Protein 7FCH (pdb70)

Nearest PDB structures (foldseek):
  7fch-assembly2_D  TM=1.004E+00  e=5.216E-29  Homo sapiens
  1o77-assembly1_D  TM=7.171E-01  e=1.899E-07  Homo sapiens
  2j67-assembly1_A  TM=7.005E-01  e=1.206E-07  Homo sapiens
  2j67-assembly1_B  TM=6.263E-01  e=2.461E-07  Homo sapiens
  7jlx-assembly1_D  TM=7.574E-01  e=4.394E-05  Nicotiana benthamiana

InterPro domains:
  IPR000157 Toll/interleukin-1 receptor homology (TIR) domain [PF01582] (417-569)
  IPR000157 Toll/interleukin-1 receptor homology (TIR) domain [PS50104] (406-559)
  IPR000157 Toll/interleukin-1 receptor homology (TIR) domain [SM00255] (407-562)
  IPR003599 Immunoglobulin domain subtype [SM00409] (160-241)
  IPR003599 Immunoglobulin domain subtype [SM00409] (258-355)
  IPR007110 Immunoglobulin-like domain [PS50835] (149-235)
  IPR007110 Immunoglobulin-like domain [PS50835] (251-353)
  IPR013783 Immunoglobulin-like fold [G3DSA:2.60.40.10] (29-147)
  IPR013783 Immunoglobulin-like fold [G3DSA:2.60.40.10] (155-245)
  IPR013783 Immunoglobulin-like fold [G3DSA:2.60.40.10] (246-356)
  IPR015621 Interleukin-1 receptor family [PTHR11890] (1-564)
  IPR035897 Toll/interleukin-1 receptor homology (TIR) domain superfamily [G3DSA:3.40.50.10140] (406-561)
  IPR035897 Toll/interleukin-1 receptor homology (TIR) domain superfamily [SSF52200] (399-563)
  IPR036179 Immunoglobulin-like domain superfamily [SSF48726] (163-240)
  IPR036179 Immunoglobulin-like domain superfamily [SSF48726] (254-352)
  IPR041416 IL-1Ra-like, immunoglobulin domain [PF18452] (37-165)

Secondary structure (DSSP, 8-state):
--EEEEEE----HHHIIIIIHIIIIIIIT---EE-HHHHS-SSS-HHHHHHHHHHTEEEEEEEE-HHHHTSTTHHHHHHHHHHHTT-SS-EEEEEE-S-----S---HHHHHHHHHS-EEE--TTTT-STTSHHHHHHHHH--/--EEEEEE----HHHIIIIIHIIIIITTT---EE-HHHHSPSSS-HHHHHHHHHHTEEEEEEEE-HHHHTSTTHHHHHHHHHHHHH-TT-EEEEEE-S-----TTS-HHHHHHHHHS-EEE--GGGGSSTTSHHHHHHHHH--/--EEEEEE----HHIIIIIIHIIIIIIIT---EE-HHHHS-SSS-HHHHHHHHHHTEEEEEEEE-HHHHHSTTHHHHHHHHHHHHH-TT-EEEEEE-S-----TT--HHHHHHHHHS-EEE--GGGT-STTSHHHHHHHHH--/--EEEEEE----HHHIIIIIHIIIIITTT---EE-HHHHSPSSS-HHHHHHHHHHTEEEEEEEE-HHHHHSTTHHHHHHHHHHHTT-TT-EEEEEE-S-----SS--HHHHHHHHHS-EEE--GGGG-STTSHHHHHHHHH--

Foldseek 3Di:
DAFQEEEAELVDRCCCRPPQCCVQVPVPVNGGYDYLVPPDDPDDDVLVSLLVVLVNYQEYEYEDDQSCQPHPSVSNVVSNLVVCVVPVSYAYEYEAADDHDHDDPDDDSSVVCVVDHHYQYRDPPQQRPSPHPRVVVVVVPTD/DAFQEEEFELVDRCCCRPPQCCVQCPVPVNGGYDDCVPPDDPDDDPVVSLLVVLVVYQEYEYEDDQSCQVDDSLVSVVSNQVVCVVPVSYAYEYEDADDHDNDPPDDVVSVVCVPDHHYAYDDPPQNRDNVHPRNVVVVVPTD/DPFQEEAAELVDPCCVRPPQCCVAVCPVVPGGYDYPVPPDDPDDDPVVVLLVVLVVYQEYEYEDDQSCQVDPSLVSVVSNLVVCVVPVSYAYAYEDADDDDRDPDDPPSSVVCVVDHHYAYDDPPQQRDNPHPRNVVVVVPTD/DAFQEEEAELVDRCCVRVPQCCVACPPPVNGGYDDCVPPPDPDDDPVVRLLVVLVVYQEYEYEDDQSCQVDPSVVSVVSNLVVCVVPVSYAYEYEDADDDDHDPPDDPSSVVCVVDHHYHYHDPPQQRPCPHPRVVVVVVPGD

Radius of gyration: 30.21 Å; Cα contacts (8 Å, |Δi|>4): 980; chains: 4; bounding box: 54×86×70 Å

Solvent-accessible surface area: 27571 Å² total; per-residue (Å²): 121,84,19,27,0,3,2,1,27,39,154,54,30,87,62,1,0,71,40,20,0,15,60,4,0,42,117,123,90,65,50,45,2,0,6,32,131,126,53,36,78,130,68,65,95,105,45,118,34,0,53,51,4,4,118,94,0,91,37,2,0,0,0,2,0,52,110,0,4,107,22,126,19,31,92,7,0,63,13,1,9,84,33,10,118,137,54,119,71,11,75,8,2,4,0,82,32,55,163,35,137,59,36,185,107,29,53,118,69,1,88,102,10,30,78,17,9,18,60,2,29,13,133,24,150,167,6,50,55,48,110,8,102,4,0,11,26,0,78,74,27,13,55,102,33,15,20,0,2,3,1,33,42,167,47,30,83,66,1,0,62,41,20,0,16,81,5,0,3,63,90,54,14,42,14,1,0,4,30,133,93,46,36,81,130,59,60,7,48,1,83,30,0,8,47,4,4,119,92,0,80,38,2,0,0,0,4,0,54,107,0,2,73,5,54,16,2,14,5,0,13,0,1,17,31,24,14,112,132,52,117,71,9,115,11,2,2,0,78,30,54,160,22,138,71,26,184,88,20,47,118,54,0,77,114,8,18,188,116,39,59,70,2,20,19,130,30,149,160,3,47,66,39,133,13,129,3,0,50,68,0,78,172,49,11,75,113,70,22,22,0,2,2,1,24,55,164,54,29,92,67,2,0,71,43,21,0,15,58,5,0,36,103,73,79,64,47,49,2,0,4,25,118,119,55,36,83,135,61,70,96,121,54,113,32,9,47,53,4,3,119,96,1,106,41,3,0,0,0,3,0,56,99,0,3,106,21,110,15,10,115,3,0,56,16,1,14,55,44,22,109,128,46,129,72,9,91,9,3,2,0,85,30,60,168,19,129,80,15,167,107,27,43,136,32,0,76,86,6,24,93,18,8,18,65,4,33,20,112,27,99,96,6,33,3,15,39,4,120,4,0,14,33,0,88,66,24,10,58,125,75,23,33,0,2,1,1,24,44,151,59,33,97,62,1,0,73,36,19,0,18,59,3,0,36,123,120,78,66,47,47,3,0,8,33,124,129,53,26,77,128,52,32,9,47,0,87,30,0,14,48,6,4,103,95,0,73,32,2,0,0,0,4,0,53,106,0,4,90,10,37,17,6,2,6,0,34,2,1,13,23,7,19,122,109,43,130,75,10,102,9,4,2,0,83,32,54,173,27,136,81,27,175,105,20,52,124,69,1,82,102,6,24,216,103,37,61,64,3,30,18,129,25,136,148,3,46,52,45,130,10,135,2,0,45,81,2,84,174,48,13,70

Organism: Homo sapiens (NCBI:txid9606)

GO terms:
  GO:0015026 coreceptor activity (F, IDA)
  GO:0005886 plasma membrane (C, IC)
  GO:0035655 interleukin-18-mediated signaling pathway (P, IDA)
  GO:0042008 interleukin-18 receptor activity (F, IDA)
  GO:0045092 interleukin-18 receptor complex (C, IDA)
  GO:0005886 plasma membrane (C, EXP)
  GO:0006954 inflammatory response (P, TAS)
  GO:0006955 immune response (P, TAS)
  GO:0005886 plasma membrane (C, TAS)
  GO:0005515 protein binding (F, IPI)

Structure (mmCIF, N/CA/C/O backbone):
data_7FCH
#
_entry.id   7FCH
#
_cell.length_a   39.760
_cell.length_b   161.074
_cell.length_c   52.164
_cell.angle_alpha   90.000
_cell.angle_beta   112.440
_cell.angle_gamma   90.000
#
_symmetry.space_group_name_H-M   'P 1 21 1'
#
loop_
_entity.id
_entity.type
_entity.pdbx_description
1 polymer 'Interleukin-18 receptor accessory protein'
2 water water
#
loop_
_atom_site.group_PDB
_atom_site.id
_atom_site.type_symbol
_atom_site.label_atom_id
_atom_site.label_alt_id
_atom_site.label_comp_id
_atom_site.label_asym_id
_atom_site.label_entity_id
_atom_site.label_seq_id
_atom_site.pdbx_PDB_ins_code
_atom_site.Cartn_x
_atom_site.Cartn_y
_atom_site.Cartn_z
_atom_site.occupancy
_atom_site.B_iso_or_equiv
_atom_site.auth_seq_id
_atom_site.auth_comp_id
_atom_site.auth_asym_id
_atom_site.auth_atom_id
_atom_site.pdbx_PDB_model_num
ATOM 1 N N . LYS A 1 2 ? 12.341 -26.725 -12.894 1.00 43.64 406 LYS A N 1
ATOM 2 C CA . LYS A 1 2 ? 11.115 -26.199 -12.309 1.00 35.78 406 LYS A CA 1
ATOM 3 C C . LYS A 1 2 ? 11.162 -24.704 -12.207 1.00 30.71 406 LYS A C 1
ATOM 4 O O . LYS A 1 2 ? 12.156 -24.123 -11.806 1.00 43.14 406 LYS A O 1
ATOM 10 N N . ASP A 1 3 ? 10.050 -24.080 -12.534 1.00 31.66 407 ASP A N 1
ATOM 11 C CA . ASP A 1 3 ? 10.010 -22.649 -12.696 1.00 33.02 407 ASP A CA 1
ATOM 12 C C . ASP A 1 3 ? 8.960 -21.952 -11.823 1.00 37.30 407 ASP A C 1
ATOM 13 O O . ASP A 1 3 ? 9.039 -20.726 -11.663 1.00 36.90 407 ASP A O 1
ATOM 18 N N . PHE A 1 4 ? 8.019 -22.697 -11.214 1.00 38.80 408 PHE A N 1
ATOM 19 C CA . PHE A 1 4 ? 6.942 -22.157 -10.386 1.00 33.11 408 PHE A CA 1
ATOM 20 C C . PHE A 1 4 ? 6.918 -22.839 -9.026 1.00 30.39 408 PHE A C 1
ATOM 21 O O . PHE A 1 4 ? 7.085 -24.061 -8.934 1.00 25.59 408 PHE A O 1
ATOM 29 N N . ASP A 1 5 ? 6.657 -22.052 -7.978 1.00 27.69 409 ASP A N 1
ATOM 30 C CA . ASP A 1 5 ? 6.491 -22.623 -6.641 1.00 30.37 409 ASP A CA 1
ATOM 31 C C . ASP A 1 5 ? 5.247 -23.481 -6.569 1.00 29.85 409 ASP A C 1
ATOM 32 O O . ASP A 1 5 ? 5.264 -24.590 -6.022 1.00 30.41 409 ASP A O 1
ATOM 37 N N . ALA A 1 6 ? 4.149 -22.965 -7.094 1.00 28.18 410 ALA A N 1
ATOM 38 C CA . ALA A 1 6 ? 2.890 -23.658 -6.993 1.00 26.65 410 ALA A CA 1
ATOM 39 C C . ALA A 1 6 ? 2.064 -23.267 -8.191 1.00 30.74 410 ALA A C 1
ATOM 40 O O . ALA A 1 6 ? 2.114 -22.122 -8.651 1.00 31.31 410 ALA A O 1
ATOM 42 N N . PHE A 1 7 ? 1.336 -24.248 -8.697 1.00 31.93 411 PHE A N 1
ATOM 43 C CA . PHE A 1 7 ? 0.301 -24.061 -9.694 1.00 27.78 411 PHE A CA 1
ATOM 44 C C . PHE A 1 7 ? -1.050 -24.028 -8.989 1.00 26.99 411 PHE A C 1
ATOM 45 O O . PHE A 1 7 ? -1.297 -24.799 -8.057 1.00 26.96 411 PHE A O 1
ATOM 53 N N . VAL A 1 8 ? -1.917 -23.124 -9.419 1.00 30.45 412 VAL A N 1
ATOM 54 C CA . VAL A 1 8 ? -3.180 -22.859 -8.733 1.00 31.14 412 VAL A CA 1
ATOM 55 C C . VAL A 1 8 ? -4.329 -23.213 -9.669 1.00 30.45 412 VAL A C 1
ATOM 56 O O . VAL A 1 8 ? -4.567 -22.509 -10.660 1.00 33.25 412 VAL A O 1
ATOM 60 N N . SER A 1 9 ? -5.047 -24.291 -9.346 1.00 28.24 413 SER A N 1
ATOM 61 C CA . SER A 1 9 ? -6.173 -24.789 -10.127 1.00 29.10 413 SER A CA 1
ATOM 62 C C . SER A 1 9 ? -7.483 -24.529 -9.390 1.00 30.16 413 SER A C 1
ATOM 63 O O . SER A 1 9 ? -7.571 -24.720 -8.172 1.00 25.53 413 SER A O 1
ATOM 66 N N . TYR A 1 10 ? -8.499 -24.097 -10.136 1.00 30.08 414 TYR A N 1
ATOM 67 C CA . TYR A 1 10 ? -9.798 -23.749 -9.577 1.00 29.41 414 TYR A CA 1
ATOM 68 C C . TYR A 1 10 ? -10.855 -23.937 -10.665 1.00 33.14 414 TYR A C 1
ATOM 69 O O . TYR A 1 10 ? -10.531 -24.075 -11.852 1.00 28.93 414 TYR A O 1
ATOM 78 N N . ALA A 1 11 ? -12.126 -23.910 -10.249 1.00 26.69 415 ALA A N 1
ATOM 79 C CA . ALA A 1 11 ? -13.262 -24.273 -11.118 1.00 31.69 415 ALA A CA 1
ATOM 80 C C . ALA A 1 11 ? -13.354 -23.459 -12.409 1.00 28.32 415 ALA A C 1
ATOM 81 O O . ALA A 1 11 ? -13.463 -22.232 -12.393 1.00 31.38 415 ALA A O 1
ATOM 83 N N . LEU A 1 24 ? -14.940 -14.497 -0.377 1.00 44.99 428 LEU A N 1
ATOM 84 C CA . LEU A 1 24 ? -15.732 -14.273 -1.581 1.00 38.50 428 LEU A CA 1
ATOM 85 C C . LEU A 1 24 ? -15.748 -15.526 -2.440 1.00 40.55 428 LEU A C 1
ATOM 86 O O . LEU A 1 24 ? -15.932 -16.627 -1.924 1.00 41.58 428 LEU A O 1
ATOM 91 N N . SER A 1 25 ? -15.540 -15.375 -3.744 1.00 38.00 429 SER A N 1
ATOM 92 C CA . SER A 1 25 ? -15.739 -16.515 -4.621 1.00 34.91 429 SER A CA 1
ATOM 93 C C . SER A 1 25 ? -14.507 -17.402 -4.656 1.00 35.24 429 SER A C 1
ATOM 94 O O . SER A 1 25 ? -13.438 -17.051 -4.153 1.00 36.64 429 SER A O 1
ATOM 97 N N . GLU A 1 26 ? -14.679 -18.584 -5.251 1.00 34.63 430 GLU A N 1
ATOM 98 C CA . GLU A 1 26 ? -13.524 -19.384 -5.635 1.00 35.23 430 GLU A CA 1
ATOM 99 C C . GLU A 1 26 ? -12.611 -18.555 -6.511 1.00 37.71 430 GLU A C 1
ATOM 100 O O . GLU A 1 26 ? -11.429 -18.360 -6.208 1.00 32.06 430 GLU A O 1
ATOM 106 N N . GLU A 1 27 ? -13.177 -18.028 -7.596 1.00 39.13 431 GLU A N 1
ATOM 107 C CA . GLU A 1 27 ? -12.397 -17.277 -8.565 1.00 36.62 431 GLU A CA 1
ATOM 108 C C . GLU A 1 27 ? -11.682 -16.115 -7.906 1.00 34.36 431 GLU A C 1
ATOM 109 O O . GLU A 1 27 ? -10.531 -15.821 -8.237 1.00 36.28 431 GLU A O 1
ATOM 115 N N . HIS A 1 28 ? -12.334 -15.456 -6.953 1.00 32.29 432 HIS A N 1
ATOM 116 C CA . HIS A 1 28 ? -11.668 -14.366 -6.259 1.00 30.64 432 HIS A CA 1
ATOM 117 C C . HIS A 1 28 ? -10.505 -14.882 -5.415 1.00 29.74 432 HIS A C 1
ATOM 118 O O . HIS A 1 28 ? -9.456 -14.234 -5.329 1.00 30.25 432 HIS A O 1
ATOM 125 N N . LEU A 1 29 ? -10.669 -16.053 -4.797 1.00 31.10 433 LEU A N 1
ATOM 126 C CA . LEU A 1 29 ? -9.605 -16.616 -3.968 1.00 32.04 433 LEU A CA 1
ATOM 127 C C . LEU A 1 29 ? -8.418 -17.050 -4.821 1.00 30.66 433 LEU A C 1
ATOM 128 O O . LEU A 1 29 ? -7.259 -16.798 -4.471 1.00 34.46 433 LEU A O 1
ATOM 133 N N . ALA A 1 30 ? -8.692 -17.723 -5.936 1.00 30.72 434 ALA A N 1
ATOM 134 C CA . ALA A 1 30 ? -7.630 -18.147 -6.842 1.00 30.92 434 ALA A CA 1
ATOM 135 C C . ALA A 1 30 ? -6.906 -16.948 -7.453 1.00 32.54 434 ALA A C 1
ATOM 136 O O . ALA A 1 30 ? -5.680 -16.825 -7.343 1.00 32.98 434 ALA A O 1
ATOM 138 N N . LEU A 1 31 ? -7.658 -16.039 -8.092 1.00 30.58 435 LEU A N 1
ATOM 139 C CA . LEU A 1 31 ? -7.077 -15.051 -8.999 1.00 27.42 435 LEU A CA 1
ATOM 140 C C . LEU A 1 31 ? -6.685 -13.748 -8.328 1.00 31.18 435 LEU A C 1
ATOM 141 O O . LEU A 1 31 ? -5.796 -13.044 -8.824 1.00 31.98 435 LEU A O 1
ATOM 146 N N . SER A 1 32 ? -7.338 -13.371 -7.244 1.00 33.47 436 SER A N 1
ATOM 147 C CA . SER A 1 32 ? -6.937 -12.149 -6.582 1.00 32.67 436 SER A CA 1
ATOM 148 C C . SER A 1 32 ? -6.231 -12.419 -5.271 1.00 35.03 436 SER A C 1
ATOM 149 O O . SER A 1 32 ? -5.192 -11.811 -4.995 1.00 33.88 436 SER A O 1
ATOM 152 N N . LEU A 1 33 ? -6.767 -13.337 -4.471 1.00 32.79 437 LEU A N 1
ATOM 153 C CA . LEU A 1 33 ? -6.261 -13.506 -3.122 1.00 32.93 437 LEU A CA 1
ATOM 154 C C . LEU A 1 33 ? -4.952 -14.270 -3.111 1.00 33.45 437 LEU A C 1
ATOM 155 O O . LEU A 1 33 ? -3.996 -13.869 -2.438 1.00 40.39 437 LEU A O 1
ATOM 160 N N . PHE A 1 34 ? -4.880 -15.370 -3.837 1.00 32.33 438 PHE A N 1
ATOM 161 C CA . PHE A 1 34 ? -3.615 -16.098 -3.858 1.00 34.89 438 PHE A CA 1
ATOM 162 C C . PHE A 1 34 ? -2.443 -15.230 -4.315 1.00 37.61 438 PHE A C 1
ATOM 163 O O . PHE A 1 34 ? -1.476 -15.100 -3.550 1.00 38.55 438 PHE A O 1
ATOM 171 N N . PRO A 1 35 ? -2.470 -14.565 -5.476 1.00 39.85 439 PRO A N 1
ATOM 172 C CA . PRO A 1 35 ? -1.305 -13.743 -5.836 1.00 35.79 439 PRO A CA 1
ATOM 173 C C . PRO A 1 35 ? -1.101 -12.562 -4.912 1.00 39.11 439 PRO A C 1
ATOM 174 O O . PRO A 1 35 ? 0.047 -12.185 -4.672 1.00 42.96 439 PRO A O 1
ATOM 178 N N . ASP A 1 36 ? -2.165 -11.956 -4.391 1.00 39.71 440 ASP A N 1
ATOM 179 C CA . ASP A 1 36 ? -1.976 -10.872 -3.437 1.00 39.35 440 ASP A CA 1
ATOM 180 C C . ASP A 1 36 ? -1.110 -11.328 -2.280 1.00 39.84 440 ASP A C 1
ATOM 181 O O . ASP A 1 36 ? -0.072 -10.723 -1.993 1.00 42.81 440 ASP A O 1
ATOM 186 N N . VAL A 1 37 ? -1.501 -12.421 -1.626 1.00 39.73 441 VAL A N 1
ATOM 187 C CA . VAL A 1 37 ? -0.794 -12.861 -0.426 1.00 39.49 441 VAL A CA 1
ATOM 188 C C . VAL A 1 37 ? 0.495 -13.590 -0.795 1.00 41.76 441 VAL A C 1
ATOM 189 O O . VAL A 1 37 ? 1.593 -13.136 -0.460 1.00 43.47 441 VAL A O 1
ATOM 193 N N . LEU A 1 38 ? 0.389 -14.711 -1.519 1.00 42.75 442 LEU A N 1
ATOM 194 C CA . LEU A 1 38 ? 1.559 -15.565 -1.724 1.00 34.90 442 LEU A CA 1
ATO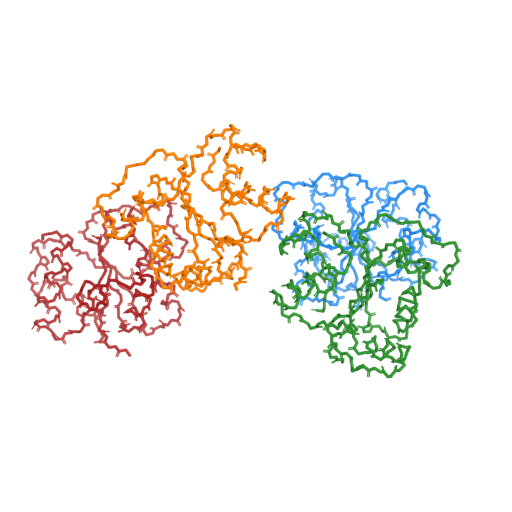M 195 C C . LEU A 1 38 ? 2.604 -14.917 -2.626 1.00 34.92 442 LEU A C 1
ATOM 196 O O . LEU A 1 38 ? 3.798 -15.169 -2.459 1.00 33.62 442 LEU A O 1
ATOM 201 N N . GLU A 1 39 ? 2.196 -14.088 -3.580 1.00 37.75 443 GLU A N 1
ATOM 202 C CA . GLU A 1 39 ? 3.149 -13.492 -4.510 1.00 37.49 443 GLU A CA 1
ATOM 203 C C . GLU A 1 39 ? 3.537 -12.080 -4.100 1.00 37.42 443 GLU A C 1
ATOM 204 O O . GLU A 1 39 ? 4.723 -11.779 -3.963 1.00 42.80 443 GLU A O 1
ATOM 210 N N . ASN A 1 40 ? 2.548 -11.205 -3.926 1.00 38.48 444 ASN A N 1
ATOM 211 C CA . ASN A 1 40 ? 2.803 -9.792 -3.697 1.00 39.09 444 ASN A CA 1
ATOM 212 C C . ASN A 1 40 ? 3.237 -9.499 -2.273 1.00 41.10 444 ASN A C 1
ATOM 213 O O . ASN A 1 40 ? 3.840 -8.447 -2.028 1.00 39.62 444 ASN A O 1
ATOM 218 N N . LYS A 1 41 ? 2.948 -10.396 -1.335 1.00 39.63 445 LYS A N 1
ATOM 219 C CA . LYS A 1 41 ? 3.355 -10.201 0.049 1.00 41.89 445 LYS A CA 1
ATOM 220 C C . LYS A 1 41 ? 4.410 -11.190 0.534 1.00 40.10 445 LYS A C 1
ATOM 221 O O . LYS A 1 41 ? 5.269 -10.805 1.326 1.00 42.03 445 LYS A O 1
ATOM 227 N N . TYR A 1 42 ? 4.397 -12.441 0.073 1.00 38.69 446 TYR A N 1
ATOM 228 C CA . TYR A 1 42 ? 5.345 -13.437 0.563 1.00 39.24 446 TYR A CA 1
ATOM 229 C C . TYR A 1 42 ? 6.271 -13.955 -0.521 1.00 40.20 446 TYR A C 1
ATOM 230 O O . TYR A 1 42 ? 7.041 -14.889 -0.265 1.00 35.66 446 TYR A O 1
ATOM 239 N N . GLY A 1 43 ? 6.200 -13.391 -1.726 1.00 40.74 447 GLY A N 1
ATOM 240 C CA . GLY A 1 43 ? 7.256 -13.552 -2.708 1.00 43.12 447 GLY A CA 1
ATOM 241 C C . GLY A 1 43 ? 7.383 -14.900 -3.385 1.00 43.15 447 GLY A C 1
ATOM 242 O O . GLY A 1 43 ? 8.402 -15.156 -4.033 1.00 44.57 447 GLY A O 1
ATOM 243 N N . TYR A 1 44 ? 6.388 -15.774 -3.270 1.00 40.61 448 TYR A N 1
ATOM 244 C CA . TYR A 1 44 ? 6.448 -17.031 -4.003 1.00 39.29 448 TYR A CA 1
ATOM 245 C C . TYR A 1 44 ? 6.185 -16.771 -5.487 1.00 35.15 448 TYR A C 1
ATOM 246 O O . TYR A 1 44 ? 5.905 -15.647 -5.914 1.00 38.43 448 TYR A O 1
ATOM 255 N N . SER A 1 45 ? 6.309 -17.818 -6.294 1.00 34.97 449 SER A N 1
ATOM 256 C CA . SER A 1 45 ? 6.107 -17.709 -7.736 1.00 33.35 449 SER A CA 1
ATOM 257 C C . SER A 1 45 ? 5.014 -18.680 -8.155 1.00 32.71 449 SER A C 1
ATOM 258 O O . SER A 1 45 ? 5.265 -19.881 -8.284 1.00 32.05 449 SER A O 1
ATOM 261 N N . LEU A 1 46 ? 3.821 -18.141 -8.407 1.00 39.51 450 LEU A N 1
ATOM 262 C CA . LEU A 1 46 ? 2.611 -18.895 -8.718 1.00 38.62 450 LEU A CA 1
ATOM 263 C C . LEU A 1 46 ? 2.413 -19.041 -10.226 1.00 36.95 450 LEU A C 1
ATOM 264 O O . LEU A 1 46 ? 2.908 -18.241 -11.026 1.00 37.10 450 LEU A O 1
ATOM 269 N N . CYS A 1 47 ? 1.651 -20.068 -10.603 1.00 36.89 451 CYS A N 1
ATOM 270 C CA . CYS A 1 47 ? 1.219 -20.246 -11.983 1.00 37.19 451 CYS A CA 1
ATOM 271 C C . CYS A 1 47 ? -0.302 -20.291 -12.022 1.00 36.82 451 CYS A C 1
ATOM 272 O O . CYS A 1 47 ? -0.919 -21.126 -11.350 1.00 34.81 451 CYS A O 1
ATOM 275 N N . LEU A 1 48 ? -0.894 -19.382 -12.797 1.00 38.23 452 LEU A N 1
ATOM 276 C CA . LEU A 1 48 ? -2.317 -19.382 -13.126 1.00 40.10 452 LEU A CA 1
ATOM 277 C C . LEU A 1 48 ? -2.476 -19.572 -14.631 1.00 39.21 452 LEU A C 1
ATOM 278 O O . LEU A 1 48 ? -1.844 -18.860 -15.418 1.00 38.78 452 LEU A O 1
ATOM 283 N N . LEU A 1 49 ? -3.313 -20.536 -15.019 1.00 36.08 453 LEU A N 1
ATOM 284 C CA . LEU A 1 49 ? -3.602 -20.781 -16.424 1.00 36.55 453 LEU A CA 1
ATOM 285 C C . LEU A 1 49 ? -3.777 -19.487 -17.202 1.00 39.96 453 LEU A C 1
ATOM 286 O O . LEU A 1 49 ? -3.133 -19.267 -18.230 1.00 43.02 453 LEU A O 1
ATOM 291 N N . GLU A 1 50 ? -4.647 -18.605 -16.715 1.00 40.61 454 GLU A N 1
ATOM 292 C CA . GLU A 1 50 ? -5.052 -17.474 -17.533 1.00 42.26 454 GLU A CA 1
ATOM 293 C C . GLU A 1 50 ? -3.964 -16.425 -17.671 1.00 45.65 454 GLU A C 1
ATOM 294 O O . GLU A 1 50 ? -4.015 -15.623 -18.611 1.00 49.32 454 GLU A O 1
ATOM 300 N N . ARG A 1 51 ? -2.985 -16.407 -16.769 1.00 42.48 455 ARG A N 1
ATOM 301 C CA . ARG A 1 51 ? -1.954 -15.381 -16.801 1.00 39.84 455 ARG A CA 1
ATOM 302 C C . ARG A 1 51 ? -0.695 -15.838 -17.518 1.00 40.38 455 ARG A C 1
ATOM 303 O O . ARG A 1 51 ? -0.166 -15.108 -18.359 1.00 39.42 455 ARG A O 1
ATOM 311 N N . ASP A 1 52 ? -0.224 -17.046 -17.213 1.00 40.46 456 ASP A N 1
ATOM 312 C CA . ASP A 1 52 ? 1.124 -17.484 -17.546 1.00 45.50 456 ASP A CA 1
ATOM 313 C C . ASP A 1 52 ? 1.190 -18.371 -18.791 1.00 46.15 456 ASP A C 1
ATOM 314 O O . ASP A 1 52 ? 2.294 -18.731 -19.215 1.00 45.97 456 ASP A O 1
ATOM 319 N N . VAL A 1 53 ? 0.055 -18.726 -19.397 1.00 46.64 457 VAL A N 1
ATOM 320 C CA . VAL A 1 53 ? 0.075 -19.546 -20.605 1.00 49.29 457 VAL A CA 1
ATOM 321 C C . VAL A 1 53 ? -0.439 -18.734 -21.791 1.00 48.16 457 VAL A C 1
ATOM 322 O O . VAL A 1 53 ? -1.247 -17.806 -21.646 1.00 44.68 457 VAL A O 1
ATOM 326 N N . ALA A 1 54 ? 0.053 -19.105 -22.988 1.00 50.20 458 ALA A N 1
ATOM 327 C CA . ALA A 1 54 ? -0.235 -18.406 -24.241 1.00 50.67 458 ALA A CA 1
ATOM 328 C C . ALA A 1 54 ? -1.602 -18.819 -24.776 1.00 48.38 458 ALA A C 1
ATOM 329 O O . ALA A 1 54 ? -1.877 -20.020 -24.882 1.00 48.28 458 ALA A O 1
ATOM 331 N N . PRO A 1 55 ? -2.465 -17.866 -25.140 1.00 48.09 459 PRO A N 1
ATOM 332 C CA . PRO A 1 55 ? -3.831 -18.216 -25.547 1.00 44.63 459 PRO A CA 1
ATOM 333 C C . PRO A 1 55 ? -3.839 -18.995 -26.850 1.00 44.65 459 PRO A C 1
ATOM 334 O O . PRO A 1 55 ? -2.827 -19.146 -27.539 1.00 47.69 459 PRO A O 1
ATOM 338 N N . GLY A 1 56 ? -5.025 -19.487 -27.190 1.00 48.01 460 GLY A N 1
ATOM 339 C CA . GLY A 1 56 ? -5.054 -20.542 -28.168 1.00 43.49 460 GLY A CA 1
ATOM 340 C C . GLY A 1 56 ? -4.432 -21.761 -27.525 1.00 43.17 460 GLY A C 1
ATOM 341 O O . GLY A 1 56 ? -4.535 -21.975 -26.314 1.00 50.99 460 GLY A O 1
ATOM 342 N N . GLY A 1 57 ? -3.754 -22.556 -28.335 1.00 42.26 461 GLY A N 1
ATOM 343 C CA . GLY A 1 57 ? -3.003 -23.679 -27.824 1.00 38.96 461 GLY A CA 1
ATOM 344 C C . GLY A 1 57 ? -3.894 -24.820 -27.380 1.00 39.05 461 GLY A C 1
ATOM 345 O O . GLY A 1 57 ? -5.122 -24.731 -27.342 1.00 38.86 461 GLY A O 1
ATOM 346 N N . VAL A 1 58 ? -3.244 -25.920 -27.037 1.00 34.12 462 VAL A N 1
ATOM 347 C CA . VAL A 1 58 ? -3.922 -27.147 -26.660 1.00 32.67 462 VAL A CA 1
ATOM 348 C C . VAL A 1 58 ? -3.909 -27.245 -25.138 1.00 37.86 462 VAL A C 1
ATOM 349 O O . VAL A 1 58 ? -2.857 -27.414 -24.510 1.00 32.23 462 VAL A O 1
ATOM 353 N N . TYR A 1 59 ? -5.101 -27.144 -24.553 1.00 34.49 463 TYR A N 1
ATOM 354 C CA . TYR A 1 59 ? -5.239 -27.008 -23.114 1.00 33.14 463 TYR A CA 1
ATOM 355 C C . TYR A 1 59 ? -4.672 -28.206 -22.377 1.00 30.17 463 TYR A C 1
ATOM 356 O O . TYR A 1 59 ? -4.155 -28.055 -21.269 1.00 32.11 463 TYR A O 1
ATOM 365 N N . ALA A 1 60 ? -4.757 -29.397 -22.972 1.00 29.39 464 ALA A N 1
ATOM 366 C CA . ALA A 1 60 ? -4.242 -30.591 -22.311 1.00 33.90 464 ALA A CA 1
ATOM 367 C C . ALA A 1 60 ? -2.736 -30.506 -22.127 1.00 33.50 464 ALA A C 1
ATOM 368 O O . ALA A 1 60 ? -2.195 -30.961 -21.116 1.00 32.55 464 ALA A O 1
ATOM 370 N N . GLU A 1 61 ? -2.041 -29.941 -23.103 1.00 31.99 465 GLU A N 1
ATOM 371 C CA . GLU A 1 61 ? -0.603 -29.832 -22.969 1.00 32.51 465 GLU A CA 1
ATOM 372 C C . GLU A 1 61 ? -0.237 -28.647 -22.107 1.00 26.64 465 GLU A C 1
ATOM 373 O O . GLU A 1 61 ? 0.700 -28.730 -21.313 1.00 30.78 465 GLU A O 1
ATOM 379 N N . ASP A 1 62 ? -0.970 -27.546 -22.253 1.00 27.63 466 ASP A N 1
ATOM 380 C CA . ASP A 1 62 ? -0.702 -26.372 -21.437 1.00 28.59 466 ASP A CA 1
ATOM 381 C C . ASP A 1 62 ? -0.661 -26.744 -19.964 1.00 29.70 466 ASP A C 1
ATOM 382 O O . ASP A 1 62 ? 0.207 -26.284 -19.221 1.00 29.93 466 ASP A O 1
ATOM 387 N N . ILE A 1 63 ? -1.553 -27.620 -19.529 1.00 27.82 467 ILE A N 1
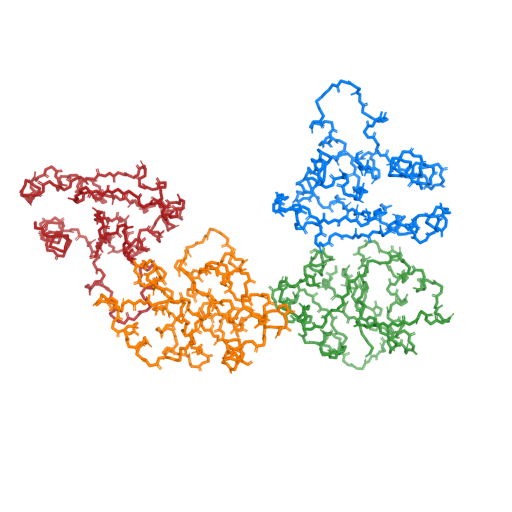ATOM 388 C CA . ILE A 1 63 ? -1.565 -27.911 -18.112 1.00 28.88 467 ILE A CA 1
ATOM 389 C C . ILE A 1 63 ? -0.476 -28.909 -17.761 1.00 30.25 467 ILE A C 1
ATOM 390 O O . ILE A 1 63 ? 0.235 -28.730 -16.768 1.00 29.60 467 ILE A O 1
ATOM 395 N N . VAL A 1 64 ? -0.298 -29.955 -18.570 1.00 28.55 468 VAL A N 1
ATOM 396 C CA . VAL A 1 64 ? 0.785 -30.895 -18.299 1.00 27.33 468 VAL A CA 1
ATOM 397 C C . VAL A 1 64 ? 2.129 -30.180 -18.328 1.00 29.90 468 VAL A C 1
ATOM 398 O O . VAL A 1 64 ? 3.064 -30.573 -17.619 1.00 33.15 468 VAL A O 1
ATOM 402 N N . SER A 1 65 ? 2.228 -29.084 -19.081 1.00 25.71 469 SER A N 1
ATOM 403 C CA . SER A 1 65 ? 3.476 -28.336 -19.127 1.00 29.51 469 SER A CA 1
ATOM 404 C C . SER A 1 65 ? 3.705 -27.553 -17.841 1.00 32.59 469 SER A C 1
ATOM 405 O O . SER A 1 65 ? 4.790 -27.618 -17.250 1.00 33.02 469 SER A O 1
ATOM 408 N N . ILE A 1 66 ? 2.705 -26.776 -17.410 1.00 33.08 470 ILE A N 1
ATOM 409 C CA . ILE A 1 66 ? 2.876 -25.941 -16.224 1.00 30.46 470 ILE A CA 1
ATOM 410 C C . ILE A 1 66 ? 2.943 -26.796 -14.981 1.00 30.19 470 ILE A C 1
ATOM 411 O O . ILE A 1 66 ? 3.567 -26.406 -13.989 1.00 32.60 470 ILE A O 1
ATOM 416 N N . ILE A 1 67 ? 2.291 -27.956 -14.991 1.00 29.27 471 ILE A N 1
ATOM 417 C CA . ILE A 1 67 ? 2.483 -28.887 -13.892 1.00 30.42 471 ILE A CA 1
ATOM 418 C C . ILE A 1 67 ? 3.942 -29.326 -13.842 1.00 31.85 471 ILE A C 1
ATOM 419 O O . ILE A 1 67 ? 4.561 -29.356 -12.774 1.00 29.55 471 ILE A O 1
ATOM 424 N N . LYS A 1 68 ? 4.529 -29.620 -15.001 1.00 29.96 472 LYS A N 1
ATOM 425 C CA . LYS A 1 68 ? 5.908 -30.082 -15.034 1.00 30.70 472 LYS A CA 1
ATOM 426 C C . LYS A 1 68 ? 6.905 -29.009 -14.629 1.00 30.69 472 LYS A C 1
ATOM 427 O O . LYS A 1 68 ? 8.061 -29.335 -14.360 1.00 33.22 472 LYS A O 1
ATOM 433 N N . ARG A 1 69 ? 6.495 -27.751 -14.582 1.00 25.61 473 ARG A N 1
ATOM 434 C CA . ARG A 1 69 ? 7.371 -26.657 -14.203 1.00 28.93 473 ARG A CA 1
ATOM 435 C C . ARG A 1 69 ? 7.011 -26.073 -12.847 1.00 29.59 473 ARG A C 1
ATOM 436 O O . ARG A 1 69 ? 7.418 -24.948 -12.543 1.00 31.67 473 ARG A O 1
ATOM 444 N N . SER A 1 70 ? 6.247 -26.810 -12.034 1.00 32.67 474 SER A N 1
ATOM 445 C CA . SER A 1 70 ? 5.672 -26.308 -10.789 1.00 29.84 474 SER A CA 1
ATOM 446 C C . SER A 1 70 ? 6.081 -27.209 -9.635 1.00 26.55 474 SER A C 1
ATOM 447 O O . SER A 1 70 ? 6.095 -28.433 -9.776 1.00 26.31 474 SER A O 1
ATOM 450 N N . ARG A 1 71 ? 6.387 -26.601 -8.485 1.00 28.21 475 ARG A N 1
ATOM 451 C CA . ARG A 1 71 ? 6.814 -27.360 -7.306 1.00 33.68 475 ARG A CA 1
ATOM 452 C C . ARG A 1 71 ? 5.656 -27.913 -6.465 1.00 32.47 475 ARG A C 1
ATOM 453 O O . ARG A 1 71 ? 5.754 -29.028 -5.926 1.00 29.36 475 ARG A O 1
ATOM 461 N N . ARG A 1 72 ? 4.566 -27.165 -6.333 1.00 35.49 476 ARG A N 1
ATOM 462 C CA . ARG A 1 72 ? 3.373 -27.647 -5.659 1.00 33.15 476 ARG A CA 1
ATOM 463 C C . ARG A 1 72 ? 2.185 -27.540 -6.601 1.00 32.36 476 ARG A C 1
ATOM 464 O O . ARG A 1 72 ? 2.215 -26.812 -7.598 1.00 27.66 476 ARG A O 1
ATOM 472 N N . GLY A 1 73 ? 1.140 -28.279 -6.262 1.00 32.92 477 GLY A N 1
ATOM 473 C CA . GLY A 1 73 ? -0.179 -28.075 -6.839 1.00 27.18 477 GLY A CA 1
ATOM 474 C C . GLY A 1 73 ? -1.161 -27.724 -5.741 1.00 24.90 477 GLY A C 1
ATOM 475 O O . GLY A 1 73 ? -1.143 -28.329 -4.670 1.00 25.57 477 GLY A O 1
ATOM 476 N N . ILE A 1 74 ? -2.015 -26.745 -6.020 1.00 30.35 478 ILE A N 1
ATOM 477 C CA . ILE A 1 74 ? -2.957 -26.182 -5.055 1.00 26.36 478 ILE A CA 1
ATOM 478 C C . ILE A 1 74 ? -4.340 -26.198 -5.703 1.00 28.98 478 ILE A C 1
ATOM 479 O O . ILE A 1 74 ? -4.592 -25.434 -6.640 1.00 32.02 478 ILE A O 1
ATOM 484 N N . PHE A 1 75 ? -5.243 -27.047 -5.200 1.00 31.73 479 PHE A N 1
ATOM 485 C CA . PHE A 1 75 ? -6.536 -27.308 -5.837 1.00 24.91 479 PHE A CA 1
ATOM 486 C C . PHE A 1 75 ? -7.682 -26.844 -4.950 1.00 23.22 479 PHE A C 1
ATOM 487 O O . PHE A 1 75 ? -7.900 -27.408 -3.874 1.00 25.74 479 PHE A O 1
ATOM 495 N N . ILE A 1 76 ? -8.432 -25.846 -5.419 1.00 25.79 480 ILE A N 1
ATOM 496 C CA . ILE A 1 76 ? -9.519 -25.244 -4.645 1.00 27.08 480 ILE A CA 1
ATOM 497 C C . ILE A 1 76 ? -10.797 -26.032 -4.924 1.00 29.63 480 ILE A C 1
ATOM 498 O O . ILE A 1 76 ? -11.499 -25.800 -5.916 1.00 27.98 480 ILE A O 1
ATOM 503 N N . LEU A 1 77 ? -11.109 -26.963 -4.038 1.00 26.34 481 LEU A N 1
ATOM 504 C CA . LEU A 1 77 ? -12.175 -27.899 -4.303 1.00 23.50 481 LEU A CA 1
ATOM 505 C C . LEU A 1 77 ? -13.511 -27.288 -3.930 1.00 33.65 481 LEU A C 1
ATOM 506 O O . LEU A 1 77 ? -13.634 -26.557 -2.940 1.00 35.48 481 LEU A O 1
ATOM 511 N N . SER A 1 78 ? -14.502 -27.574 -4.759 1.00 36.64 482 SER A N 1
ATOM 512 C CA . SER A 1 78 ? -15.874 -27.147 -4.545 1.00 33.25 482 SER A CA 1
ATOM 513 C C . SER A 1 78 ? -16.764 -28.061 -5.373 1.00 39.94 482 SER A C 1
ATOM 514 O O . SER A 1 78 ? -16.260 -28.878 -6.164 1.00 33.02 482 SER A O 1
ATOM 517 N N . PRO A 1 79 ? -18.088 -28.002 -5.175 1.00 44.48 483 PRO A N 1
ATOM 518 C CA . PRO A 1 79 ? -18.976 -28.784 -6.052 1.00 41.63 483 PRO A CA 1
ATOM 519 C C . PRO A 1 79 ? -18.767 -28.477 -7.526 1.00 35.47 483 PRO A C 1
ATOM 520 O O . PRO 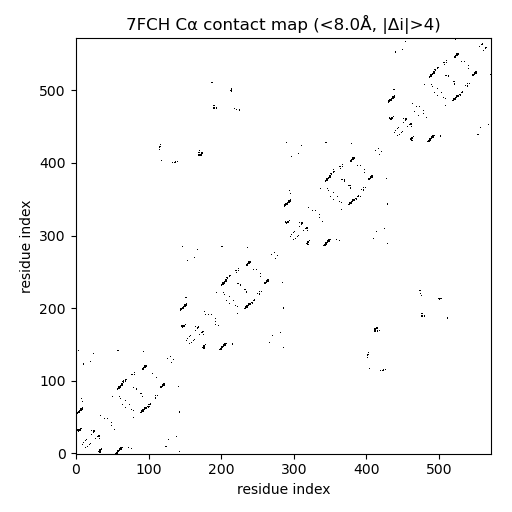A 1 79 ? -18.666 -29.409 -8.330 1.00 34.19 483 PRO A O 1
ATOM 524 N N . ASN A 1 80 ? -18.672 -27.192 -7.896 1.00 32.37 484 ASN A N 1
ATOM 525 C CA . ASN A 1 80 ? -18.451 -26.825 -9.295 1.00 34.72 484 ASN A CA 1
ATOM 526 C C . ASN A 1 80 ? -17.160 -27.439 -9.841 1.00 39.48 484 ASN A C 1
ATOM 527 O O . ASN A 1 80 ? -17.078 -27.769 -11.031 1.00 37.34 484 ASN A O 1
ATOM 532 N N . TYR A 1 81 ? -16.153 -27.626 -8.983 1.00 39.85 485 TYR A N 1
ATOM 533 C CA . TYR A 1 81 ? -14.898 -28.229 -9.416 1.00 29.46 485 TYR A CA 1
ATOM 534 C C . TYR A 1 81 ? -15.066 -29.712 -9.738 1.00 29.76 485 TYR A C 1
ATOM 535 O O . TYR A 1 81 ? -14.728 -30.154 -10.843 1.00 28.76 485 TYR A O 1
ATOM 544 N N . VAL A 1 82 ? -15.574 -30.502 -8.783 1.00 29.29 486 VAL A N 1
ATOM 545 C CA . VAL A 1 82 ? -15.533 -31.961 -8.906 1.00 31.08 486 VAL A CA 1
ATOM 546 C C . VAL A 1 82 ? -16.604 -32.522 -9.833 1.00 31.34 486 VAL A C 1
ATOM 547 O O . VAL A 1 82 ? -16.529 -33.696 -10.209 1.00 31.94 486 VAL A O 1
ATOM 551 N N . ASN A 1 83 ? -17.592 -31.726 -10.224 1.00 35.62 487 ASN A N 1
ATOM 552 C CA . ASN A 1 83 ? -18.615 -32.165 -11.168 1.00 40.73 487 ASN A CA 1
ATOM 553 C C . ASN A 1 83 ? -18.470 -31.504 -12.529 1.00 42.30 487 ASN A C 1
ATOM 554 O O . ASN A 1 83 ? -19.321 -31.720 -13.405 1.00 44.19 487 ASN A O 1
ATOM 559 N N . GLY A 1 84 ? -17.428 -30.697 -12.722 1.00 37.97 488 GLY A N 1
ATOM 560 C CA . GLY A 1 84 ? -17.214 -30.000 -13.965 1.00 41.43 488 GLY A CA 1
ATOM 561 C C . GLY A 1 84 ? -16.017 -30.524 -14.732 1.00 31.59 488 GLY A C 1
ATOM 562 O O . GLY A 1 84 ? -15.393 -31.531 -14.372 1.00 27.14 488 GLY A O 1
ATOM 563 N N . PRO A 1 85 ? -15.693 -29.848 -15.833 1.00 29.12 489 PRO A N 1
ATOM 564 C CA . PRO A 1 85 ? -14.496 -30.226 -16.591 1.00 29.21 489 PRO A CA 1
ATOM 565 C C . PRO A 1 85 ? -13.219 -29.923 -15.841 1.00 33.67 489 PRO A C 1
ATOM 566 O O . PRO A 1 85 ? -12.169 -30.481 -16.185 1.00 34.77 489 PRO A O 1
ATOM 570 N N . SER A 1 86 ? -13.292 -29.079 -14.806 1.00 35.55 490 SER A N 1
ATOM 571 C CA . SER A 1 86 ? -12.105 -28.672 -14.063 1.00 30.21 490 SER A CA 1
ATOM 572 C C . SER A 1 86 ? -11.339 -29.860 -13.497 1.00 30.46 490 SER A C 1
ATOM 573 O O . SER A 1 86 ? -10.112 -29.799 -13.388 1.00 33.85 490 SER A O 1
ATOM 576 N N . ILE A 1 87 ? -12.034 -30.946 -13.143 1.00 32.33 491 ILE A N 1
ATOM 577 C CA . ILE A 1 87 ? -11.394 -32.118 -12.554 1.00 26.90 491 ILE A CA 1
ATOM 578 C C . ILE A 1 87 ? -10.342 -32.743 -13.475 1.00 33.99 491 ILE A C 1
ATOM 579 O O . ILE A 1 87 ? -9.541 -33.575 -13.030 1.00 32.23 491 ILE A O 1
ATOM 584 N N . PHE A 1 88 ? -10.341 -32.378 -14.759 1.00 30.90 492 PHE A N 1
ATOM 585 C CA . PHE A 1 88 ? -9.265 -32.761 -15.664 1.00 29.36 492 PHE A CA 1
ATOM 586 C C . PHE A 1 88 ? -7.891 -32.366 -15.117 1.00 29.59 492 PHE A C 1
ATOM 587 O O . PHE A 1 88 ? -6.917 -33.118 -15.244 1.00 26.48 492 PHE A O 1
ATOM 595 N N . GLU A 1 89 ? -7.803 -31.180 -14.508 1.00 26.57 493 GLU A N 1
ATOM 596 C CA . GLU A 1 89 ? -6.532 -30.647 -14.029 1.00 28.41 493 GLU A CA 1
ATOM 597 C C . GLU A 1 89 ? -5.971 -31.470 -12.865 1.00 32.19 493 GLU A C 1
ATOM 598 O O . GLU A 1 89 ? -4.767 -31.767 -12.821 1.00 27.11 493 GLU A O 1
ATOM 604 N N . LEU A 1 90 ? -6.823 -31.864 -11.917 1.00 32.61 494 LEU A N 1
ATOM 605 C CA . LEU A 1 90 ? -6.326 -32.635 -10.784 1.00 24.52 494 LEU A CA 1
ATOM 606 C C . LEU A 1 90 ? -5.919 -34.039 -11.197 1.00 27.70 494 LEU A C 1
ATOM 607 O O . LEU A 1 90 ? -4.992 -34.606 -10.613 1.00 29.29 494 LEU A O 1
ATOM 612 N N . GLN A 1 91 ? -6.589 -34.619 -12.192 1.00 26.69 495 GLN A N 1
ATOM 613 C CA . GLN A 1 91 ? -6.194 -35.941 -12.656 1.00 28.54 495 GLN A CA 1
ATOM 614 C C . GLN A 1 91 ? -4.785 -35.903 -13.225 1.00 26.44 495 GLN A C 1
ATOM 615 O O . GLN A 1 91 ? -3.952 -36.752 -12.901 1.00 27.63 495 GLN A O 1
ATOM 621 N N . ALA A 1 92 ? -4.494 -34.905 -14.058 1.00 28.17 496 ALA A N 1
ATOM 622 C CA . ALA A 1 92 ? -3.161 -34.793 -14.636 1.00 29.85 496 ALA A CA 1
ATOM 623 C C . ALA A 1 92 ? -2.110 -34.647 -13.547 1.00 25.42 496 ALA A C 1
ATOM 624 O O . ALA A 1 92 ? -1.104 -35.362 -13.546 1.00 29.93 496 ALA A O 1
ATOM 626 N N . ALA A 1 93 ? -2.346 -33.737 -12.600 1.00 24.55 497 ALA A N 1
ATOM 627 C CA . ALA A 1 93 ? -1.444 -33.541 -11.467 1.00 25.34 497 ALA A CA 1
ATOM 628 C C . ALA A 1 93 ? -1.167 -34.843 -10.745 1.00 26.53 497 ALA A C 1
ATOM 629 O O . ALA A 1 93 ? -0.015 -35.179 -10.467 1.00 28.29 497 ALA A O 1
ATOM 631 N N . VAL A 1 94 ? -2.227 -35.592 -10.439 1.00 24.04 498 VAL A N 1
ATOM 632 C CA . VAL A 1 94 ? -2.099 -36.886 -9.779 1.00 24.41 498 VAL A CA 1
ATOM 633 C C . VAL A 1 94 ? -1.324 -37.863 -10.647 1.00 28.92 498 VAL A C 1
ATOM 634 O O . VAL A 1 94 ? -0.545 -38.677 -10.143 1.00 37.17 498 VAL A O 1
ATOM 638 N N . ASN A 1 95 ? -1.553 -37.830 -11.961 1.00 30.35 499 ASN A N 1
ATOM 639 C CA . ASN A 1 95 ? -0.798 -38.680 -12.875 1.00 29.36 499 ASN A CA 1
ATOM 640 C C . ASN A 1 95 ? 0.675 -38.339 -12.841 1.00 26.27 499 ASN A C 1
ATOM 641 O O . ASN A 1 95 ? 1.532 -39.218 -12.709 1.00 29.17 499 ASN A O 1
ATOM 646 N N . LEU A 1 96 ? 0.979 -37.060 -13.010 1.00 25.47 500 LEU A N 1
ATOM 647 C CA . LEU A 1 96 ? 2.360 -36.623 -13.054 1.00 28.27 500 LEU A CA 1
ATOM 648 C C . LEU A 1 96 ? 3.025 -36.762 -11.693 1.00 33.00 500 LEU A C 1
ATOM 649 O O . LEU A 1 96 ? 4.244 -36.931 -11.623 1.00 38.82 500 LEU A O 1
ATOM 654 N N . ALA A 1 97 ? 2.243 -36.703 -10.605 1.00 33.57 501 ALA A N 1
ATOM 655 C CA . ALA A 1 97 ? 2.804 -36.799 -9.259 1.00 31.56 501 ALA A CA 1
ATOM 656 C C . ALA A 1 97 ? 3.287 -38.204 -8.939 1.00 38.63 501 ALA A C 1
ATOM 657 O O . ALA A 1 97 ? 4.260 -38.361 -8.201 1.00 41.97 501 ALA A O 1
ATOM 659 N N . LEU A 1 98 ? 2.629 -39.235 -9.466 1.00 34.21 502 LEU A N 1
ATOM 660 C CA . LEU A 1 98 ? 3.083 -40.596 -9.221 1.00 35.03 502 LEU A CA 1
ATOM 661 C C . LEU A 1 98 ? 4.366 -40.925 -9.957 1.00 40.57 502 LEU A C 1
ATOM 662 O O . LEU A 1 98 ? 4.957 -41.981 -9.704 1.00 39.90 502 LEU A O 1
ATOM 667 N N . ASP A 1 99 ? 4.796 -40.065 -10.872 1.00 43.85 503 ASP A N 1
ATOM 668 C CA . ASP A 1 99 ? 6.100 -40.229 -11.491 1.00 45.56 503 ASP A CA 1
ATOM 669 C C . ASP A 1 99 ? 7.159 -39.426 -10.763 1.00 47.30 503 ASP A C 1
ATOM 670 O O . ASP A 1 99 ? 8.272 -39.919 -10.554 1.00 55.21 503 ASP A O 1
ATOM 675 N N . ASP A 1 100 ? 6.825 -38.203 -10.355 1.00 43.34 504 ASP A N 1
ATOM 676 C CA . ASP A 1 100 ? 7.735 -37.347 -9.605 1.00 48.47 504 ASP A CA 1
ATOM 677 C C . ASP A 1 100 ? 7.101 -36.904 -8.292 1.00 49.95 504 ASP A C 1
ATOM 678 O O . ASP A 1 100 ? 6.004 -36.329 -8.282 1.00 43.23 504 ASP A O 1
ATOM 683 N N . GLN A 1 101 ? 7.818 -37.133 -7.188 1.00 51.87 505 GLN A N 1
ATOM 684 C CA . GLN A 1 101 ? 7.372 -36.682 -5.877 1.00 48.48 505 GLN A CA 1
ATOM 685 C C . GLN A 1 101 ? 8.201 -35.511 -5.345 1.00 47.46 505 GLN A C 1
ATOM 686 O O . GLN A 1 101 ? 8.172 -35.232 -4.140 1.00 50.35 505 GLN A O 1
ATOM 692 N N . THR A 1 102 ? 8.928 -34.807 -6.225 1.00 39.75 506 THR A N 1
ATOM 693 C CA . THR A 1 102 ? 9.169 -33.385 -6.000 1.00 41.88 506 THR A CA 1
ATOM 694 C C . THR A 1 102 ? 7.858 -32.610 -6.049 1.00 39.77 506 THR A C 1
ATOM 695 O O . THR A 1 102 ? 7.766 -31.514 -5.489 1.00 40.69 506 THR A O 1
ATOM 699 N N . LEU A 1 103 ? 6.833 -33.186 -6.677 1.00 38.65 507 LEU A N 1
ATOM 700 C CA . LEU A 1 103 ? 5.542 -32.540 -6.845 1.00 34.00 507 LEU A CA 1
ATOM 701 C C . LEU A 1 103 ? 4.635 -32.947 -5.693 1.00 28.83 507 LEU A C 1
ATOM 702 O O . LEU A 1 103 ? 4.237 -34.111 -5.587 1.00 32.79 507 LEU A O 1
ATOM 707 N N . LYS A 1 104 ? 4.308 -31.980 -4.843 1.00 32.86 508 LYS A N 1
ATOM 708 C CA . LYS A 1 104 ? 3.450 -32.172 -3.682 1.00 31.55 508 LYS A CA 1
ATOM 709 C C . LYS A 1 104 ? 2.144 -31.424 -3.903 1.00 22.83 508 LYS A C 1
ATOM 710 O O . LYS A 1 104 ? 2.149 -30.242 -4.251 1.00 22.55 508 LYS A O 1
ATOM 716 N N . LEU A 1 105 ? 1.035 -32.118 -3.703 1.00 27.67 509 LEU A N 1
ATOM 717 C CA . LEU A 1 105 ? -0.290 -31.602 -4.013 1.00 25.31 509 LEU A CA 1
ATOM 718 C C . LEU A 1 105 ? -1.025 -31.244 -2.726 1.00 24.54 509 LEU A C 1
ATOM 719 O O . LEU A 1 105 ? -0.989 -31.999 -1.749 1.00 27.23 509 LEU A O 1
ATOM 724 N N . ILE A 1 106 ? -1.678 -30.093 -2.720 1.00 19.90 510 ILE A N 1
ATOM 725 C CA . ILE A 1 106 ? -2.486 -29.675 -1.585 1.00 26.87 510 ILE A CA 1
ATOM 726 C C . ILE A 1 106 ? -3.880 -29.335 -2.091 1.00 25.30 510 ILE A C 1
ATOM 727 O O . ILE A 1 106 ? -4.030 -28.554 -3.039 1.00 24.52 510 ILE A O 1
ATOM 732 N N . LEU A 1 107 ? -4.893 -29.926 -1.457 1.00 26.36 511 LEU A N 1
ATOM 733 C CA . LEU A 1 107 ? -6.280 -29.557 -1.689 1.00 26.49 511 LEU A CA 1
ATOM 734 C C . LEU A 1 107 ? -6.653 -28.350 -0.850 1.00 29.30 511 LEU A C 1
ATOM 735 O O . LEU A 1 107 ? -5.941 -27.947 0.072 1.00 35.86 511 LEU A O 1
ATOM 740 N N . ILE A 1 108 ? -7.777 -27.747 -1.199 1.00 25.87 512 ILE A N 1
ATOM 741 C CA . ILE A 1 108 ? -8.326 -26.678 -0.390 1.00 25.46 512 ILE A CA 1
ATOM 742 C C . ILE A 1 108 ? -9.822 -26.871 -0.375 1.00 31.03 512 ILE A C 1
ATOM 743 O O . ILE A 1 108 ? -10.463 -26.860 -1.433 1.00 27.40 512 ILE A O 1
ATOM 748 N N . LYS A 1 109 ? -10.365 -27.091 0.813 1.00 32.00 513 LYS A N 1
ATOM 749 C CA . LYS A 1 109 ? -11.804 -27.171 0.998 1.00 32.90 513 LYS A CA 1
ATOM 750 C C . LYS A 1 109 ? -12.372 -25.761 1.019 1.00 32.43 513 LYS A C 1
ATOM 751 O O . LYS A 1 109 ? -12.307 -25.053 2.031 1.00 31.36 513 LYS A O 1
ATOM 757 N N . PHE A 1 110 ? -12.935 -25.343 -0.109 1.00 29.86 514 PHE A N 1
ATOM 758 C CA . PHE A 1 110 ? -13.533 -24.022 -0.153 1.00 29.14 514 PHE A CA 1
ATOM 759 C C . PHE A 1 110 ? -14.919 -23.999 0.483 1.00 30.64 514 PHE A C 1
ATOM 760 O O . PHE A 1 110 ? -15.309 -22.994 1.093 1.00 33.49 514 PHE A O 1
ATOM 768 N N . CYS A 1 111 ? -15.668 -25.078 0.342 1.00 29.90 515 CYS A N 1
ATOM 769 C CA . CYS A 1 111 ? -17.013 -25.203 0.888 1.00 34.40 515 CYS A CA 1
ATOM 770 C C . CYS A 1 111 ? -17.336 -26.686 0.829 1.00 37.36 515 CYS A C 1
ATOM 771 O O . CYS A 1 111 ? -16.541 -27.477 0.310 1.00 41.61 515 CYS A O 1
ATOM 774 N N . TYR A 1 112 ? -18.487 -27.077 1.381 1.00 38.85 516 TYR A N 1
ATOM 775 C CA . TYR A 1 112 ? -18.847 -28.483 1.265 1.00 40.33 516 TYR A CA 1
ATOM 776 C C . TYR A 1 112 ? -18.892 -28.866 -0.201 1.00 38.11 516 TYR A C 1
ATOM 777 O O . TYR A 1 112 ? -19.344 -28.097 -1.055 1.00 38.15 516 TYR A O 1
ATOM 786 N N . PHE A 1 113 ? -18.394 -30.049 -0.489 1.00 35.62 517 PHE A N 1
ATOM 787 C CA . PHE A 1 113 ? -18.676 -30.673 -1.760 1.00 38.68 517 PHE A CA 1
ATOM 788 C C . PHE A 1 113 ? -18.866 -32.153 -1.472 1.00 41.86 517 PHE A C 1
ATOM 789 O O . PHE A 1 113 ? -18.158 -32.733 -0.642 1.00 40.65 517 PHE A O 1
ATOM 797 N N . GLN A 1 114 ? -19.878 -32.739 -2.090 1.00 42.19 518 GLN A N 1
ATOM 798 C CA . GLN A 1 114 ? -20.030 -34.177 -2.048 1.00 42.57 518 GLN A CA 1
ATOM 799 C C . GLN A 1 114 ? -19.173 -34.768 -3.152 1.00 49.53 518 GLN A C 1
ATOM 800 O O . GLN A 1 114 ? -19.089 -34.215 -4.254 1.00 48.15 518 GLN A O 1
ATOM 806 N N . GLU A 1 115 ? -18.513 -35.877 -2.845 1.00 49.37 519 GLU A N 1
ATOM 807 C CA . GLU A 1 115 ? -17.629 -36.158 -3.967 1.00 50.41 519 GLU A CA 1
ATOM 808 C C . GLU A 1 115 ? -18.318 -37.080 -4.974 1.00 55.51 519 GLU A C 1
ATOM 809 O O . GLU A 1 115 ? -19.008 -38.025 -4.578 1.00 57.30 519 GLU A O 1
ATOM 815 N N . PRO A 1 116 ? -18.131 -36.825 -6.271 1.00 56.14 520 PRO A N 1
ATOM 816 C CA . PRO A 1 116 ? -18.882 -37.556 -7.304 1.00 52.04 520 PRO A CA 1
ATOM 817 C C . PRO A 1 116 ? -18.605 -39.049 -7.271 1.00 51.85 520 PRO A C 1
ATOM 818 O O . PRO A 1 116 ? -17.766 -39.551 -6.519 1.00 52.02 520 PRO A O 1
ATOM 822 N N . GLU A 1 117 ? -19.321 -39.766 -8.135 1.00 55.92 521 GLU A N 1
ATOM 823 C CA . GLU A 1 117 ? -19.515 -41.197 -7.939 1.00 63.76 521 GLU A CA 1
ATOM 824 C C . GLU A 1 117 ? -18.719 -42.087 -8.890 1.00 63.18 521 GLU A C 1
ATOM 825 O O . GLU A 1 117 ? -18.581 -43.283 -8.603 1.00 59.33 521 GLU A O 1
ATOM 831 N N . SER A 1 118 ? -18.197 -41.556 -10.011 1.00 66.00 522 SER A N 1
ATOM 832 C CA . SER A 1 118 ? -17.273 -42.327 -10.849 1.00 60.02 522 SER A CA 1
ATOM 833 C C . SER A 1 118 ? -16.059 -41.514 -11.257 1.00 52.15 522 SER A C 1
ATOM 834 O O . SER A 1 118 ? -15.566 -41.664 -12.380 1.00 50.86 522 SER A O 1
ATOM 837 N N . LEU A 1 119 ? -15.546 -40.683 -10.349 1.00 47.37 523 LEU A N 1
ATOM 838 C CA . LEU A 1 119 ? -14.206 -40.160 -10.525 1.00 45.56 523 LEU A CA 1
ATOM 839 C C . LEU A 1 119 ? -13.251 -41.330 -10.752 1.00 41.96 523 LEU A C 1
ATOM 840 O O . LEU A 1 119 ? -13.475 -42.428 -10.231 1.00 41.49 523 LEU A O 1
ATOM 845 N N . PRO A 1 120 ? -12.193 -41.136 -11.534 1.00 38.44 524 PRO A N 1
ATOM 846 C CA . PRO A 1 120 ? -11.306 -42.257 -11.840 1.00 37.09 524 PRO A CA 1
ATOM 847 C C . PRO A 1 120 ? -10.585 -42.708 -10.580 1.00 44.99 524 PRO A C 1
ATOM 848 O O . PRO A 1 120 ? -10.419 -41.942 -9.624 1.00 43.96 524 PRO A O 1
ATOM 852 N N . HIS A 1 121 ? -10.147 -43.972 -10.598 1.00 45.29 525 HIS A N 1
ATOM 853 C CA . HIS A 1 121 ? -9.582 -44.620 -9.415 1.00 45.52 525 HIS A CA 1
ATOM 854 C C . HIS A 1 121 ? -8.644 -43.702 -8.630 1.00 44.41 525 HIS A C 1
ATOM 855 O O . HIS A 1 121 ? -8.914 -43.334 -7.478 1.00 43.33 525 HIS A O 1
ATOM 862 N N . LEU A 1 122 ? -7.561 -43.277 -9.273 1.00 43.74 526 LEU A N 1
ATOM 863 C CA . LEU A 1 122 ? -6.500 -42.587 -8.560 1.00 36.28 526 LEU A CA 1
ATOM 864 C C . LEU A 1 122 ? -6.918 -41.197 -8.093 1.00 35.53 526 LEU A C 1
ATOM 865 O O . LEU A 1 122 ? -6.326 -40.678 -7.145 1.00 32.59 526 LEU A O 1
ATOM 870 N N . VAL A 1 123 ? -7.935 -40.584 -8.703 1.00 37.34 527 VAL A N 1
ATOM 871 C CA . VAL A 1 123 ? -8.372 -39.275 -8.222 1.00 31.13 527 VAL A CA 1
ATOM 872 C C . VAL A 1 123 ? -9.164 -39.424 -6.927 1.00 34.89 527 VAL A C 1
ATOM 873 O O . VAL A 1 123 ? -8.972 -38.666 -5.967 1.00 34.13 527 VAL A O 1
ATOM 877 N N . LYS A 1 124 ? -10.046 -40.418 -6.867 1.00 37.19 528 LYS A N 1
ATOM 878 C CA . LYS A 1 124 ? -10.644 -40.780 -5.592 1.00 36.14 528 LYS A CA 1
ATOM 879 C C . LYS A 1 124 ? -9.572 -41.031 -4.531 1.00 37.82 528 LYS A C 1
ATOM 880 O O . LYS A 1 124 ? -9.675 -40.547 -3.398 1.00 39.31 528 LYS A O 1
ATOM 886 N N . LYS A 1 125 ? -8.524 -41.778 -4.899 1.00 38.27 529 LYS A N 1
ATOM 887 C CA . LYS A 1 125 ? -7.450 -42.111 -3.961 1.00 35.59 529 LYS A CA 1
ATOM 888 C C . LYS A 1 125 ? -6.790 -40.861 -3.382 1.00 32.54 529 LYS A C 1
ATOM 889 O O . LYS A 1 125 ? -6.574 -40.763 -2.169 1.00 31.43 529 LYS A O 1
ATOM 895 N N . ALA A 1 126 ? -6.478 -39.883 -4.225 1.00 34.14 530 ALA A N 1
ATOM 896 C CA . ALA A 1 126 ? -5.777 -38.709 -3.727 1.00 31.55 530 ALA A CA 1
ATOM 897 C C . ALA A 1 126 ? -6.672 -37.859 -2.849 1.00 33.04 530 ALA A C 1
ATOM 898 O O . ALA A 1 126 ? -6.193 -37.231 -1.902 1.00 31.36 530 ALA A O 1
ATOM 900 N N . LEU A 1 127 ? -7.965 -37.812 -3.154 1.00 35.57 531 LEU A N 1
ATOM 901 C CA . LEU A 1 127 ? -8.886 -37.085 -2.294 1.00 31.67 531 LEU A CA 1
ATOM 902 C C . LEU A 1 127 ? -8.873 -37.649 -0.885 1.00 29.23 531 LEU A C 1
ATOM 903 O O . LEU A 1 127 ? -9.141 -36.926 0.080 1.00 30.70 531 LEU A O 1
ATOM 908 N N . ARG A 1 128 ? -8.526 -38.925 -0.749 1.00 27.70 532 ARG A N 1
ATOM 909 C CA . ARG A 1 128 ? -8.617 -39.603 0.533 1.00 33.75 532 ARG A CA 1
ATOM 910 C C . ARG A 1 128 ? -7.407 -39.347 1.440 1.00 36.11 532 ARG A C 1
ATOM 911 O O . ARG A 1 128 ? -7.527 -39.463 2.669 1.00 29.38 532 ARG A O 1
ATOM 919 N N . VAL A 1 129 ? -6.247 -39.000 0.881 1.00 31.71 533 VAL A N 1
ATOM 920 C CA . VAL A 1 129 ? -5.042 -38.886 1.693 1.00 30.16 533 VAL A CA 1
ATOM 921 C C . VAL A 1 129 ? -4.363 -37.516 1.617 1.00 32.43 533 VAL A C 1
ATOM 922 O O . VAL A 1 129 ? -3.635 -37.155 2.561 1.00 32.34 533 VAL A O 1
ATOM 926 N N . LEU A 1 130 ? -4.586 -36.712 0.580 1.00 28.25 534 LEU A N 1
ATOM 927 C CA . LEU A 1 130 ? -3.823 -35.482 0.443 1.00 27.38 534 LEU A CA 1
ATOM 928 C C . LEU A 1 130 ? -4.167 -34.495 1.561 1.00 29.31 534 LEU A C 1
ATOM 929 O O . LEU A 1 130 ? -5.235 -34.574 2.166 1.00 30.03 534 LEU A O 1
ATOM 934 N N . PRO A 1 131 ? -3.257 -33.574 1.875 1.00 33.39 535 PRO A N 1
ATOM 935 C CA . PRO A 1 131 ? -3.544 -32.575 2.916 1.00 30.94 535 PRO A CA 1
ATOM 936 C C . PRO A 1 131 ? -4.567 -31.552 2.438 1.00 29.42 535 PRO A C 1
ATOM 937 O O . PRO A 1 131 ? -4.455 -31.017 1.336 1.00 30.77 535 PRO A O 1
ATOM 941 N N . THR A 1 132 ? -5.557 -31.265 3.282 1.00 30.53 536 THR A N 1
ATOM 942 C CA . THR A 1 132 ? -6.582 -30.265 2.989 1.00 28.25 536 THR A CA 1
ATOM 943 C C . THR A 1 132 ? -6.467 -29.106 3.965 1.00 30.46 536 THR A C 1
ATOM 944 O O . THR A 1 132 ? -6.323 -29.313 5.173 1.00 35.53 536 THR A O 1
ATOM 948 N N . VAL A 1 133 ? -6.543 -27.893 3.438 1.00 27.15 537 VAL A N 1
ATOM 949 C CA . VAL A 1 133 ? -6.688 -26.681 4.233 1.00 32.23 537 VAL A CA 1
ATOM 950 C C . VAL A 1 133 ? -8.098 -26.156 4.003 1.00 32.01 537 VAL A C 1
ATOM 951 O O . VAL A 1 133 ? -8.446 -25.769 2.881 1.00 33.93 537 VAL A O 1
ATOM 955 N N . THR A 1 134 ? -8.911 -26.142 5.056 1.00 33.22 538 THR A N 1
ATOM 956 C CA . THR A 1 134 ? -10.301 -25.716 4.931 1.00 34.28 538 THR A CA 1
ATOM 957 C C . THR A 1 134 ? -10.355 -24.209 4.741 1.00 31.07 538 THR A C 1
ATOM 958 O O . THR A 1 134 ? -9.855 -23.459 5.586 1.00 30.72 538 THR A O 1
ATOM 962 N N . TRP A 1 135 ? -10.965 -23.757 3.649 1.00 26.64 539 TRP A N 1
ATOM 963 C CA . TRP A 1 135 ? -11.145 -22.327 3.460 1.00 27.50 539 TRP A CA 1
ATOM 964 C C . TRP A 1 135 ? -12.383 -21.877 4.223 1.00 29.30 539 TRP A C 1
ATOM 965 O O . TRP A 1 135 ? -13.482 -22.395 3.998 1.00 31.09 539 TRP A O 1
ATOM 976 N N . ARG A 1 136 ? -12.210 -20.896 5.106 1.00 25.55 540 ARG A N 1
ATOM 977 C CA . ARG A 1 136 ? -13.229 -20.522 6.079 1.00 29.53 540 ARG A CA 1
ATOM 978 C C . ARG A 1 136 ? -13.716 -19.085 5.882 1.00 26.65 540 ARG A C 1
ATOM 979 O O . ARG A 1 136 ? -14.103 -18.411 6.834 1.00 28.57 540 ARG A O 1
ATOM 987 N N . GLY A 1 137 ? -13.687 -18.593 4.654 1.00 31.51 541 GLY A N 1
ATOM 988 C CA . GLY A 1 137 ? -14.355 -17.337 4.354 1.00 28.22 541 GLY A CA 1
ATOM 989 C C . GLY A 1 137 ? -13.626 -16.107 4.858 1.00 34.22 541 GLY A C 1
ATOM 990 O O . GLY A 1 137 ? -12.440 -15.888 4.580 1.00 35.65 541 GLY A O 1
ATOM 991 N N . LEU A 1 138 ? -14.374 -15.267 5.578 1.00 34.22 542 LEU A N 1
ATOM 992 C CA . LEU A 1 138 ? -13.855 -13.992 6.057 1.00 31.63 542 LEU A CA 1
ATOM 993 C C . LEU A 1 138 ? -12.684 -14.180 7.012 1.00 34.33 542 LEU A C 1
ATOM 994 O O . LEU A 1 138 ? -11.711 -13.416 6.971 1.00 39.14 542 LEU A O 1
ATOM 999 N N . LYS A 1 139 ? -12.781 -15.159 7.911 1.00 33.39 543 LYS A N 1
ATOM 1000 C CA . LYS A 1 139 ? -11.722 -15.379 8.893 1.00 33.39 543 LYS A CA 1
ATOM 1001 C C . LYS A 1 139 ? -10.387 -15.663 8.216 1.00 34.48 543 LYS A C 1
ATOM 1002 O O . LYS A 1 139 ? -9.331 -15.278 8.735 1.00 35.40 543 LYS A O 1
ATOM 1008 N N . SER A 1 140 ? -10.423 -16.325 7.053 1.00 32.36 544 SER A N 1
ATOM 1009 C CA . SER A 1 140 ? -9.230 -16.812 6.378 1.00 28.40 544 SER A CA 1
ATOM 1010 C C . SER A 1 140 ? -8.512 -15.729 5.584 1.00 29.28 544 SER A C 1
ATOM 1011 O O . SER A 1 140 ? -7.336 -15.905 5.245 1.00 27.77 544 SER A O 1
ATOM 1014 N N . VAL A 1 141 ? -9.186 -14.614 5.319 1.00 32.07 545 VAL A N 1
ATOM 1015 C CA . VAL A 1 141 ? -8.737 -13.567 4.401 1.00 33.17 545 VAL A CA 1
ATOM 1016 C C . VAL A 1 141 ? -7.506 -12.817 4.905 1.00 37.97 545 VAL A C 1
ATOM 1017 O O . VAL A 1 141 ? -6.617 -12.537 4.089 1.00 40.23 545 VAL A O 1
ATOM 1021 N N . PRO A 1 142 ? -7.400 -12.435 6.184 1.00 37.03 546 PRO A N 1
ATOM 1022 C CA . PRO A 1 142 ? -6.193 -11.712 6.640 1.00 38.10 546 PRO A CA 1
ATOM 1023 C C . PRO A 1 142 ? -4.932 -12.493 6.317 1.00 39.01 546 PRO A C 1
ATOM 1024 O O . PRO A 1 142 ? -4.904 -13.724 6.465 1.00 37.58 546 PRO A O 1
ATOM 1028 N N . PRO A 1 143 ? -3.874 -11.816 5.855 1.00 43.22 547 PRO A N 1
ATOM 1029 C CA . PRO A 1 143 ? -2.641 -12.538 5.481 1.00 40.05 547 PRO A CA 1
ATOM 1030 C C . PRO A 1 143 ? -2.041 -13.390 6.605 1.00 42.68 547 PRO A C 1
ATOM 1031 O O . PRO A 1 143 ? -1.277 -14.325 6.312 1.00 38.81 547 PRO A O 1
ATOM 1035 N N . ASN A 1 144 ? -2.371 -13.106 7.870 1.00 41.63 548 ASN A N 1
ATOM 1036 C CA . ASN A 1 144 ? -1.848 -13.829 9.024 1.00 41.91 548 ASN A CA 1
ATOM 1037 C C . ASN A 1 144 ? -2.779 -14.939 9.489 1.00 36.15 548 ASN A C 1
ATOM 1038 O O . ASN A 1 144 ? -2.631 -15.426 10.617 1.00 44.34 548 ASN A O 1
ATOM 1043 N N . SER A 1 145 ? -3.717 -15.355 8.641 1.00 36.24 549 SER A N 1
ATOM 1044 C CA . SER A 1 145 ? -4.749 -16.305 9.027 1.00 32.46 549 SER A CA 1
ATOM 1045 C C . SER A 1 145 ? -4.194 -17.716 9.095 1.00 28.26 549 SER A C 1
ATOM 1046 O O . SER A 1 145 ? -3.124 -18.026 8.568 1.00 32.00 549 SER A O 1
ATOM 1049 N N . ARG A 1 146 ? -4.947 -18.575 9.774 1.00 23.68 550 ARG A N 1
ATOM 1050 C CA . ARG A 1 146 ? -4.615 -19.990 9.814 1.00 25.42 550 ARG A CA 1
ATOM 1051 C C . ARG A 1 146 ? -4.465 -20.541 8.402 1.00 29.52 550 ARG A C 1
ATOM 1052 O O . ARG A 1 146 ? -3.509 -21.263 8.102 1.00 30.38 550 ARG A O 1
ATOM 1060 N N . PHE A 1 147 ? -5.384 -20.162 7.510 1.00 28.72 551 PHE A N 1
ATOM 1061 C CA . PHE A 1 147 ? -5.386 -20.627 6.130 1.00 24.24 551 PHE A CA 1
ATOM 1062 C C . PHE A 1 147 ? -4.046 -20.386 5.455 1.00 22.57 551 PHE A C 1
ATOM 1063 O O . PHE A 1 147 ? -3.402 -21.314 4.963 1.00 21.52 551 PHE A O 1
ATOM 1071 N N . TRP A 1 148 ? -3.630 -19.124 5.405 1.00 22.59 552 TRP A N 1
ATOM 1072 C CA . TRP A 1 148 ? -2.390 -18.770 4.728 1.00 24.70 552 TRP A CA 1
ATOM 1073 C C . TRP A 1 148 ? -1.179 -19.365 5.431 1.00 24.82 552 TRP A C 1
ATOM 1074 O O . TRP A 1 148 ? -0.233 -19.826 4.779 1.00 28.03 552 TRP A O 1
ATOM 1085 N N . ALA A 1 149 ? -1.186 -19.343 6.760 1.00 25.07 553 ALA A N 1
ATOM 1086 C CA . ALA A 1 149 ? -0.194 -20.067 7.537 1.00 24.86 553 ALA A CA 1
ATOM 1087 C C . ALA A 1 149 ? -0.016 -21.488 7.031 1.00 25.91 553 ALA A C 1
ATOM 1088 O O . ALA A 1 149 ? 1.107 -21.929 6.766 1.00 26.36 553 ALA A O 1
ATOM 1090 N N . LYS A 1 150 ? -1.119 -22.225 6.891 1.00 26.24 554 LYS A N 1
ATOM 1091 C CA . LYS A 1 150 ? -1.030 -23.579 6.358 1.00 25.30 554 LYS A CA 1
ATOM 1092 C C . LYS A 1 150 ? -0.586 -23.582 4.905 1.00 24.93 554 LYS A C 1
ATOM 1093 O O . LYS A 1 150 ? 0.117 -24.503 4.475 1.00 27.26 554 LYS A O 1
ATOM 1099 N N . MET A 1 151 ? -1.006 -22.577 4.132 1.00 30.10 555 MET A N 1
ATOM 1100 C CA . MET A 1 151 ? -0.544 -22.464 2.756 1.00 27.57 555 MET A CA 1
ATOM 1101 C C . MET A 1 151 ? 0.964 -22.282 2.714 1.00 24.50 555 MET A C 1
ATOM 1102 O O . MET A 1 151 ? 1.664 -22.992 1.989 1.00 26.05 555 MET A O 1
ATOM 1107 N N . ARG A 1 152 ? 1.480 -21.344 3.500 1.00 21.94 556 ARG A N 1
ATOM 1108 C CA . ARG A 1 152 ? 2.912 -21.096 3.492 1.00 26.64 556 ARG A CA 1
ATOM 1109 C C . ARG A 1 152 ? 3.695 -22.298 3.992 1.00 29.27 556 ARG A C 1
ATOM 1110 O O . ARG A 1 152 ? 4.794 -22.575 3.495 1.00 31.60 556 ARG A O 1
ATOM 1118 N N . TYR A 1 153 ? 3.151 -23.032 4.972 1.00 23.75 557 TYR A N 1
ATOM 1119 C CA . TYR A 1 153 ? 3.858 -24.205 5.465 1.00 18.99 557 TYR A CA 1
ATOM 1120 C C . TYR A 1 153 ? 4.063 -25.227 4.363 1.00 24.44 557 TYR A C 1
ATOM 1121 O O . TYR A 1 153 ? 4.986 -26.046 4.435 1.00 23.79 557 TYR A O 1
ATOM 1130 N N . HIS A 1 154 ? 3.187 -25.237 3.367 1.00 22.78 558 HIS A N 1
ATOM 1131 C CA . HIS A 1 154 ? 3.199 -26.292 2.381 1.00 20.62 558 HIS A CA 1
ATOM 1132 C C . HIS A 1 154 ? 3.941 -25.892 1.123 1.00 22.70 558 HIS A C 1
ATOM 1133 O O . HIS A 1 154 ? 4.163 -26.738 0.258 1.00 25.09 558 HIS A O 1
ATOM 1140 N N . MET A 1 155 ? 4.311 -24.628 1.013 1.00 22.28 559 MET A N 1
ATOM 1141 C CA . MET A 1 155 ? 5.160 -24.138 -0.048 1.00 24.72 559 MET A CA 1
ATOM 1142 C C . MET A 1 155 ? 6.593 -24.637 0.134 1.00 28.90 559 MET A C 1
ATOM 1143 O O . MET A 1 155 ? 7.012 -24.960 1.248 1.00 33.91 559 MET A O 1
ATOM 1148 N N . PRO A 1 156 ? 7.379 -24.691 -0.954 1.00 33.16 560 PRO A N 1
ATOM 1149 C CA . PRO A 1 156 ? 8.799 -25.078 -0.905 1.00 35.45 560 PRO A CA 1
ATOM 1150 C C . PRO A 1 156 ? 9.669 -24.221 0.031 1.00 29.38 560 PRO A C 1
ATOM 1151 O O . PRO A 1 156 ? 9.453 -23.007 0.119 1.00 29.92 560 PRO A O 1
ATOM 1155 N N . LYS B 1 2 ? 0.075 -64.847 11.795 1.00 37.69 406 LYS B N 1
ATOM 1156 C CA . LYS B 1 2 ? -0.919 -64.616 10.740 1.00 31.53 406 LYS B CA 1
ATOM 1157 C C . LYS B 1 2 ? -1.186 -63.145 10.583 1.00 29.25 406 LYS B C 1
ATOM 1158 O O . LYS B 1 2 ? -0.969 -62.376 11.513 1.00 36.90 406 LYS B O 1
ATOM 1164 N N . ASP B 1 3 ? -1.688 -62.749 9.411 1.00 28.00 407 ASP B N 1
ATOM 1165 C CA . ASP B 1 3 ? -1.780 -61.336 9.052 1.00 32.75 407 ASP B CA 1
ATOM 1166 C C . ASP B 1 3 ? -3.206 -60.815 8.829 1.00 31.76 407 ASP B C 1
ATOM 1167 O O . ASP B 1 3 ? -3.419 -59.599 8.947 1.00 31.77 407 ASP B O 1
ATOM 1172 N N . PHE B 1 4 ? -4.184 -61.686 8.546 1.00 33.34 408 PHE B N 1
ATOM 1173 C CA . PHE B 1 4 ? -5.571 -61.285 8.337 1.00 28.24 408 PHE B CA 1
ATOM 1174 C C . PHE B 1 4 ? -6.489 -62.026 9.290 1.00 24.35 408 PHE B C 1
ATOM 1175 O O . PHE B 1 4 ? -6.271 -63.203 9.595 1.00 27.42 408 PHE B O 1
ATOM 1183 N N . ASP B 1 5 ? -7.532 -61.327 9.740 1.00 29.21 409 ASP B N 1
ATOM 1184 C CA . ASP B 1 5 ? -8.552 -61.977 10.556 1.00 27.55 409 ASP B CA 1
ATOM 1185 C C . ASP B 1 5 ? -9.369 -62.950 9.722 1.00 24.21 409 ASP B C 1
ATOM 1186 O O . ASP B 1 5 ? -9.668 -64.062 10.170 1.00 25.92 409 ASP B O 1
ATOM 1191 N N . ALA B 1 6 ? -9.729 -62.558 8.501 1.00 26.66 410 ALA B N 1
ATOM 1192 C CA . ALA B 1 6 ? -10.552 -63.413 7.660 1.00 27.01 410 ALA B CA 1
ATOM 1193 C C . ALA B 1 6 ? -10.218 -63.215 6.187 1.00 24.75 410 ALA B C 1
ATOM 1194 O O . ALA B 1 6 ? -9.934 -62.099 5.746 1.00 27.28 410 ALA B O 1
ATOM 1196 N N . PHE B 1 7 ? -10.235 -64.323 5.451 1.00 30.70 411 PHE B N 1
ATOM 1197 C CA . PHE B 1 7 ? -10.295 -64.333 3.992 1.00 34.00 411 PHE B CA 1
ATOM 1198 C C . PHE B 1 7 ? -11.763 -64.387 3.574 1.00 28.64 411 PHE B C 1
ATOM 1199 O O . PHE B 1 7 ? -12.548 -65.141 4.158 1.00 23.11 411 PHE B O 1
ATOM 1207 N N . VAL B 1 8 ? -12.134 -63.580 2.584 1.00 30.26 412 VAL B N 1
ATOM 1208 C CA . VAL B 1 8 ? -13.509 -63.518 2.095 1.00 31.01 412 VAL B CA 1
ATOM 1209 C C . VAL B 1 8 ? -13.529 -63.969 0.641 1.00 30.93 412 VAL B C 1
ATOM 1210 O O . VAL B 1 8 ? -12.876 -63.362 -0.217 1.00 30.95 412 VAL B O 1
ATOM 1214 N N . SER B 1 9 ? -14.308 -65.006 0.360 1.00 29.38 413 SER B N 1
ATOM 1215 C CA . SER B 1 9 ? -14.234 -65.711 -0.908 1.00 29.65 413 SER B CA 1
ATOM 1216 C C . SER B 1 9 ? -15.617 -65.824 -1.529 1.00 30.18 413 SER B C 1
ATOM 1217 O O . SER B 1 9 ? -16.486 -66.507 -0.983 1.00 27.30 413 SER B O 1
ATOM 1220 N N . TYR B 1 10 ? -15.802 -65.209 -2.693 1.00 30.96 414 TYR B N 1
ATOM 1221 C CA . TYR B 1 10 ? -17.074 -65.232 -3.400 1.00 28.52 414 TYR B CA 1
ATOM 1222 C C . TYR B 1 10 ? -16.858 -65.602 -4.858 1.00 32.89 414 TYR B C 1
ATOM 1223 O O . TYR B 1 10 ? -15.729 -65.660 -5.344 1.00 35.88 414 TYR B O 1
ATOM 1232 N N . ALA B 1 11 ? -17.960 -65.797 -5.575 1.00 34.31 415 ALA B N 1
ATOM 1233 C CA . ALA B 1 11 ? -17.885 -66.263 -6.963 1.00 35.68 415 ALA B CA 1
ATOM 1234 C C . ALA B 1 11 ? -17.300 -65.209 -7.912 1.00 27.41 415 ALA B C 1
ATOM 1235 O O . ALA B 1 11 ? -17.835 -64.109 -8.084 1.00 32.86 415 ALA B O 1
ATOM 1237 N N . LEU B 1 24 ? -28.882 -57.642 -2.035 1.00 42.82 428 LEU B N 1
ATOM 1238 C CA . LEU B 1 24 ? -28.285 -57.415 -3.347 1.00 38.34 428 LEU B CA 1
ATOM 1239 C C . LEU B 1 24 ? -27.488 -58.637 -3.842 1.00 39.17 428 LEU B C 1
ATOM 1240 O O . LEU B 1 24 ? -28.034 -59.730 -3.992 1.00 41.15 428 LEU B O 1
ATOM 1245 N N . SER B 1 25 ? -26.189 -58.443 -4.053 1.00 38.27 429 SER B N 1
ATOM 1246 C CA . SER B 1 25 ? -25.341 -59.290 -4.881 1.00 35.19 429 SER B CA 1
ATOM 1247 C C . SER B 1 25 ? -24.344 -60.083 -4.044 1.00 33.52 429 SER B C 1
ATOM 1248 O O . SER B 1 25 ? -23.988 -59.689 -2.934 1.00 32.92 429 SER B O 1
ATOM 1251 N N . GLU B 1 26 ? -23.868 -61.200 -4.607 1.00 33.55 430 GLU B N 1
ATOM 1252 C CA . GLU B 1 26 ? -22.737 -61.904 -3.998 1.00 32.51 430 GLU B CA 1
ATOM 1253 C C . GLU B 1 26 ? -21.489 -61.045 -3.978 1.00 33.89 430 GLU B C 1
ATOM 1254 O O . GLU B 1 26 ? -20.677 -61.164 -3.060 1.00 31.83 430 GLU B O 1
ATOM 1260 N N . GLU B 1 27 ? -21.288 -60.224 -5.005 1.00 35.70 431 GLU B N 1
ATOM 1261 C CA . GLU B 1 27 ? -20.128 -59.348 -5.041 1.00 36.85 431 GLU B CA 1
ATOM 1262 C C . GLU B 1 27 ? -20.316 -58.125 -4.160 1.00 34.11 431 GLU B C 1
ATOM 1263 O O . GLU B 1 27 ? -19.338 -57.578 -3.647 1.00 36.86 431 GLU B O 1
ATOM 1269 N N . HIS B 1 28 ? -21.552 -57.677 -3.981 1.00 31.29 432 HIS B N 1
ATOM 1270 C CA . HIS B 1 28 ? -21.808 -56.539 -3.112 1.00 29.88 432 HIS B CA 1
ATOM 1271 C C . HIS B 1 28 ? -21.530 -56.897 -1.658 1.00 31.67 432 HIS B C 1
ATOM 1272 O O . HIS B 1 28 ? -20.876 -56.140 -0.932 1.00 30.67 432 HIS B O 1
ATOM 1279 N N . LEU B 1 29 ? -22.027 -58.054 -1.219 1.00 28.55 433 LEU B N 1
ATOM 1280 C CA . LEU B 1 29 ? -21.815 -58.510 0.150 1.00 29.02 433 LEU B CA 1
ATOM 1281 C C . LEU B 1 29 ? -20.322 -58.642 0.475 1.00 31.83 433 LEU B C 1
ATOM 1282 O O . LEU B 1 29 ? -19.833 -58.083 1.469 1.00 29.79 433 LEU B O 1
ATOM 1287 N N . ALA B 1 30 ? -19.584 -59.376 -0.363 1.00 31.35 434 ALA B N 1
ATOM 1288 C CA . ALA B 1 30 ? -18.160 -59.599 -0.131 1.00 29.94 434 ALA B CA 1
ATOM 1289 C C . ALA B 1 30 ? -17.376 -58.296 -0.163 1.00 29.93 434 ALA B C 1
ATOM 1290 O O . ALA B 1 30 ? -16.604 -58.006 0.756 1.00 30.57 434 ALA B O 1
ATOM 1292 N N . LEU B 1 31 ? -17.559 -57.493 -1.208 1.00 28.30 435 LEU B N 1
ATOM 1293 C CA . LEU B 1 31 ? -16.647 -56.386 -1.467 1.00 30.42 435 LEU B CA 1
ATOM 1294 C C . LEU B 1 31 ? -17.101 -55.073 -0.850 1.00 34.59 435 LEU B C 1
ATOM 1295 O O . LEU B 1 31 ? -16.303 -54.129 -0.780 1.00 35.82 435 LEU B O 1
ATOM 1300 N N . SER B 1 32 ? -18.340 -54.975 -0.397 1.00 31.66 436 SER B N 1
ATOM 1301 C CA . SER B 1 32 ? -18.764 -53.724 0.212 1.00 28.70 436 SER B CA 1
ATOM 1302 C C . SER B 1 32 ? -19.297 -53.884 1.627 1.00 29.08 436 SER B C 1
ATOM 1303 O O . SER B 1 32 ? -18.930 -53.099 2.499 1.00 29.42 436 SER B O 1
ATOM 1306 N N . LEU B 1 33 ? -20.115 -54.909 1.887 1.00 27.98 437 LEU B N 1
ATOM 1307 C CA . LEU B 1 33 ? -20.799 -55.040 3.171 1.00 30.82 437 LEU B CA 1
ATOM 1308 C C . LEU B 1 33 ? -19.915 -55.660 4.239 1.00 29.27 437 LEU B C 1
ATOM 1309 O O . LEU B 1 33 ? -19.961 -55.250 5.403 1.00 29.86 437 LEU B O 1
ATOM 1314 N N . PHE B 1 34 ? -19.149 -56.676 3.891 1.00 28.72 438 PHE B N 1
ATOM 1315 C CA . PHE B 1 34 ? -18.234 -57.226 4.885 1.00 26.62 438 PHE B CA 1
ATOM 1316 C C . PHE B 1 34 ? -17.231 -56.185 5.352 1.00 26.40 438 PHE B C 1
ATOM 1317 O O . PHE B 1 34 ? -17.093 -56.006 6.572 1.00 29.46 438 PHE B O 1
ATOM 1325 N N . PRO B 1 35 ? -16.537 -55.444 4.478 1.00 28.24 439 PRO B N 1
ATOM 1326 C CA . PRO B 1 35 ? -15.678 -54.371 4.991 1.00 28.73 439 PRO B CA 1
ATOM 1327 C C . PRO B 1 35 ? -16.435 -53.301 5.742 1.00 33.35 439 PRO B C 1
ATOM 1328 O O . PRO B 1 35 ? -15.887 -52.723 6.685 1.00 32.85 439 PRO B O 1
ATOM 1332 N N . ASP B 1 36 ? -17.671 -52.994 5.352 1.00 32.37 440 ASP B N 1
ATOM 1333 C CA . ASP B 1 36 ? -18.343 -51.887 6.021 1.00 30.98 440 ASP B CA 1
ATOM 1334 C C . ASP B 1 36 ? -18.657 -52.235 7.459 1.00 27.64 440 ASP B C 1
ATOM 1335 O O . ASP B 1 36 ? -18.601 -51.371 8.341 1.00 31.45 440 ASP B O 1
ATOM 1340 N N . VAL B 1 37 ? -18.939 -53.500 7.717 1.00 29.49 441 VAL B N 1
ATOM 1341 C CA . VAL B 1 37 ? -19.406 -53.933 9.021 1.00 29.43 441 VAL B CA 1
ATOM 1342 C C . VAL B 1 37 ? -18.220 -54.476 9.814 1.00 26.32 441 VAL B C 1
ATOM 1343 O O . VAL B 1 37 ? -17.903 -53.968 10.892 1.00 28.62 441 VAL B O 1
ATOM 1347 N N . LEU B 1 38 ? -17.540 -55.495 9.287 1.00 26.82 442 LEU B N 1
ATOM 1348 C CA . LEU B 1 38 ? -16.450 -56.095 10.049 1.00 25.63 442 LEU B CA 1
ATOM 1349 C C . LEU B 1 38 ? -15.253 -55.159 10.180 1.00 28.16 442 LEU B C 1
ATOM 1350 O O . LEU B 1 38 ? -14.506 -55.244 11.161 1.00 30.03 442 LEU B O 1
ATOM 1355 N N . GLU B 1 39 ? -15.051 -54.249 9.237 1.00 25.09 443 GLU B N 1
ATOM 1356 C CA . GLU B 1 39 ? -13.894 -53.372 9.367 1.00 27.99 443 GLU B CA 1
ATOM 1357 C C . GLU B 1 39 ? -14.273 -52.007 9.924 1.00 27.28 443 GLU B C 1
ATOM 1358 O O . GLU B 1 39 ? -13.856 -51.639 11.027 1.00 23.69 443 GLU B O 1
ATOM 1364 N N . ASN B 1 40 ? -15.041 -51.239 9.156 1.00 27.98 444 ASN B N 1
ATOM 1365 C CA . ASN B 1 40 ? -15.354 -49.871 9.538 1.00 27.03 444 ASN B CA 1
ATOM 1366 C C . ASN B 1 40 ? -16.145 -49.791 10.831 1.00 24.73 444 ASN B C 1
ATOM 1367 O O . ASN B 1 40 ? -16.132 -48.749 11.490 1.00 28.94 444 ASN B O 1
ATOM 1372 N N . LYS B 1 41 ? -16.831 -50.859 11.216 1.00 31.20 445 LYS B N 1
ATOM 1373 C CA . LYS B 1 41 ? -17.549 -50.865 12.480 1.00 33.09 445 LYS B CA 1
ATOM 1374 C C . LYS B 1 41 ? -16.819 -51.638 13.573 1.00 33.60 445 LYS B C 1
ATOM 1375 O O . LYS B 1 41 ? -16.599 -51.085 14.653 1.00 37.09 445 LYS B O 1
ATOM 1381 N N . TYR B 1 42 ? -16.410 -52.887 13.315 1.00 31.84 446 TYR B N 1
ATOM 1382 C CA . TYR B 1 42 ? -15.861 -53.761 14.352 1.00 30.61 446 TYR B CA 1
ATOM 1383 C C . TYR B 1 42 ? -14.361 -54.022 14.213 1.00 28.30 446 TYR B C 1
ATOM 1384 O O . TYR B 1 42 ? -13.863 -55.001 14.774 1.00 26.02 446 TYR B O 1
ATOM 1393 N N . GLY B 1 43 ? -13.642 -53.166 13.483 1.00 28.69 447 GLY B N 1
ATOM 1394 C CA . GLY B 1 43 ? -12.189 -53.108 13.462 1.00 25.15 447 GLY B CA 1
ATOM 1395 C C . GLY B 1 43 ? -11.408 -54.332 13.020 1.00 29.34 447 GLY B C 1
ATOM 1396 O O . GLY B 1 43 ? -10.198 -54.407 13.268 1.00 30.61 447 GLY B O 1
ATOM 1397 N N . TYR B 1 44 ? -12.048 -55.297 12.369 1.00 25.11 448 TYR B N 1
ATOM 1398 C CA . TYR B 1 44 ? -11.320 -56.500 11.985 1.00 26.60 448 TYR B CA 1
ATOM 1399 C C . TYR B 1 44 ? -10.499 -56.229 10.714 1.00 25.70 448 TYR B C 1
ATOM 1400 O O . TYR B 1 44 ? -10.659 -55.208 10.049 1.00 24.20 448 TYR B O 1
ATOM 1409 N N . SER B 1 45 ? -9.604 -57.149 10.371 1.00 24.88 449 SER B N 1
ATOM 1410 C CA . SER B 1 45 ? -8.797 -57.008 9.164 1.00 23.49 449 SER B CA 1
ATOM 1411 C C . SER B 1 45 ? -9.046 -58.213 8.276 1.00 25.66 449 SER B C 1
ATOM 1412 O O . SER B 1 45 ? -8.709 -59.340 8.647 1.00 25.47 449 SER B O 1
ATOM 1415 N N . LEU B 1 46 ? -9.631 -57.975 7.101 1.00 29.39 450 LEU B N 1
ATOM 1416 C CA . LEU B 1 46 ? -9.983 -59.018 6.147 1.00 30.71 450 LEU B CA 1
ATOM 1417 C C . LEU B 1 46 ? -9.088 -58.949 4.917 1.00 32.81 450 LEU B C 1
ATOM 1418 O O . LEU B 1 46 ? -8.435 -57.935 4.646 1.00 34.81 450 LEU B O 1
ATOM 1423 N N . CYS B 1 47 ? -9.096 -60.050 4.162 1.00 32.84 451 CYS B N 1
ATOM 1424 C CA . CYS B 1 47 ? -8.403 -60.170 2.884 1.00 36.66 451 CYS B CA 1
ATOM 1425 C C . CYS B 1 47 ? -9.423 -60.438 1.784 1.00 33.24 451 CYS B C 1
ATOM 1426 O O . CYS B 1 47 ? -10.095 -61.476 1.797 1.00 31.80 451 CYS B O 1
ATOM 1429 N N . LEU B 1 48 ? -9.529 -59.502 0.842 1.00 35.01 452 LEU B N 1
ATOM 1430 C CA . LEU B 1 48 ? -10.161 -59.704 -0.456 1.00 39.95 452 LEU B CA 1
ATOM 1431 C C . LEU B 1 48 ? -9.074 -59.876 -1.516 1.00 39.04 452 LEU B C 1
ATOM 1432 O O . LEU B 1 48 ? -8.084 -59.135 -1.521 1.00 41.62 452 LEU B O 1
ATOM 1437 N N . LEU B 1 49 ? -9.254 -60.852 -2.408 1.00 37.14 453 LEU B N 1
ATOM 1438 C CA . LEU B 1 49 ? -8.317 -61.028 -3.515 1.00 42.74 453 LEU B CA 1
ATOM 1439 C C . LEU B 1 49 ? -8.116 -59.725 -4.285 1.00 46.05 453 LEU B C 1
ATOM 1440 O O . LEU B 1 49 ? -6.984 -59.271 -4.475 1.00 42.77 453 LEU B O 1
ATOM 1445 N N . GLU B 1 50 ? -9.216 -59.091 -4.708 1.00 46.46 454 GLU B N 1
ATOM 1446 C CA . GLU B 1 50 ? -9.130 -57.922 -5.581 1.00 45.01 454 GLU B CA 1
ATOM 1447 C C . GLU B 1 50 ? -8.409 -56.730 -4.949 1.00 45.31 454 GLU B C 1
ATOM 1448 O O . GLU B 1 50 ? -7.930 -55.863 -5.686 1.00 45.00 454 GLU B O 1
ATOM 1454 N N . ARG B 1 51 ? -8.325 -56.642 -3.619 1.00 45.20 455 ARG B N 1
ATOM 1455 C CA . ARG B 1 51 ? -7.741 -55.465 -2.980 1.00 40.61 455 ARG B CA 1
ATOM 1456 C C . ARG B 1 51 ? -6.374 -55.709 -2.373 1.00 38.64 455 ARG B C 1
ATOM 1457 O O . ARG B 1 51 ? -5.511 -54.834 -2.446 1.00 41.22 455 ARG B O 1
ATOM 1465 N N . ASP B 1 52 ? -6.153 -56.865 -1.760 1.00 38.97 456 ASP B N 1
ATOM 1466 C CA . ASP B 1 52 ? -4.965 -57.070 -0.947 1.00 41.35 456 ASP B CA 1
ATOM 1467 C C . ASP B 1 52 ? -3.904 -57.906 -1.647 1.00 48.14 456 ASP B C 1
ATOM 1468 O O . ASP B 1 52 ? -2.819 -58.103 -1.086 1.00 56.58 456 ASP B O 1
ATOM 1473 N N . VAL B 1 53 ? -4.181 -58.406 -2.844 1.00 49.10 457 VAL B N 1
ATOM 1474 C CA . VAL B 1 53 ? -3.168 -59.105 -3.623 1.00 50.23 457 VAL B CA 1
ATOM 1475 C C . VAL B 1 53 ? -2.550 -58.111 -4.593 1.00 53.32 457 VAL B C 1
ATOM 1476 O O . VAL B 1 53 ? -3.173 -57.113 -4.985 1.00 50.83 457 VAL B O 1
ATOM 1480 N N . ALA B 1 54 ? -1.294 -58.364 -4.952 1.00 59.92 458 ALA B N 1
ATOM 1481 C CA . ALA B 1 54 ? -0.792 -57.556 -6.054 1.00 58.07 458 ALA B CA 1
ATOM 1482 C C . ALA B 1 54 ? -1.169 -58.212 -7.378 1.00 55.61 458 ALA B C 1
ATOM 1483 O O . ALA B 1 54 ? -1.137 -59.446 -7.488 1.00 55.28 458 ALA B O 1
ATOM 1485 N N . PRO B 1 55 ? -1.547 -57.405 -8.371 1.00 58.92 459 PRO B N 1
ATOM 1486 C CA . PRO B 1 55 ? -2.004 -57.959 -9.660 1.00 65.07 459 PRO B CA 1
ATOM 1487 C C . PRO B 1 55 ? -0.865 -58.588 -10.464 1.00 67.51 459 PRO B C 1
ATOM 1488 O O . PRO B 1 55 ? 0.327 -58.406 -10.196 1.00 62.17 459 PRO B O 1
ATOM 1492 N N . GLY B 1 56 ? -1.260 -59.342 -11.491 1.00 66.77 460 GLY B N 1
ATOM 1493 C CA . GLY B 1 56 ? -0.307 -60.282 -12.039 1.00 60.98 460 GLY B CA 1
ATOM 1494 C C . GLY B 1 56 ? -0.195 -61.425 -11.045 1.00 56.48 460 GLY B C 1
ATOM 1495 O O . GLY B 1 56 ? -1.068 -61.636 -10.196 1.00 57.57 460 GLY B O 1
ATOM 1496 N N . GLY B 1 57 ? 0.908 -62.157 -11.141 1.00 54.95 461 GLY B N 1
ATOM 1497 C CA . GLY B 1 57 ? 1.112 -63.275 -10.245 1.00 47.29 461 GLY B CA 1
ATOM 1498 C C . GLY B 1 57 ? 0.094 -64.375 -10.468 1.00 41.51 461 GLY B C 1
ATOM 1499 O O . GLY B 1 57 ? -1.068 -64.118 -10.792 1.00 44.02 461 GLY B O 1
ATOM 1500 N N . VAL B 1 58 ? 0.508 -65.622 -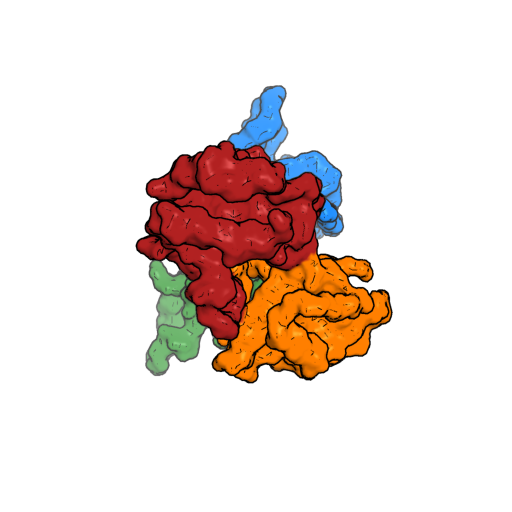10.318 1.00 38.39 462 VAL B N 1
ATOM 1501 C CA . VAL B 1 58 ? -0.420 -66.696 -10.601 1.00 36.31 462 VAL B CA 1
ATOM 1502 C C . VAL B 1 58 ? -1.530 -66.672 -9.561 1.00 41.26 462 VAL B C 1
ATOM 1503 O O . VAL B 1 58 ? -1.283 -66.542 -8.353 1.00 37.71 462 VAL B O 1
ATOM 1507 N N . TYR B 1 59 ? -2.766 -66.721 -10.047 1.00 40.35 463 TYR B N 1
ATOM 1508 C CA . TYR B 1 59 ? -3.939 -66.706 -9.184 1.00 39.74 463 TYR B CA 1
ATOM 1509 C C . TYR B 1 59 ? -3.944 -67.877 -8.204 1.00 34.17 463 TYR B C 1
ATOM 1510 O O . TYR B 1 59 ? -4.287 -67.710 -7.027 1.00 31.13 463 TYR B O 1
ATOM 1519 N N . ALA B 1 60 ? -3.591 -69.072 -8.685 1.00 31.18 464 ALA B N 1
ATOM 1520 C CA . ALA B 1 60 ? -3.555 -70.243 -7.821 1.00 32.89 464 ALA B CA 1
ATOM 1521 C C . ALA B 1 60 ? -2.601 -70.040 -6.651 1.00 36.25 464 ALA B C 1
ATOM 1522 O O . ALA B 1 60 ? -2.934 -70.371 -5.507 1.00 33.51 464 ALA B O 1
ATOM 1524 N N . GLU B 1 61 ? -1.412 -69.487 -6.920 1.00 38.52 465 GLU B N 1
ATOM 1525 C CA . GLU B 1 61 ? -0.453 -69.193 -5.856 1.00 41.66 465 GLU B CA 1
ATOM 1526 C C . GLU B 1 61 ? -1.008 -68.162 -4.877 1.00 32.14 465 GLU B C 1
ATOM 1527 O O . GLU B 1 61 ? -0.841 -68.290 -3.659 1.00 28.11 465 GLU B O 1
ATOM 1533 N N . ASP B 1 62 ? -1.696 -67.150 -5.402 1.00 33.81 466 ASP B N 1
ATOM 1534 C CA . ASP B 1 62 ? -2.211 -66.072 -4.573 1.00 33.50 466 ASP B CA 1
ATOM 1535 C C . ASP B 1 62 ? -3.176 -66.581 -3.506 1.00 35.21 466 ASP B C 1
ATOM 1536 O O . ASP B 1 62 ? -3.082 -66.182 -2.339 1.00 33.02 466 ASP B O 1
ATOM 1541 N N . ILE B 1 63 ? -4.097 -67.478 -3.870 1.00 35.26 467 ILE B N 1
ATOM 1542 C CA . ILE B 1 63 ? -5.113 -67.894 -2.903 1.00 32.85 467 ILE B CA 1
ATOM 1543 C C . ILE B 1 63 ? -4.516 -68.802 -1.822 1.00 33.52 467 ILE B C 1
ATOM 1544 O O . ILE B 1 63 ? -4.869 -68.678 -0.642 1.00 33.19 467 ILE B O 1
ATOM 1549 N N . VAL B 1 64 ? -3.600 -69.712 -2.172 1.00 28.53 468 VAL B N 1
ATOM 1550 C CA . VAL B 1 64 ? -2.957 -70.461 -1.098 1.00 26.71 468 VAL B CA 1
ATOM 1551 C C . VAL B 1 64 ? -2.214 -69.502 -0.189 1.00 27.33 468 VAL B C 1
ATOM 1552 O O . VAL B 1 64 ? -2.179 -69.668 1.034 1.00 28.26 468 VAL B O 1
ATOM 1556 N N . SER B 1 65 ? -1.648 -68.456 -0.777 1.00 29.08 469 SER B N 1
ATOM 1557 C CA . SER B 1 65 ? -0.887 -67.491 -0.010 1.00 28.91 469 SER B CA 1
ATOM 1558 C C . SER B 1 65 ? -1.764 -66.859 1.057 1.00 27.77 469 SER B C 1
ATOM 1559 O O . SER B 1 65 ? -1.477 -66.960 2.252 1.00 31.69 469 SER B O 1
ATOM 1562 N N . ILE B 1 66 ? -2.877 -66.256 0.638 1.00 29.33 470 ILE B N 1
ATOM 1563 C CA . ILE B 1 66 ? -3.747 -65.528 1.558 1.00 28.14 470 ILE B CA 1
ATOM 1564 C C . ILE B 1 66 ? -4.477 -66.472 2.497 1.00 25.75 470 ILE B C 1
ATOM 1565 O O . ILE B 1 66 ? -4.818 -66.088 3.616 1.00 31.34 470 ILE B O 1
ATOM 1570 N N . ILE B 1 67 ? -4.770 -67.695 2.069 1.00 26.25 471 ILE B N 1
ATOM 1571 C CA . ILE B 1 67 ? -5.259 -68.676 3.030 1.00 26.48 471 ILE B CA 1
ATOM 1572 C C . ILE B 1 67 ? -4.219 -68.907 4.116 1.00 26.19 471 ILE B C 1
ATOM 1573 O O . ILE B 1 67 ? -4.541 -68.937 5.310 1.00 25.13 471 ILE B O 1
ATOM 1578 N N . LYS B 1 68 ? -2.953 -69.055 3.714 1.00 29.59 472 LYS B N 1
ATOM 1579 C CA . LYS B 1 68 ? -1.859 -69.261 4.658 1.00 28.18 472 LYS B CA 1
ATOM 1580 C C . LYS B 1 68 ? -1.729 -68.105 5.633 1.00 24.62 472 LYS B C 1
ATOM 1581 O O . LYS B 1 68 ? -1.321 -68.306 6.776 1.00 29.37 472 LYS B O 1
ATOM 1587 N N . ARG B 1 69 ? -2.072 -66.896 5.209 1.00 22.16 473 ARG B N 1
ATOM 1588 C CA . ARG B 1 69 ? -1.917 -65.706 6.031 1.00 23.76 473 ARG B CA 1
ATOM 1589 C C . ARG B 1 69 ? -3.201 -65.283 6.764 1.00 21.73 473 ARG B C 1
ATOM 1590 O O . ARG B 1 69 ? -3.336 -64.114 7.129 1.00 23.75 473 ARG B O 1
ATOM 1598 N N . SER B 1 70 ? -4.139 -66.198 7.005 1.00 24.80 474 SER B N 1
ATOM 1599 C CA . SER B 1 70 ? -5.455 -65.773 7.462 1.00 24.07 474 SER B CA 1
ATOM 1600 C C . SER B 1 70 ? -5.977 -66.678 8.561 1.00 17.62 474 SER B C 1
ATOM 1601 O O . SER B 1 70 ? -5.841 -67.897 8.485 1.00 19.83 474 SER B O 1
ATOM 1604 N N . ARG B 1 71 ? -6.604 -66.061 9.567 1.00 22.39 475 ARG B N 1
ATOM 1605 C CA . ARG B 1 71 ? -7.124 -66.788 10.722 1.00 24.16 475 ARG B CA 1
ATOM 1606 C C . ARG B 1 71 ? -8.437 -67.502 10.414 1.00 26.29 475 ARG B C 1
ATOM 1607 O O . ARG B 1 71 ? -8.698 -68.580 10.955 1.00 27.55 475 ARG B O 1
ATOM 1615 N N . ARG B 1 72 ? -9.290 -66.902 9.576 1.00 29.16 476 ARG B N 1
ATOM 1616 C CA . ARG B 1 72 ? -10.586 -67.465 9.213 1.00 24.73 476 ARG B CA 1
ATOM 1617 C C . ARG B 1 72 ? -10.763 -67.487 7.698 1.00 24.07 476 ARG B C 1
ATOM 1618 O O . ARG B 1 72 ? -10.279 -66.604 6.980 1.00 21.88 476 ARG B O 1
ATOM 1626 N N . GLY B 1 73 ? -11.475 -68.510 7.226 1.00 28.39 477 GLY B N 1
ATOM 1627 C CA . GLY B 1 73 ? -11.971 -68.565 5.859 1.00 30.61 477 GLY B CA 1
ATOM 1628 C C . GLY B 1 73 ? -13.483 -68.410 5.789 1.00 26.76 477 GLY B C 1
ATOM 1629 O O . GLY B 1 73 ? -14.211 -69.137 6.469 1.00 21.98 477 GLY B O 1
ATOM 1630 N N . ILE B 1 74 ? -13.955 -67.460 4.981 1.00 26.00 478 ILE B N 1
ATOM 1631 C CA . ILE B 1 74 ? -15.372 -67.120 4.853 1.00 27.73 478 ILE B CA 1
ATOM 1632 C C . ILE B 1 74 ? -15.774 -67.272 3.384 1.00 25.78 478 ILE B C 1
ATOM 1633 O O . ILE B 1 74 ? -15.288 -66.522 2.528 1.00 29.69 478 ILE B O 1
ATOM 1638 N N . PHE B 1 75 ? -16.685 -68.210 3.094 1.00 24.79 479 PHE B N 1
ATOM 1639 C CA . PHE B 1 75 ? -17.047 -68.576 1.722 1.00 25.65 479 PHE B CA 1
ATOM 1640 C C . PHE B 1 75 ? -18.521 -68.288 1.462 1.00 27.40 479 PHE B C 1
ATOM 1641 O O . PHE B 1 75 ? -19.393 -68.899 2.093 1.00 28.25 479 PHE B O 1
ATOM 1649 N N . ILE B 1 76 ? -18.791 -67.378 0.521 1.00 25.98 480 ILE B N 1
ATOM 1650 C CA . ILE B 1 76 ? -20.146 -66.970 0.127 1.00 27.59 480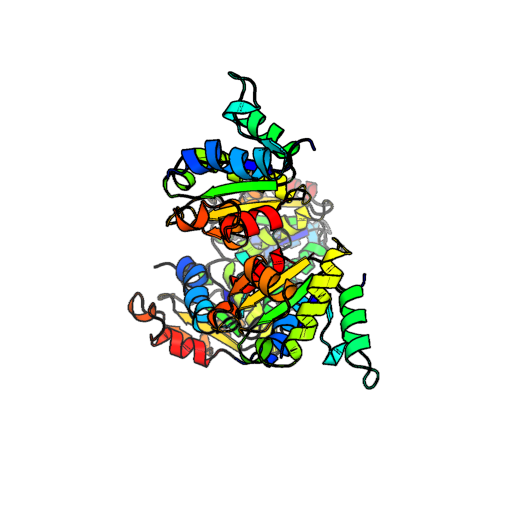 ILE B CA 1
ATOM 1651 C C . ILE B 1 76 ? -20.677 -67.982 -0.883 1.00 27.33 480 ILE B C 1
ATOM 1652 O O . ILE B 1 76 ? -20.422 -67.879 -2.089 1.00 29.15 480 ILE B O 1
ATOM 1657 N N . LEU B 1 77 ? -21.457 -68.940 -0.394 1.00 28.31 481 LEU B N 1
ATOM 1658 C CA . LEU B 1 77 ? -21.884 -70.069 -1.195 1.00 25.86 481 LEU B CA 1
ATOM 1659 C C . LEU B 1 77 ? -23.124 -69.722 -2.004 1.00 27.94 481 LEU B C 1
ATOM 1660 O O . LEU B 1 77 ? -24.001 -68.982 -1.559 1.00 30.32 481 LEU B O 1
ATOM 1665 N N . SER B 1 78 ? -23.184 -70.265 -3.203 1.00 28.02 482 SER B N 1
ATOM 1666 C CA . SER B 1 78 ? -24.228 -69.942 -4.154 1.00 29.14 482 SER B CA 1
ATOM 1667 C C . SER B 1 78 ? -24.088 -70.903 -5.309 1.00 35.17 482 SER B C 1
ATOM 1668 O O . SER B 1 78 ? -23.051 -71.560 -5.438 1.00 34.32 482 SER B O 1
ATOM 1671 N N . PRO B 1 79 ? -25.118 -71.028 -6.142 1.00 41.90 483 PRO B N 1
ATOM 1672 C CA . PRO B 1 79 ? -24.995 -71.919 -7.304 1.00 37.06 483 PRO B CA 1
ATOM 1673 C C . PRO B 1 79 ? -23.799 -71.582 -8.183 1.00 36.05 483 PRO B C 1
ATOM 1674 O O . PRO B 1 79 ? -23.121 -72.497 -8.659 1.00 34.49 483 PRO B O 1
ATOM 1678 N N . ASN B 1 80 ? -23.511 -70.288 -8.382 1.00 32.17 484 ASN B N 1
ATOM 1679 C CA . ASN B 1 80 ? -22.355 -69.872 -9.171 1.00 30.93 484 ASN B CA 1
ATOM 1680 C C . ASN B 1 80 ? -21.040 -70.249 -8.498 1.00 40.18 484 ASN B C 1
ATOM 1681 O O . ASN B 1 80 ? -20.073 -70.623 -9.174 1.00 39.00 484 ASN B O 1
ATOM 1686 N N . TYR B 1 81 ? -20.965 -70.125 -7.170 1.00 40.89 485 TYR B N 1
ATOM 1687 C CA . TYR B 1 81 ? -19.710 -70.410 -6.491 1.00 33.24 485 TYR B CA 1
ATOM 1688 C C . TYR B 1 81 ? -19.316 -71.869 -6.688 1.00 31.95 485 TYR B C 1
ATOM 1689 O O . TYR B 1 81 ? -18.233 -72.173 -7.196 1.00 34.57 485 TYR B O 1
ATOM 1698 N N . VAL B 1 82 ? -20.211 -72.792 -6.331 1.00 31.77 486 VAL B N 1
ATOM 1699 C CA . VAL B 1 82 ? -19.869 -74.212 -6.357 1.00 32.36 486 VAL B CA 1
ATOM 1700 C C . VAL B 1 82 ? -19.997 -74.848 -7.730 1.00 35.68 486 VAL B C 1
ATOM 1701 O O . VAL B 1 82 ? -19.740 -76.052 -7.861 1.00 36.58 486 VAL B O 1
ATOM 1705 N N . ASN B 1 83 ? -20.411 -74.096 -8.754 1.00 35.38 487 ASN B N 1
ATOM 1706 C CA . ASN B 1 83 ? -20.497 -74.614 -10.116 1.00 38.28 487 ASN B CA 1
ATOM 1707 C C . ASN B 1 83 ? -19.451 -73.991 -11.030 1.00 43.32 487 ASN B C 1
ATOM 1708 O O . ASN B 1 83 ? -19.572 -74.071 -12.258 1.00 43.66 487 ASN B O 1
ATOM 1713 N N . GLY B 1 84 ? -18.425 -73.376 -10.451 1.00 39.33 488 GLY B N 1
ATOM 1714 C CA . GLY B 1 84 ? -17.414 -72.701 -11.213 1.00 36.13 488 GLY B CA 1
ATOM 1715 C C . GLY B 1 84 ? -16.065 -72.779 -10.539 1.00 35.41 488 GLY B C 1
ATOM 1716 O O . GLY B 1 84 ? -15.835 -73.581 -9.629 1.00 31.76 488 GLY B O 1
ATOM 1717 N N . PRO B 1 85 ? -15.154 -71.904 -10.971 1.00 37.96 489 PRO B N 1
ATOM 1718 C CA . PRO B 1 85 ? -13.737 -72.028 -10.560 1.00 37.70 489 PRO B CA 1
ATOM 1719 C C . PRO B 1 85 ? -13.453 -71.665 -9.098 1.00 34.57 489 PRO B C 1
ATOM 1720 O O . PRO B 1 85 ? -12.475 -72.175 -8.529 1.00 27.36 489 PRO B O 1
ATOM 1724 N N . SER B 1 86 ? -14.272 -70.802 -8.477 1.00 33.47 490 SER B N 1
ATOM 1725 C CA . SER B 1 86 ? -14.062 -70.406 -7.086 1.00 27.07 490 SER B CA 1
ATOM 1726 C C . SER B 1 86 ? -14.093 -71.583 -6.129 1.00 26.29 490 SER B C 1
ATOM 1727 O O . SER B 1 86 ? -13.624 -71.459 -5.000 1.00 31.03 490 SER B O 1
ATOM 1730 N N . ILE B 1 87 ? -14.613 -72.731 -6.549 1.00 27.05 491 ILE B N 1
ATOM 1731 C CA . ILE B 1 87 ? -14.675 -73.871 -5.652 1.00 30.12 491 ILE B CA 1
ATOM 1732 C C . ILE B 1 87 ? -13.294 -74.314 -5.179 1.00 32.51 491 ILE B C 1
ATOM 1733 O O . ILE B 1 87 ? -13.175 -74.940 -4.117 1.00 31.63 491 ILE B O 1
ATOM 1738 N N . PHE B 1 88 ? -12.238 -73.992 -5.927 1.00 32.54 492 PHE B N 1
ATOM 1739 C CA . PHE B 1 88 ? -10.900 -74.384 -5.512 1.00 30.52 492 PHE B CA 1
ATOM 1740 C C . PHE B 1 88 ? -10.339 -73.487 -4.424 1.00 27.45 492 PHE B C 1
ATOM 1741 O O . PHE B 1 88 ? -9.346 -73.854 -3.795 1.00 32.68 492 PHE B O 1
ATOM 1749 N N . GLU B 1 89 ? -10.950 -72.332 -4.177 1.00 27.48 493 GLU B N 1
ATOM 1750 C CA . GLU B 1 89 ? -10.567 -71.550 -3.013 1.00 27.32 493 GLU B CA 1
ATOM 1751 C C . GLU B 1 89 ? -10.983 -72.267 -1.740 1.00 30.07 493 GLU B C 1
ATOM 1752 O O . GLU B 1 89 ? -10.227 -72.307 -0.758 1.00 27.10 493 GLU B O 1
ATOM 1758 N N . LEU B 1 90 ? -12.170 -72.881 -1.761 1.00 28.43 494 LEU B N 1
ATOM 1759 C CA . LEU B 1 90 ? -12.615 -73.679 -0.632 1.00 22.48 494 LEU B CA 1
ATOM 1760 C C . LEU B 1 90 ? -11.746 -74.908 -0.473 1.00 24.88 494 LEU B C 1
ATOM 1761 O O . LEU B 1 90 ? -11.260 -75.189 0.621 1.00 26.21 494 LEU B O 1
ATOM 1766 N N . GLN B 1 91 ? -11.538 -75.656 -1.561 1.00 25.22 495 GLN B N 1
ATOM 1767 C CA . GLN B 1 91 ? -10.745 -76.879 -1.482 1.00 26.22 495 GLN B CA 1
ATOM 1768 C C . GLN B 1 91 ? -9.365 -76.594 -0.915 1.00 24.85 495 GLN B C 1
ATOM 1769 O O . GLN B 1 91 ? -8.836 -77.369 -0.111 1.00 26.74 495 GLN B O 1
ATOM 1775 N N . ALA B 1 92 ? -8.770 -75.486 -1.325 1.00 25.01 496 ALA B N 1
ATOM 1776 C CA . ALA B 1 92 ? -7.481 -75.094 -0.781 1.00 26.62 496 ALA B CA 1
ATOM 1777 C C . ALA B 1 92 ? -7.580 -74.856 0.719 1.00 29.05 496 ALA B C 1
ATOM 1778 O O . ALA B 1 92 ? -6.789 -75.400 1.499 1.00 31.54 496 ALA B O 1
ATOM 1780 N N . ALA B 1 93 ? -8.565 -74.059 1.142 1.00 26.18 497 ALA B N 1
ATOM 1781 C CA . ALA B 1 93 ? -8.704 -73.736 2.556 1.00 26.17 497 ALA B CA 1
ATOM 1782 C C . ALA B 1 93 ? -9.032 -74.971 3.388 1.00 28.61 497 ALA B C 1
ATOM 1783 O O . ALA B 1 93 ? -8.530 -75.122 4.508 1.00 32.61 497 ALA B O 1
ATOM 1785 N N . VAL B 1 94 ? -9.856 -75.874 2.863 1.00 25.57 498 VAL B N 1
ATOM 1786 C CA . VAL B 1 94 ? -10.190 -77.085 3.604 1.00 26.69 498 VAL B CA 1
ATOM 1787 C C . VAL B 1 94 ? -8.949 -77.962 3.783 1.00 31.09 498 VAL B C 1
ATOM 1788 O O . VAL B 1 94 ? -8.659 -78.430 4.892 1.00 31.72 498 VAL B O 1
ATOM 1792 N N . ASN B 1 95 ? -8.188 -78.192 2.707 1.00 29.33 499 ASN B N 1
ATOM 1793 C CA . ASN B 1 95 ? -6.993 -79.017 2.846 1.00 29.88 499 ASN B CA 1
ATOM 1794 C C . ASN B 1 95 ? -5.976 -78.345 3.753 1.00 28.67 499 ASN B C 1
ATOM 1795 O O . ASN B 1 95 ? -5.396 -78.986 4.635 1.00 31.59 499 ASN B O 1
ATOM 1800 N N . LEU B 1 96 ? -5.752 -77.050 3.550 1.00 27.91 500 LEU B N 1
ATOM 1801 C CA . LEU B 1 96 ? -4.812 -76.323 4.395 1.00 30.81 500 LEU B CA 1
ATOM 1802 C C . LEU B 1 96 ? -5.228 -76.362 5.868 1.00 38.12 500 LEU B C 1
ATOM 1803 O O . LEU B 1 96 ? -4.381 -76.545 6.751 1.00 39.59 500 LEU B O 1
ATOM 1808 N N . ALA B 1 97 ? -6.530 -76.221 6.156 1.00 35.49 501 ALA B N 1
ATOM 1809 C CA . ALA B 1 97 ? -6.971 -76.275 7.546 1.00 30.49 501 ALA B CA 1
ATOM 1810 C C . ALA B 1 97 ? -6.801 -77.658 8.156 1.00 37.84 501 ALA B C 1
ATOM 1811 O O . ALA B 1 97 ? -6.819 -77.778 9.381 1.00 47.97 501 ALA B O 1
ATOM 1813 N N . LEU B 1 98 ? -6.628 -78.702 7.350 1.00 36.86 502 LEU B N 1
ATOM 1814 C CA . LEU B 1 98 ? -6.355 -80.014 7.924 1.00 40.63 502 LEU B CA 1
ATOM 1815 C C . LEU B 1 98 ? -4.940 -80.108 8.487 1.00 51.98 502 LEU B C 1
ATOM 1816 O O . LEU B 1 98 ? -4.662 -80.975 9.330 1.00 48.35 502 LEU B O 1
ATOM 1821 N N . ASP B 1 99 ? -4.045 -79.230 8.045 1.00 47.98 503 ASP B N 1
ATOM 1822 C CA . ASP B 1 99 ? -2.697 -79.196 8.569 1.00 45.83 503 ASP B CA 1
ATOM 1823 C C . ASP B 1 99 ? -2.522 -78.145 9.652 1.00 49.89 503 ASP B C 1
ATOM 1824 O O . ASP B 1 99 ? -1.448 -78.092 10.262 1.00 54.24 503 ASP B O 1
ATOM 1829 N N . ASP B 1 100 ? -3.551 -77.335 9.929 1.00 46.06 504 ASP B N 1
ATOM 1830 C CA . ASP B 1 100 ? -3.382 -76.155 10.782 1.00 46.95 504 ASP B CA 1
ATOM 1831 C C . ASP B 1 100 ? -4.731 -75.706 11.336 1.00 45.17 504 ASP B C 1
ATOM 1832 O O . ASP B 1 100 ? -5.506 -75.066 10.619 1.00 43.70 504 ASP B O 1
ATOM 1837 N N . GLN B 1 101 ? -4.987 -75.976 12.619 1.00 49.31 505 GLN B N 1
ATOM 1838 C CA . GLN B 1 101 ? -6.266 -75.633 13.236 1.00 49.26 505 GLN B CA 1
ATOM 1839 C C . GLN B 1 101 ? -6.256 -74.262 13.950 1.00 39.92 505 GLN B C 1
ATOM 1840 O O . GLN B 1 101 ? -7.099 -74.012 14.817 1.00 41.02 505 GLN B O 1
ATOM 1846 N N . THR B 1 102 ? -5.327 -73.373 13.594 1.00 37.34 506 THR B N 1
ATOM 1847 C CA . THR B 1 102 ? -5.526 -71.937 13.745 1.00 34.68 506 THR B CA 1
ATOM 1848 C C . THR B 1 102 ? -6.495 -71.404 12.699 1.00 36.45 506 THR B C 1
ATOM 1849 O O . THR B 1 102 ? -7.020 -70.291 12.847 1.00 33.20 506 THR B O 1
ATOM 1853 N N . LEU B 1 103 ? -6.763 -72.196 11.664 1.00 35.92 507 LEU B N 1
ATOM 1854 C CA . LEU B 1 103 ? -7.603 -71.800 10.542 1.00 34.35 507 LEU B CA 1
ATOM 1855 C C . LEU B 1 103 ? -8.985 -72.437 10.691 1.00 30.52 507 LEU B C 1
ATOM 1856 O O . LEU B 1 103 ? -9.148 -73.657 10.536 1.00 29.74 507 LEU B O 1
ATOM 1861 N N . LYS B 1 104 ? -9.971 -71.603 10.996 1.00 29.86 508 LYS B N 1
ATOM 1862 C CA . LYS B 1 104 ? -11.353 -72.023 11.164 1.00 30.29 508 LYS B CA 1
ATOM 1863 C C . LYS B 1 104 ? -12.164 -71.427 10.022 1.00 25.25 508 LYS B C 1
ATOM 1864 O O . LYS B 1 104 ? -12.022 -70.239 9.721 1.00 28.70 508 LYS B O 1
ATOM 1870 N N . LEU B 1 105 ? -13.000 -72.259 9.394 1.00 33.55 509 LEU B N 1
ATOM 1871 C CA . LEU B 1 105 ? -13.722 -71.945 8.161 1.00 27.52 509 LEU B CA 1
ATOM 1872 C C . LEU B 1 105 ? -15.221 -71.785 8.414 1.00 24.87 509 LEU B C 1
ATOM 1873 O O . LEU B 1 105 ? -15.825 -72.579 9.133 1.00 22.12 509 LEU B O 1
ATOM 1878 N N . ILE B 1 106 ? -15.834 -70.793 7.776 1.00 24.68 510 ILE B N 1
ATOM 1879 C CA . ILE B 1 106 ? -17.245 -70.471 7.995 1.00 29.41 510 ILE B CA 1
ATOM 1880 C C . ILE B 1 106 ? -17.948 -70.270 6.648 1.00 25.09 510 ILE B C 1
ATOM 1881 O O . ILE B 1 106 ? -17.540 -69.415 5.856 1.00 26.44 510 ILE B O 1
ATOM 1886 N N . LEU B 1 107 ? -19.023 -71.023 6.410 1.00 25.53 511 LEU B N 1
ATOM 1887 C CA . LEU B 1 107 ? -19.762 -70.986 5.149 1.00 26.14 511 LEU B CA 1
ATOM 1888 C C . LEU B 1 107 ? -21.045 -70.159 5.270 1.00 29.66 511 LEU B C 1
ATOM 1889 O O . LEU B 1 107 ? -21.790 -70.297 6.243 1.00 30.03 511 LEU B O 1
ATOM 1894 N N . ILE B 1 108 ? -21.317 -69.328 4.263 1.00 27.96 512 ILE B N 1
ATOM 1895 C CA . ILE B 1 108 ? -22.494 -68.460 4.225 1.00 28.80 512 ILE B CA 1
ATOM 1896 C C . ILE B 1 108 ? -23.433 -68.934 3.122 1.00 30.00 512 ILE B C 1
ATOM 1897 O O . ILE B 1 108 ? -23.061 -68.967 1.943 1.00 26.42 512 ILE B O 1
ATOM 1902 N N . LYS B 1 109 ? -24.658 -69.270 3.496 1.00 29.73 513 LYS B N 1
ATOM 1903 C CA . LYS B 1 109 ? -25.672 -69.588 2.502 1.00 31.82 513 LYS B CA 1
ATOM 1904 C C . LYS B 1 109 ? -26.192 -68.268 1.962 1.00 30.47 513 LYS B C 1
ATOM 1905 O O . LYS B 1 109 ? -27.044 -67.621 2.576 1.00 30.71 513 LYS B O 1
ATOM 1911 N N . PHE B 1 110 ? -25.647 -67.844 0.823 1.00 28.50 514 PHE B N 1
ATOM 1912 C CA . PHE B 1 110 ? -26.163 -66.648 0.171 1.00 30.06 514 PHE B CA 1
ATOM 1913 C C . PHE B 1 110 ? -27.551 -66.903 -0.390 1.00 29.95 514 PHE B C 1
ATOM 1914 O O . PHE B 1 110 ? -28.416 -66.020 -0.363 1.00 31.66 514 PHE B O 1
ATOM 1922 N N . CYS B 1 111 ? -27.770 -68.099 -0.912 1.00 31.67 515 CYS B N 1
ATOM 1923 C CA . CYS B 1 111 ? -29.038 -68.481 -1.507 1.00 32.31 515 CYS B CA 1
ATOM 1924 C C . CYS B 1 111 ? -28.978 -69.981 -1.722 1.00 32.40 515 CYS B C 1
ATOM 1925 O O . CYS B 1 111 ? -27.912 -70.596 -1.643 1.00 32.91 515 CYS B O 1
ATOM 1928 N N . TYR B 1 112 ? -30.138 -70.568 -1.969 1.00 35.72 516 TYR B N 1
ATOM 1929 C CA . TYR B 1 112 ? -30.197 -72.013 -2.085 1.00 36.19 516 TYR B CA 1
ATOM 1930 C C . TYR B 1 112 ? -29.323 -72.495 -3.234 1.00 35.68 516 TYR B C 1
ATOM 1931 O O . TYR B 1 112 ? -29.195 -71.833 -4.265 1.00 32.11 516 TYR B O 1
ATOM 1940 N N . PHE B 1 113 ? -28.720 -73.660 -3.049 1.00 36.63 517 PHE B N 1
ATOM 1941 C CA . PHE B 1 113 ? -27.905 -74.262 -4.086 1.00 39.20 517 PHE B CA 1
ATOM 1942 C C . PHE B 1 113 ? -27.914 -75.759 -3.863 1.00 38.33 517 PHE B C 1
ATOM 1943 O O . PHE B 1 113 ? -27.982 -76.220 -2.722 1.00 42.25 517 PHE B O 1
ATOM 1951 N N . GLN B 1 114 ? -27.866 -76.507 -4.956 1.00 42.83 518 GLN B N 1
ATOM 1952 C CA . GLN B 1 114 ? -27.759 -77.957 -4.908 1.00 51.31 518 GLN B CA 1
ATOM 1953 C C . GLN B 1 114 ? -26.289 -78.370 -4.892 1.00 53.59 518 GLN B C 1
ATOM 1954 O O . GLN B 1 114 ? -25.523 -77.990 -5.786 1.00 50.16 518 GLN B O 1
ATOM 1960 N N . GLU B 1 115 ? -25.900 -79.139 -3.866 1.00 51.94 519 GLU B N 1
ATOM 1961 C CA . GLU B 1 115 ? -24.558 -79.695 -3.778 1.00 53.18 519 GLU B CA 1
ATOM 1962 C C . GLU B 1 115 ? -24.288 -80.484 -5.055 1.00 54.70 519 GLU B C 1
ATOM 1963 O O . GLU B 1 115 ? -24.896 -81.543 -5.256 1.00 51.63 519 GLU B O 1
ATOM 1969 N N . PRO B 1 116 ? -23.412 -80.006 -5.949 1.00 55.23 520 PRO B N 1
ATOM 1970 C CA . PRO B 1 116 ? -23.099 -80.799 -7.141 1.00 47.99 520 PRO B CA 1
ATOM 1971 C C . PRO B 1 116 ? -22.452 -82.105 -6.718 1.00 48.65 520 PRO B C 1
ATOM 1972 O O . PRO B 1 116 ? -21.739 -82.179 -5.716 1.00 49.23 520 PRO B O 1
ATOM 1976 N N . GLU B 1 117 ? -22.735 -83.151 -7.466 1.00 49.59 521 GLU B N 1
ATOM 1977 C CA . GLU B 1 117 ? -22.204 -84.457 -7.121 1.00 48.41 521 GLU B CA 1
ATOM 1978 C C . GLU B 1 117 ? -20.770 -84.625 -7.583 1.00 46.31 521 GLU B C 1
ATOM 1979 O O . GLU B 1 117 ? -20.203 -85.709 -7.437 1.00 42.47 521 GLU B O 1
ATOM 1985 N N . SER B 1 118 ? -20.173 -83.551 -8.095 1.00 48.27 522 SER B N 1
ATOM 1986 C CA . SER B 1 118 ? -18.848 -83.557 -8.690 1.00 46.85 522 SER B CA 1
ATOM 1987 C C . SER B 1 118 ? -17.735 -83.311 -7.691 1.00 44.10 522 SER B C 1
ATOM 1988 O O . SER B 1 118 ? -16.572 -83.588 -7.999 1.00 47.99 522 SER B O 1
ATOM 1991 N N . LEU B 1 119 ? -18.061 -82.830 -6.506 1.00 44.02 523 LEU B N 1
ATOM 1992 C CA . LEU B 1 119 ? -17.093 -82.108 -5.708 1.00 42.44 523 LEU B CA 1
ATOM 1993 C C . LEU B 1 119 ? -15.971 -83.018 -5.205 1.00 43.18 523 LEU B C 1
ATOM 1994 O O . LEU B 1 119 ? -16.156 -84.235 -5.069 1.00 43.25 523 LEU B O 1
ATOM 1999 N N . PRO B 1 120 ? -14.778 -82.451 -4.965 1.00 41.78 524 PRO B N 1
ATOM 2000 C CA . PRO B 1 120 ? -13.719 -83.219 -4.302 1.00 42.01 524 PRO B CA 1
ATOM 2001 C C . PRO B 1 120 ? -14.204 -83.696 -2.947 1.00 44.52 524 PRO B C 1
ATOM 2002 O O . PRO B 1 120 ? -14.801 -82.937 -2.181 1.00 44.43 524 PRO B O 1
ATOM 2006 N N . HIS B 1 121 ? -13.927 -84.967 -2.656 1.00 48.06 525 HIS B N 1
ATOM 2007 C CA . HIS B 1 121 ? -14.580 -85.671 -1.559 1.00 47.61 525 HIS B CA 1
ATOM 2008 C C . HIS B 1 121 ? -14.484 -84.935 -0.227 1.00 47.70 525 HIS B C 1
ATOM 2009 O O . HIS B 1 121 ? -15.297 -85.203 0.663 1.00 49.14 525 HIS B O 1
ATOM 2016 N N . LEU B 1 122 ? -13.554 -83.983 -0.081 1.00 46.88 526 LEU B N 1
ATOM 2017 C CA . LEU B 1 122 ? -13.425 -83.226 1.165 1.00 47.75 526 LEU B CA 1
ATOM 2018 C C . LEU B 1 122 ? -14.089 -81.862 1.115 1.00 40.37 526 LEU B C 1
ATOM 2019 O O . LEU B 1 122 ? -14.316 -81.258 2.169 1.00 35.11 526 LEU B O 1
ATOM 2024 N N . VAL B 1 123 ? -14.333 -81.336 -0.081 1.00 37.69 527 VAL B N 1
ATOM 2025 C CA . VAL B 1 123 ? -15.253 -80.220 -0.204 1.00 42.06 527 VAL B CA 1
ATOM 2026 C C . VAL B 1 123 ? -16.673 -80.684 0.095 1.00 38.39 527 VAL B C 1
ATOM 2027 O O . VAL B 1 123 ? -17.433 -79.997 0.784 1.00 33.57 527 VAL B O 1
ATOM 2031 N N . LYS B 1 124 ? -17.053 -81.847 -0.431 1.00 37.91 528 LYS B N 1
ATOM 2032 C CA . LYS B 1 124 ? -18.279 -82.502 -0.001 1.00 36.99 528 LYS B CA 1
ATOM 2033 C C . LYS B 1 124 ? -18.307 -82.639 1.521 1.00 39.62 528 LYS B C 1
ATOM 2034 O O . LYS B 1 124 ? -19.253 -82.191 2.189 1.00 34.73 528 LYS B O 1
ATOM 2040 N N . LYS B 1 125 ? -17.251 -83.249 2.087 1.00 42.69 529 LYS B N 1
ATOM 2041 C CA . LYS B 1 125 ? -17.139 -83.426 3.542 1.00 40.71 529 LYS B CA 1
ATOM 2042 C C . LYS B 1 125 ? -17.286 -82.091 4.263 1.00 37.38 529 LYS B C 1
ATOM 2043 O O . LYS B 1 125 ? -17.968 -81.995 5.288 1.00 36.43 529 LYS B O 1
ATOM 2049 N N . ALA B 1 126 ? -16.639 -81.049 3.746 1.00 36.79 530 ALA B N 1
ATOM 2050 C CA . ALA B 1 126 ? -16.697 -79.754 4.405 1.00 33.36 530 ALA B CA 1
ATOM 2051 C C . ALA B 1 126 ? -18.111 -79.191 4.401 1.00 37.39 530 ALA B C 1
ATOM 2052 O O . ALA B 1 126 ? -18.586 -78.688 5.423 1.00 33.92 530 ALA B O 1
ATOM 2054 N N . LEU B 1 127 ? -18.791 -79.235 3.249 1.00 39.56 531 LEU B N 1
ATOM 2055 C CA . LEU B 1 127 ? -20.153 -78.714 3.172 1.00 35.14 531 LEU B CA 1
ATOM 2056 C C . LEU B 1 127 ? -21.067 -79.409 4.172 1.00 38.50 531 LEU B C 1
ATOM 2057 O O . LEU B 1 127 ? -22.060 -78.819 4.619 1.00 41.17 531 LEU B O 1
ATOM 2062 N N . ARG B 1 128 ? -20.722 -80.646 4.551 1.00 38.05 532 ARG B N 1
ATOM 2063 C CA . ARG B 1 128 ? -21.487 -81.422 5.526 1.00 33.28 532 ARG B CA 1
ATOM 2064 C C . ARG B 1 128 ? -21.458 -80.778 6.909 1.00 37.67 532 ARG B C 1
ATOM 2065 O O . ARG B 1 128 ? -22.507 -80.476 7.487 1.00 40.20 532 ARG B O 1
ATOM 2073 N N . VAL B 1 129 ? -20.253 -80.566 7.461 1.00 40.46 533 VAL B N 1
ATOM 2074 C CA . VAL B 1 129 ? -20.079 -80.339 8.897 1.00 31.20 533 VAL B CA 1
ATOM 2075 C C . VAL B 1 129 ? -19.771 -78.901 9.257 1.00 29.39 533 VAL B C 1
ATOM 2076 O O . VAL B 1 129 ? -19.715 -78.586 10.450 1.00 31.72 533 VAL B O 1
ATOM 2080 N N . LEU B 1 130 ? -19.528 -78.038 8.299 1.00 26.33 534 LEU B N 1
ATOM 2081 C CA . LEU B 1 130 ? -18.996 -76.747 8.691 1.00 23.69 534 LEU B CA 1
ATOM 2082 C C . LEU B 1 130 ? -20.099 -75.803 9.153 1.00 28.28 534 LEU B C 1
ATOM 2083 O O . LEU B 1 130 ? -21.227 -75.871 8.661 1.00 30.75 534 LEU B O 1
ATOM 2088 N N . PRO B 1 131 ? -19.787 -74.896 10.082 1.00 33.87 535 PRO B N 1
ATOM 2089 C CA . PRO B 1 131 ? -20.769 -73.880 10.476 1.00 31.68 535 PRO B CA 1
ATOM 2090 C C . PRO B 1 131 ? -21.264 -73.113 9.268 1.00 28.59 535 PRO B C 1
ATOM 2091 O O . PRO B 1 131 ? -20.510 -72.834 8.337 1.00 27.86 535 PRO B O 1
ATOM 2095 N N . THR B 1 132 ? -22.537 -72.744 9.309 1.00 31.39 536 THR B N 1
ATOM 2096 C CA . THR B 1 132 ? -23.201 -72.097 8.188 1.00 30.60 536 THR B CA 1
ATOM 2097 C C . THR B 1 132 ? -24.100 -70.996 8.712 1.00 33.59 536 THR B C 1
ATOM 2098 O O . THR B 1 132 ? -24.891 -71.222 9.634 1.00 36.68 536 THR B O 1
ATOM 2102 N N . VAL B 1 133 ? -23.958 -69.804 8.144 1.00 29.10 537 VAL B N 1
ATOM 2103 C CA . VAL B 1 133 ? -24.803 -68.669 8.478 1.00 30.01 537 VAL B CA 1
ATOM 2104 C C . VAL B 1 133 ? -25.608 -68.339 7.239 1.00 29.66 537 VAL B C 1
ATOM 2105 O O . VAL B 1 133 ? -25.038 -68.103 6.167 1.00 29.69 537 VAL B O 1
ATOM 2109 N N . THR B 1 134 ? -26.927 -68.329 7.379 1.00 27.98 538 THR B N 1
ATOM 2110 C CA . THR B 1 134 ? -27.786 -68.011 6.252 1.00 28.52 538 THR B CA 1
ATOM 2111 C C . THR B 1 134 ? -27.863 -66.502 6.087 1.00 25.18 538 THR B C 1
ATOM 2112 O O . THR B 1 134 ? -28.044 -65.771 7.065 1.00 26.28 538 THR B O 1
ATOM 2116 N N . TRP B 1 135 ? -27.681 -66.041 4.851 1.00 25.53 539 TRP B N 1
ATOM 2117 C CA . TRP B 1 135 ? -27.804 -64.633 4.511 1.00 24.49 539 TRP B CA 1
ATOM 2118 C C . TRP B 1 135 ? -29.250 -64.363 4.103 1.00 25.15 539 TRP B C 1
ATOM 2119 O O . TRP B 1 135 ? -29.773 -65.026 3.208 1.00 23.33 539 TRP B O 1
ATOM 2130 N N . ARG B 1 136 ? -29.893 -63.399 4.754 1.00 26.25 540 ARG B N 1
ATOM 2131 C CA . ARG B 1 136 ? -31.343 -63.279 4.715 1.00 24.66 540 ARG B CA 1
ATOM 2132 C C . ARG B 1 136 ? -31.780 -61.947 4.123 1.00 28.42 540 ARG B C 1
ATOM 2133 O O . ARG B 1 136 ? -32.699 -61.299 4.614 1.00 31.24 540 ARG B O 1
ATOM 2141 N N . GLY B 1 137 ? -31.125 -61.523 3.049 1.00 31.19 541 GLY B N 1
ATOM 2142 C CA . GLY B 1 137 ? -31.542 -60.320 2.353 1.00 26.49 541 GLY B CA 1
ATOM 2143 C C . GLY B 1 137 ? -31.351 -59.050 3.163 1.00 30.51 541 GLY B C 1
ATOM 2144 O O . GLY B 1 137 ? -30.382 -58.892 3.910 1.00 30.23 541 GLY B O 1
ATOM 2145 N N . LEU B 1 138 ? -32.298 -58.120 2.982 1.00 28.86 542 LEU B N 1
ATOM 2146 C CA . LEU B 1 138 ? -32.249 -56.821 3.645 1.00 28.86 542 LEU B CA 1
ATOM 2147 C C . LEU B 1 138 ? -32.261 -56.944 5.170 1.00 27.96 542 LEU B C 1
ATOM 2148 O O . LEU B 1 138 ? -31.698 -56.077 5.852 1.00 30.78 542 LEU B O 1
ATOM 2153 N N . LYS B 1 139 ? -32.947 -57.972 5.719 1.00 33.38 543 LYS B N 1
ATOM 2154 C CA . LYS B 1 139 ? -32.844 -58.274 7.154 1.00 34.99 543 LYS B CA 1
ATOM 2155 C C . LYS B 1 139 ? -31.411 -58.207 7.623 1.00 31.75 543 LYS B C 1
ATOM 2156 O O . LYS B 1 139 ? -31.131 -57.706 8.717 1.00 28.60 543 LYS B O 1
ATOM 2162 N N . SER B 1 140 ? -30.524 -58.884 6.887 1.00 30.31 544 SER B N 1
ATOM 2163 C CA . SER B 1 140 ? -29.168 -59.193 7.306 1.00 27.08 544 SER B CA 1
ATOM 2164 C C . SER B 1 140 ? -28.205 -58.039 7.072 1.00 26.60 544 SER B C 1
ATOM 2165 O O . SER B 1 140 ? -27.079 -58.087 7.566 1.00 25.21 544 SER B O 1
ATOM 2168 N N . VAL B 1 141 ? -28.622 -57.000 6.363 1.00 26.50 545 VAL B N 1
ATOM 2169 C CA . VAL B 1 141 ? -27.775 -55.855 6.032 1.00 22.66 545 VAL B CA 1
ATOM 2170 C C . VAL B 1 141 ? -27.397 -54.996 7.245 1.00 29.67 545 VAL B C 1
ATOM 2171 O O . VAL B 1 141 ? -26.248 -54.532 7.301 1.00 26.81 545 VAL B O 1
ATOM 2175 N N . PRO B 1 142 ? -28.282 -54.722 8.217 1.00 29.18 546 PRO B N 1
ATOM 2176 C CA . PRO B 1 142 ? -27.906 -53.815 9.320 1.00 24.38 546 PRO B CA 1
ATOM 2177 C C . PRO B 1 142 ? -26.944 -54.463 10.303 1.00 23.25 546 PRO B C 1
ATOM 2178 O O . PRO B 1 142 ? -27.054 -55.658 10.627 1.00 20.97 546 PRO B O 1
ATOM 2182 N N . PRO B 1 143 ? -25.996 -53.676 10.815 1.00 24.99 547 PRO B N 1
ATOM 2183 C CA . PRO B 1 143 ? -24.884 -54.236 11.603 1.00 25.43 547 PRO B CA 1
ATOM 2184 C C . PRO B 1 143 ? -25.312 -54.945 12.861 1.00 28.32 547 PRO B C 1
ATOM 2185 O O . PRO B 1 143 ? -24.502 -55.668 13.452 1.00 28.98 547 PRO B O 1
ATOM 2189 N N . ASN B 1 144 ? -26.549 -54.759 13.308 1.00 30.22 548 ASN B N 1
ATOM 2190 C CA . ASN B 1 144 ? -27.042 -55.471 14.475 1.00 29.62 548 ASN B CA 1
ATOM 2191 C C . ASN B 1 144 ? -27.863 -56.704 14.107 1.00 28.67 548 ASN B C 1
ATOM 2192 O O . ASN B 1 144 ? -28.529 -57.275 14.977 1.00 31.77 548 ASN B O 1
ATOM 2197 N N . SER B 1 145 ? -27.791 -57.147 12.848 1.00 29.59 549 SER B N 1
ATOM 2198 C CA . SER B 1 145 ? -28.568 -58.274 12.345 1.00 25.20 549 SER B CA 1
ATOM 2199 C C . SER B 1 145 ? -28.043 -59.610 12.861 1.00 30.58 549 SER B C 1
ATOM 2200 O O . SER B 1 145 ? -26.901 -59.728 13.299 1.00 33.65 549 SER B O 1
ATOM 2203 N N . ARG B 1 146 ? -28.890 -60.644 12.769 1.00 31.25 550 ARG B N 1
ATOM 2204 C CA . ARG B 1 146 ? -28.490 -61.961 13.266 1.00 30.91 550 ARG B CA 1
ATOM 2205 C C . ARG B 1 146 ? -27.260 -62.452 12.526 1.00 28.97 550 ARG B C 1
ATOM 2206 O O . ARG B 1 146 ? -26.354 -63.047 13.123 1.00 30.38 550 ARG B O 1
ATOM 2214 N N . PHE B 1 147 ? -27.211 -62.176 11.225 1.00 28.51 551 PHE B N 1
ATOM 2215 C CA . PHE B 1 147 ? -26.114 -62.609 10.369 1.00 28.85 551 PHE B CA 1
ATOM 2216 C C . PHE B 1 147 ? -24.772 -62.142 10.919 1.00 24.81 551 PHE B C 1
ATOM 2217 O O . PHE B 1 147 ? -23.861 -62.944 11.146 1.00 25.00 551 PHE B O 1
ATOM 2225 N N . TRP B 1 148 ? -24.650 -60.847 11.179 1.00 23.53 552 TRP B N 1
ATOM 2226 C CA . TRP B 1 148 ? -23.368 -60.310 11.604 1.00 26.73 552 TRP B CA 1
ATOM 2227 C C . TRP B 1 148 ? -23.000 -60.793 13.002 1.00 27.86 552 TRP B C 1
ATOM 2228 O O . TRP B 1 148 ? -21.856 -61.193 13.254 1.00 27.20 552 TRP B O 1
ATOM 2239 N N . ALA B 1 149 ? -23.958 -60.754 13.926 1.00 26.42 553 ALA B N 1
ATOM 2240 C CA . ALA B 1 149 ? -23.756 -61.322 15.250 1.00 27.45 553 ALA B CA 1
ATOM 2241 C C . ALA B 1 149 ? -23.119 -62.695 15.153 1.00 24.92 553 ALA B C 1
ATOM 2242 O O . ALA B 1 149 ? -22.144 -63.005 15.844 1.00 25.79 553 ALA B O 1
ATOM 2244 N N . LYS B 1 150 ? -23.654 -63.532 14.282 1.00 26.04 554 LYS B N 1
ATOM 2245 C CA . LYS B 1 150 ? -23.038 -64.831 14.073 1.00 28.09 554 LYS B CA 1
ATOM 2246 C C . LYS B 1 150 ? -21.640 -64.685 13.493 1.00 28.47 554 LYS B C 1
ATOM 2247 O O . LYS B 1 150 ? -20.744 -65.464 13.835 1.00 25.76 554 LYS B O 1
ATOM 2253 N N . MET B 1 151 ? -21.428 -63.671 12.646 1.00 27.90 555 MET B N 1
ATOM 2254 C CA . MET B 1 151 ? -20.142 -63.536 11.977 1.00 26.60 555 MET B CA 1
ATOM 2255 C C . MET B 1 151 ? -19.069 -63.133 12.973 1.00 29.14 555 MET B C 1
ATOM 2256 O O . MET B 1 151 ? -17.994 -63.746 13.025 1.00 29.90 555 MET B O 1
ATOM 2261 N N . ARG B 1 152 ? -19.368 -62.127 13.801 1.00 27.66 556 ARG B N 1
ATOM 2262 C CA . ARG B 1 152 ? -18.424 -61.685 14.810 1.00 23.57 556 ARG B CA 1
ATOM 2263 C C . ARG B 1 152 ? -18.115 -62.789 15.788 1.00 24.58 556 ARG B C 1
ATOM 2264 O O . ARG B 1 152 ? -16.998 -62.859 16.305 1.00 28.79 556 ARG B O 1
ATOM 2272 N N . TYR B 1 153 ? -19.079 -63.667 16.047 1.00 24.93 557 TYR B N 1
ATOM 2273 C CA . TYR B 1 153 ? -18.840 -64.717 17.020 1.00 21.80 557 TYR B CA 1
ATOM 2274 C C . TYR B 1 153 ? -17.735 -65.653 16.548 1.00 25.60 557 TYR B C 1
ATOM 2275 O O . TYR B 1 153 ? -16.942 -66.142 17.354 1.00 24.63 557 TYR B O 1
ATOM 2284 N N . HIS B 1 154 ? -17.672 -65.932 15.253 1.00 26.67 558 HIS B N 1
ATOM 2285 C CA . HIS B 1 154 ? -16.663 -66.842 14.732 1.00 26.10 558 HIS B CA 1
ATOM 2286 C C . HIS B 1 154 ? -15.373 -66.147 14.354 1.00 21.33 558 HIS B C 1
ATOM 2287 O O . HIS B 1 154 ? -14.425 -66.820 13.942 1.00 23.98 558 HIS B O 1
ATOM 2294 N N . MET B 1 155 ? -15.328 -64.831 14.463 1.00 22.43 559 MET B N 1
ATOM 2295 C CA . MET B 1 155 ? -14.104 -64.095 14.254 1.00 27.92 559 MET B CA 1
ATOM 2296 C C . MET B 1 155 ? -13.181 -64.237 15.466 1.00 31.19 559 MET B C 1
ATOM 2297 O O . MET B 1 155 ? -13.616 -64.683 16.531 1.00 34.01 559 MET B O 1
ATOM 2302 N N . PRO B 1 156 ? -11.877 -63.894 15.324 1.00 31.17 560 PRO B N 1
ATOM 2303 C CA . PRO B 1 156 ? -10.976 -64.196 16.445 1.00 32.20 560 PRO B CA 1
ATOM 2304 C C . PRO B 1 156 ? -11.184 -63.263 17.629 1.00 26.57 560 PRO B C 1
ATOM 2305 O O . PRO B 1 156 ? -11.698 -62.166 17.400 1.00 33.74 560 PRO B O 1
ATOM 2309 N N . LYS C 1 2 ? 19.942 -41.144 7.347 1.00 33.06 406 LYS C N 1
ATOM 2310 C CA . LYS C 1 2 ? 19.183 -41.488 8.542 1.00 27.82 406 LYS C CA 1
ATOM 2311 C C . LYS C 1 2 ? 19.002 -42.988 8.592 1.00 33.02 406 LYS C C 1
ATOM 2312 O O . LYS C 1 2 ? 19.530 -43.692 7.734 1.00 41.03 406 LYS C O 1
ATOM 2318 N N . ASP C 1 3 ? 18.254 -43.483 9.586 1.00 32.64 407 ASP C N 1
ATOM 2319 C CA . ASP C 1 3 ? 18.060 -44.928 9.745 1.00 31.28 407 ASP C CA 1
ATOM 2320 C C . ASP C 1 3 ? 16.648 -45.363 10.149 1.00 30.19 407 ASP C C 1
ATOM 2321 O O . ASP C 1 3 ? 16.340 -46.559 10.029 1.00 32.21 407 ASP C O 1
ATOM 2326 N N . PHE C 1 4 ? 15.786 -44.459 10.624 1.00 31.85 408 PHE C N 1
ATOM 2327 C CA . PHE C 1 4 ? 14.374 -44.731 10.875 1.00 29.57 408 PHE C CA 1
ATOM 2328 C C . PHE C 1 4 ? 13.511 -43.954 9.894 1.00 23.99 408 PHE C C 1
ATOM 2329 O O . PHE C 1 4 ? 13.818 -42.805 9.551 1.00 24.82 408 PHE C O 1
ATOM 2337 N N . ASP C 1 5 ? 12.414 -44.584 9.469 1.00 25.52 409 ASP C N 1
ATOM 2338 C CA . ASP C 1 5 ? 11.439 -43.875 8.650 1.00 20.95 409 ASP C CA 1
ATOM 2339 C C . ASP C 1 5 ? 10.619 -42.915 9.491 1.00 23.85 409 ASP C C 1
ATOM 2340 O O . ASP C 1 5 ? 10.396 -41.771 9.085 1.00 24.76 409 ASP C O 1
ATOM 2345 N N . ALA C 1 6 ? 10.196 -43.344 10.684 1.00 28.54 410 ALA C N 1
ATOM 2346 C CA . ALA C 1 6 ? 9.373 -42.498 11.544 1.00 28.57 410 ALA C CA 1
ATOM 2347 C C . ALA C 1 6 ? 9.600 -42.806 13.016 1.00 21.98 410 ALA C C 1
ATOM 2348 O O . ALA C 1 6 ? 9.722 -43.966 13.410 1.00 23.17 410 ALA C O 1
ATOM 2350 N N . PHE C 1 7 ? 9.647 -41.745 13.814 1.00 26.05 411 PHE C N 1
ATOM 2351 C CA . PHE C 1 7 ? 9.654 -41.811 15.271 1.00 30.29 411 PHE C CA 1
ATOM 2352 C C . PHE C 1 7 ? 8.233 -41.554 15.753 1.00 26.41 411 PHE C C 1
ATOM 2353 O O . PHE C 1 7 ? 7.597 -40.601 15.304 1.00 22.67 411 PHE C O 1
ATOM 2361 N N . VAL C 1 8 ? 7.738 -42.406 16.648 1.00 26.26 412 VAL C N 1
ATOM 2362 C CA . VAL C 1 8 ? 6.368 -42.318 17.152 1.00 28.83 412 VAL C CA 1
ATOM 2363 C C . VAL C 1 8 ? 6.410 -41.869 18.611 1.00 25.38 412 VAL C C 1
ATOM 2364 O O . VAL C 1 8 ? 6.844 -42.618 19.497 1.00 24.99 412 VAL C O 1
ATOM 2368 N N . SER C 1 9 ? 5.916 -40.662 18.855 1.00 23.21 413 SER C N 1
ATOM 2369 C CA . SER C 1 9 ? 5.907 -40.037 20.168 1.00 27.50 413 SER C CA 1
ATOM 2370 C C . SER C 1 9 ? 4.504 -40.042 20.764 1.00 29.06 413 SER C C 1
ATOM 2371 O O . SER C 1 9 ? 3.519 -39.786 20.069 1.00 25.46 413 SER C O 1
ATOM 2374 N N . TYR C 1 10 ? 4.421 -40.322 22.058 1.00 34.38 414 TYR C N 1
ATOM 2375 C CA . TYR C 1 10 ? 3.151 -40.287 22.769 1.00 32.34 414 TYR C CA 1
ATOM 2376 C C . TYR C 1 10 ? 3.445 -40.054 24.242 1.00 36.12 414 TYR C C 1
ATOM 2377 O O . TYR C 1 10 ? 4.595 -40.118 24.681 1.00 33.77 414 TYR C O 1
ATOM 2386 N N . ALA C 1 11 ? 2.382 -39.809 25.007 1.00 39.55 415 ALA C N 1
ATOM 2387 C CA . ALA C 1 11 ? 2.518 -39.393 26.404 1.00 37.02 415 ALA C CA 1
ATOM 2388 C C . ALA C 1 11 ? 2.987 -40.522 27.352 1.00 37.85 415 ALA C C 1
ATOM 2389 O O . ALA C 1 11 ? 2.348 -41.568 27.498 1.00 41.03 415 ALA C O 1
ATOM 2391 N N . LEU C 1 24 ? -8.650 -48.218 21.148 1.00 33.23 428 LEU C N 1
ATOM 2392 C CA . LEU C 1 24 ? -8.293 -48.328 22.569 1.00 38.46 428 LEU C CA 1
ATOM 2393 C C . LEU C 1 24 ? -7.377 -47.164 23.065 1.00 37.76 428 LEU C C 1
ATOM 2394 O O . LEU C 1 24 ? -7.672 -45.989 22.825 1.00 35.17 428 LEU C O 1
ATOM 2399 N N . SER C 1 25 ? -6.274 -47.488 23.745 1.00 34.27 429 SER C N 1
ATOM 2400 C CA . SER C 1 25 ? -5.472 -46.498 24.459 1.00 29.81 429 SER C CA 1
ATOM 2401 C C . SER C 1 25 ? -4.376 -45.874 23.600 1.00 31.40 429 SER C C 1
ATOM 2402 O O . SER C 1 25 ? -3.886 -46.482 22.646 1.00 31.84 429 SER C O 1
ATOM 2405 N N . GLU C 1 26 ? -3.960 -44.661 23.990 1.00 28.79 430 GLU C N 1
ATOM 2406 C CA . GLU C 1 26 ? -2.838 -43.995 23.334 1.00 26.30 430 GLU C CA 1
ATOM 2407 C C . GLU C 1 26 ? -1.614 -44.886 23.272 1.00 26.71 430 GLU C C 1
ATOM 2408 O O . GLU C 1 26 ? -0.863 -44.854 22.294 1.00 25.55 430 GLU C O 1
ATOM 2414 N N . GLU C 1 27 ? -1.370 -45.663 24.322 1.00 28.36 431 GLU C N 1
ATOM 2415 C CA . GLU C 1 27 ? -0.186 -46.506 24.314 1.00 29.73 431 GLU C CA 1
ATOM 2416 C C . GLU C 1 27 ? -0.365 -47.698 23.388 1.00 30.04 431 GLU C C 1
ATOM 2417 O O . GLU C 1 27 ? 0.589 -48.124 22.730 1.00 25.60 431 GLU C O 1
ATOM 2423 N N . HIS C 1 28 ? -1.579 -48.245 23.319 1.00 30.51 432 HIS C N 1
ATOM 2424 C CA . HIS C 1 28 ? -1.842 -49.340 22.393 1.00 28.71 432 HIS C CA 1
ATOM 2425 C C . HIS C 1 28 ? -1.613 -48.906 20.953 1.00 27.38 432 HIS C C 1
ATOM 2426 O O . HIS C 1 28 ? -1.012 -49.638 20.164 1.00 29.80 432 HIS C O 1
ATOM 2433 N N . LEU C 1 29 ? -2.119 -47.729 20.582 1.00 27.71 433 LEU C N 1
ATOM 2434 C CA . LEU C 1 29 ? -1.844 -47.174 19.260 1.00 26.47 433 LEU C CA 1
ATOM 2435 C C . LEU C 1 29 ? -0.333 -47.134 18.968 1.00 26.44 433 LEU C C 1
ATOM 2436 O O . LEU C 1 29 ? 0.149 -47.753 18.013 1.00 26.89 433 LEU C O 1
ATOM 2441 N N . ALA C 1 30 ? 0.437 -46.452 19.823 1.00 32.14 434 ALA C N 1
ATOM 2442 C CA . ALA C 1 30 ? 1.870 -46.268 19.575 1.00 30.39 434 ALA C CA 1
ATOM 2443 C C . ALA C 1 30 ? 2.633 -47.590 19.623 1.00 29.59 434 ALA C C 1
ATOM 2444 O O . ALA C 1 30 ? 3.396 -47.916 18.707 1.00 29.58 434 ALA C O 1
ATOM 2446 N N . LEU C 1 31 ? 2.446 -48.365 20.691 1.00 30.91 435 LEU C N 1
ATOM 2447 C CA . LEU C 1 31 ? 3.271 -49.544 20.889 1.00 25.48 435 LEU C CA 1
ATOM 2448 C C . LEU C 1 31 ? 2.826 -50.710 20.027 1.00 32.36 435 LEU C C 1
ATOM 2449 O O . LEU C 1 31 ? 3.672 -51.471 19.538 1.00 36.01 435 LEU C O 1
ATOM 2454 N N . SER C 1 32 ? 1.523 -50.889 19.824 1.00 33.75 436 SER C N 1
ATOM 2455 C CA . SER C 1 32 ? 1.043 -52.117 19.203 1.00 29.54 436 SER C CA 1
ATOM 2456 C C . SER C 1 32 ? 0.552 -51.927 17.776 1.00 28.71 436 SER C C 1
ATOM 2457 O O . SER C 1 32 ? 0.983 -52.656 16.877 1.00 27.58 436 SER C O 1
ATOM 2460 N N . LEU C 1 33 ? -0.321 -50.952 17.531 1.00 26.90 437 LEU C N 1
ATOM 2461 C CA . LEU C 1 33 ? -0.954 -50.862 16.219 1.00 29.91 437 LEU C CA 1
ATOM 2462 C C . LEU C 1 33 ? -0.034 -50.242 15.190 1.00 27.31 437 LEU C C 1
ATOM 2463 O O . LEU C 1 33 ? -0.002 -50.691 14.041 1.00 30.93 437 LEU C O 1
ATOM 2468 N N . PHE C 1 34 ? 0.689 -49.194 15.569 1.00 27.83 438 PHE C N 1
ATOM 2469 C CA . PHE C 1 34 ? 1.628 -48.585 14.635 1.00 26.41 438 PHE C CA 1
ATOM 2470 C C . PHE C 1 34 ? 2.708 -49.552 14.156 1.00 30.38 438 PHE C C 1
ATOM 2471 O O . PHE C 1 34 ? 3.005 -49.541 12.949 1.00 30.16 438 PHE C O 1
ATOM 2479 N N . PRO C 1 35 ? 3.336 -50.381 15.001 1.00 26.30 439 PRO C N 1
ATOM 2480 C CA . PRO C 1 35 ? 4.196 -51.433 14.438 1.00 30.35 439 PRO C CA 1
ATOM 2481 C C . PRO C 1 35 ? 3.427 -52.454 13.633 1.00 35.33 439 PRO C C 1
ATOM 2482 O O . PRO C 1 35 ? 3.948 -52.961 12.631 1.00 37.50 439 PRO C O 1
ATOM 2486 N N . ASP C 1 36 ? 2.207 -52.793 14.053 1.00 33.55 440 ASP C N 1
ATOM 2487 C CA . ASP C 1 36 ? 1.456 -53.840 13.363 1.00 33.11 440 ASP C CA 1
ATOM 2488 C C . ASP C 1 36 ? 1.168 -53.448 11.922 1.00 31.15 440 ASP C C 1
ATOM 2489 O O . ASP C 1 36 ? 1.192 -54.292 11.020 1.00 31.16 440 ASP C O 1
ATOM 2494 N N . VAL C 1 37 ? 0.910 -52.171 11.684 1.00 29.65 441 VAL C N 1
ATOM 2495 C CA . VAL C 1 37 ? 0.503 -51.718 10.364 1.00 33.41 441 VAL C CA 1
ATOM 2496 C C . VAL C 1 37 ? 1.726 -51.225 9.594 1.00 29.03 441 VAL C C 1
ATOM 2497 O O . VAL C 1 37 ? 2.147 -51.845 8.618 1.00 31.75 441 VAL C O 1
ATOM 2501 N N . LEU C 1 38 ? 2.308 -50.117 10.038 1.00 23.41 442 LEU C N 1
ATOM 2502 C CA . LEU C 1 38 ? 3.384 -49.486 9.288 1.00 28.13 442 LEU C CA 1
ATOM 2503 C C . LEU C 1 38 ? 4.641 -50.331 9.269 1.00 30.21 442 LEU C C 1
ATOM 2504 O O . LEU C 1 38 ? 5.244 -50.501 8.206 1.00 33.37 442 LEU C O 1
ATOM 2509 N N . GLU C 1 39 ? 5.091 -50.826 10.428 1.00 32.00 443 GLU C N 1
ATOM 2510 C CA . GLU C 1 39 ? 6.266 -51.702 10.418 1.00 35.66 443 GLU C CA 1
ATOM 2511 C C . GLU C 1 39 ? 5.984 -53.021 9.696 1.00 36.40 443 GLU C C 1
ATOM 2512 O O . GLU C 1 39 ? 6.429 -53.271 8.560 1.00 32.89 443 GLU C O 1
ATOM 2518 N N . ASN C 1 40 ? 5.278 -53.903 10.384 1.00 36.55 444 ASN C N 1
ATOM 2519 C CA . ASN C 1 40 ? 4.874 -55.166 9.783 1.00 34.87 444 ASN C CA 1
ATOM 2520 C C . ASN C 1 40 ? 4.220 -54.893 8.449 1.00 44.63 444 ASN C C 1
ATOM 2521 O O . ASN C 1 40 ? 4.771 -55.098 7.369 1.00 53.76 444 ASN C O 1
ATOM 2526 N N . LYS C 1 41 ? 2.964 -54.496 8.472 1.00 41.60 445 LYS C N 1
ATOM 2527 C CA . LYS C 1 41 ? 2.171 -54.654 7.241 1.00 39.12 445 LYS C CA 1
ATOM 2528 C C . LYS C 1 41 ? 2.766 -53.908 6.007 1.00 39.41 445 LYS C C 1
ATOM 2529 O O . LYS C 1 41 ? 2.508 -54.294 4.856 1.00 41.04 445 LYS C O 1
ATOM 2535 N N . TYR C 1 42 ? 3.489 -52.775 6.192 1.00 36.17 446 TYR C N 1
ATOM 2536 C CA . TYR C 1 42 ? 4.017 -51.999 5.052 1.00 30.65 446 TYR C CA 1
ATOM 2537 C C . TYR C 1 42 ? 5.540 -51.889 5.031 1.00 32.70 446 TYR C C 1
ATOM 2538 O O . TYR C 1 42 ? 6.108 -51.169 4.193 1.00 28.99 446 TYR C O 1
ATOM 2547 N N . GLY C 1 43 ? 6.211 -52.617 5.918 1.00 33.66 447 GLY C N 1
ATOM 2548 C CA . GLY C 1 43 ? 7.647 -52.743 5.889 1.00 27.99 447 GLY C CA 1
ATOM 2549 C C . GLY C 1 43 ? 8.422 -51.494 6.225 1.00 31.48 447 GLY C C 1
ATOM 2550 O O . GLY C 1 43 ? 9.595 -51.410 5.859 1.00 37.61 447 GLY C O 1
ATOM 2551 N N . TYR C 1 44 ? 7.820 -50.523 6.910 1.00 30.85 448 TYR C N 1
ATOM 2552 C CA . TYR C 1 44 ? 8.516 -49.306 7.318 1.00 29.11 448 TYR C CA 1
ATOM 2553 C C . TYR C 1 44 ? 9.380 -49.569 8.557 1.00 26.04 448 TYR C C 1
ATOM 2554 O O . TYR C 1 44 ? 9.272 -50.608 9.205 1.00 32.38 448 TYR C O 1
ATOM 2563 N N . SER C 1 45 ? 10.224 -48.596 8.905 1.00 29.28 449 SER C N 1
ATOM 2564 C CA . SER C 1 45 ? 11.176 -48.718 10.016 1.00 26.84 449 SER C CA 1
ATOM 2565 C C . SER C 1 45 ? 10.900 -47.642 11.060 1.00 22.82 449 SER C C 1
ATOM 2566 O O . SER C 1 45 ? 11.246 -46.474 10.862 1.00 20.54 449 SER C O 1
ATOM 2569 N N . LEU C 1 46 ? 10.311 -48.033 12.188 1.00 25.82 450 LEU C N 1
ATOM 2570 C CA . LEU C 1 46 ? 9.876 -47.093 13.216 1.00 29.32 450 LEU C CA 1
ATOM 2571 C C . LEU C 1 46 ? 10.773 -47.135 14.445 1.00 27.06 450 LEU C C 1
ATOM 2572 O O . LEU C 1 46 ? 11.374 -48.164 14.769 1.00 25.89 450 LEU C O 1
ATOM 2577 N N . CYS C 1 47 ? 10.786 -46.012 15.160 1.00 29.72 451 CYS C N 1
ATOM 2578 C CA . CYS C 1 47 ? 11.518 -45.836 16.410 1.00 32.13 451 CYS C CA 1
ATOM 2579 C C . CYS C 1 47 ? 10.510 -45.578 17.524 1.00 33.34 451 CYS C C 1
ATOM 2580 O O . CYS C 1 47 ? 9.770 -44.587 17.479 1.00 31.04 451 CYS C O 1
ATOM 2583 N N . LEU C 1 48 ? 10.454 -46.481 18.500 1.00 33.61 452 LEU C N 1
ATOM 2584 C CA . LEU C 1 48 ? 9.742 -46.249 19.749 1.00 34.95 452 LEU C CA 1
ATOM 2585 C C . LEU C 1 48 ? 10.786 -46.094 20.838 1.00 37.28 452 LEU C C 1
ATOM 2586 O O . LEU C 1 48 ? 11.727 -46.890 20.897 1.00 42.38 452 LEU C O 1
ATOM 2591 N N . LEU C 1 49 ? 10.636 -45.064 21.672 1.00 38.23 453 LEU C N 1
ATOM 2592 C CA . LEU C 1 49 ? 11.601 -44.824 22.742 1.00 39.58 453 LEU C CA 1
ATOM 2593 C C . LEU C 1 49 ? 11.890 -46.095 23.544 1.00 43.45 453 LEU C C 1
ATOM 2594 O O . LEU C 1 49 ? 13.051 -46.438 23.795 1.00 42.99 453 LEU C O 1
ATOM 2599 N N . GLU C 1 50 ? 10.844 -46.821 23.941 1.00 40.99 454 GLU C N 1
ATOM 2600 C CA . GLU C 1 50 ? 11.052 -47.962 24.824 1.00 41.44 454 GLU C CA 1
ATOM 2601 C C . GLU C 1 50 ? 11.736 -49.120 24.114 1.00 45.23 454 GLU C C 1
ATOM 2602 O O . GLU C 1 50 ? 12.384 -49.944 24.766 1.00 52.42 454 GLU C O 1
ATOM 2608 N N . ARG C 1 51 ? 11.616 -49.204 22.791 1.00 43.58 455 ARG C N 1
ATOM 2609 C CA . ARG C 1 51 ? 12.063 -50.385 22.060 1.00 43.29 455 ARG C CA 1
ATOM 2610 C C . ARG C 1 51 ? 13.461 -50.246 21.469 1.00 37.30 455 ARG C C 1
ATOM 2611 O O . ARG C 1 51 ? 14.205 -51.229 21.415 1.00 36.65 455 ARG C O 1
ATOM 2619 N N . ASP C 1 52 ? 13.839 -49.051 21.025 1.00 40.10 456 ASP C N 1
ATOM 2620 C CA . ASP C 1 52 ? 14.984 -48.894 20.142 1.00 45.46 456 ASP C CA 1
ATOM 2621 C C . ASP C 1 52 ? 16.123 -48.075 20.740 1.00 48.95 456 ASP C C 1
ATOM 2622 O O . ASP C 1 52 ? 17.143 -47.884 20.064 1.00 54.74 456 ASP C O 1
ATOM 2627 N N . VAL C 1 53 ? 15.993 -47.577 21.968 1.00 46.88 457 VAL C N 1
ATOM 2628 C CA . VAL C 1 53 ? 17.110 -46.947 22.668 1.00 47.97 457 VAL C CA 1
ATOM 2629 C C . VAL C 1 53 ? 17.466 -47.801 23.882 1.00 48.79 457 VAL C C 1
ATOM 2630 O O . VAL C 1 53 ? 16.589 -48.401 24.521 1.00 43.64 457 VAL C O 1
ATOM 2634 N N . ALA C 1 54 ? 18.763 -47.892 24.165 1.00 48.21 458 ALA C N 1
ATOM 2635 C CA . ALA C 1 54 ? 19.211 -48.656 25.312 1.00 50.11 458 ALA C CA 1
ATOM 2636 C C . ALA C 1 54 ? 18.828 -47.921 26.594 1.00 49.47 458 ALA C C 1
ATOM 2637 O O . ALA C 1 54 ? 18.835 -46.684 26.638 1.00 47.83 458 ALA C O 1
ATOM 2639 N N . PRO C 1 55 ? 18.465 -48.657 27.641 1.00 51.33 459 PRO C N 1
ATOM 2640 C CA . PRO C 1 55 ? 18.001 -48.010 28.882 1.00 55.27 459 PRO C CA 1
ATOM 2641 C C . PRO C 1 55 ? 19.127 -47.273 29.606 1.00 55.45 459 PRO C C 1
ATOM 2642 O O . PRO C 1 55 ? 20.313 -47.362 29.267 1.00 47.72 459 PRO C O 1
ATOM 2646 N N . GLY C 1 56 ? 18.725 -46.517 30.631 1.00 62.09 460 GLY C N 1
ATOM 2647 C CA . GLY C 1 56 ? 19.655 -45.587 31.241 1.00 59.19 460 GLY C CA 1
ATOM 2648 C C . GLY C 1 56 ? 19.839 -44.395 30.323 1.00 58.30 460 GLY C C 1
ATOM 2649 O O . GLY C 1 56 ? 18.974 -44.071 29.505 1.00 62.42 460 GLY C O 1
ATOM 2650 N N . GLY C 1 57 ? 20.983 -43.735 30.446 1.00 55.11 461 GLY C N 1
ATOM 2651 C CA . GLY C 1 57 ? 21.221 -42.582 29.607 1.00 50.15 461 GLY C CA 1
ATOM 2652 C C . GLY C 1 57 ? 20.239 -41.471 29.911 1.00 49.16 461 GLY C C 1
ATOM 2653 O O . GLY C 1 57 ? 19.261 -41.670 30.638 1.00 50.12 461 GLY C O 1
ATOM 2654 N N . VAL C 1 58 ? 20.488 -40.292 29.375 1.00 48.68 462 VAL C N 1
ATOM 2655 C CA . VAL C 1 58 ? 19.641 -39.145 29.643 1.00 43.87 462 VAL C CA 1
ATOM 2656 C C . VAL C 1 58 ? 18.485 -39.151 28.653 1.00 49.36 462 VAL C C 1
ATOM 2657 O O . VAL C 1 58 ? 18.687 -39.261 27.436 1.00 45.41 462 VAL C O 1
ATOM 2661 N N . TYR C 1 59 ? 17.265 -39.057 29.191 1.00 54.63 463 TYR C N 1
ATOM 2662 C CA . TYR C 1 59 ? 16.050 -39.052 28.380 1.00 49.49 463 TYR C CA 1
ATOM 2663 C C . TYR C 1 59 ? 16.060 -37.938 27.333 1.00 44.84 463 TYR C C 1
ATOM 2664 O O . TYR C 1 59 ? 15.570 -38.127 26.212 1.00 40.02 463 TYR C O 1
ATOM 2673 N N . ALA C 1 60 ? 16.606 -36.766 27.685 1.00 41.89 464 ALA C N 1
ATOM 2674 C CA . ALA C 1 60 ? 16.699 -35.649 26.758 1.00 41.69 464 ALA C CA 1
ATOM 2675 C C . ALA C 1 60 ? 17.810 -35.805 25.722 1.00 44.55 464 ALA C C 1
ATOM 2676 O O . ALA C 1 60 ? 17.734 -35.177 24.657 1.00 47.82 464 ALA C O 1
ATOM 2678 N N . GLU C 1 61 ? 18.845 -36.602 26.002 1.00 42.54 465 GLU C N 1
ATOM 2679 C CA . GLU C 1 61 ? 19.834 -36.884 24.966 1.00 47.80 465 GLU C CA 1
ATOM 2680 C C . GLU C 1 61 ? 19.316 -37.912 23.965 1.00 44.43 465 GLU C C 1
ATOM 2681 O O . GLU C 1 61 ? 19.703 -37.885 22.790 1.00 47.98 465 GLU C O 1
ATOM 2687 N N . ASP C 1 62 ? 18.430 -38.802 24.405 1.00 37.93 466 ASP C N 1
ATOM 2688 C CA . ASP C 1 62 ? 17.937 -39.861 23.537 1.00 41.70 466 ASP C CA 1
ATOM 2689 C C . ASP C 1 62 ? 16.853 -39.370 22.592 1.00 40.24 466 ASP C C 1
ATOM 2690 O O . ASP C 1 62 ? 16.793 -39.796 21.435 1.00 39.24 466 ASP C O 1
ATOM 2695 N N . ILE C 1 63 ? 15.967 -38.500 23.071 1.00 40.80 467 ILE C N 1
ATOM 2696 C CA . ILE C 1 63 ? 14.934 -38.013 22.174 1.00 39.74 467 ILE C CA 1
ATOM 2697 C C . ILE C 1 63 ? 15.550 -37.108 21.117 1.00 36.31 467 ILE C C 1
ATOM 2698 O O . ILE C 1 63 ? 15.125 -37.122 19.958 1.00 34.82 467 ILE C O 1
ATOM 2703 N N . VAL C 1 64 ? 16.582 -36.344 21.469 1.00 33.94 468 VAL C N 1
ATOM 2704 C CA . VAL C 1 64 ? 17.230 -35.523 20.456 1.00 33.38 468 VAL C CA 1
ATOM 2705 C C . VAL C 1 64 ? 17.950 -36.398 19.440 1.00 34.94 468 VAL C C 1
ATOM 2706 O O . VAL C 1 64 ? 17.987 -36.090 18.243 1.00 35.97 468 VAL C O 1
ATOM 2710 N N . SER C 1 65 ? 18.518 -37.510 19.889 1.00 32.24 469 SER C N 1
ATOM 2711 C CA . SER C 1 65 ? 19.283 -38.322 18.962 1.00 32.61 469 SER C CA 1
ATOM 2712 C C . SER C 1 65 ? 18.374 -39.127 18.045 1.00 32.98 469 SER C C 1
ATOM 2713 O O . SER C 1 65 ? 18.656 -39.250 16.849 1.00 34.34 469 SER C O 1
ATOM 2716 N N . ILE C 1 66 ? 17.281 -39.688 18.567 1.00 33.51 470 ILE C N 1
ATOM 2717 C CA . ILE C 1 66 ? 16.400 -40.448 17.679 1.00 29.92 470 ILE C CA 1
ATOM 2718 C C . ILE C 1 66 ? 15.647 -39.521 16.734 1.00 26.79 470 ILE C C 1
ATOM 2719 O O . ILE C 1 66 ? 15.328 -39.908 15.608 1.00 30.41 470 ILE C O 1
ATOM 2724 N N . ILE C 1 67 ? 15.353 -38.295 17.158 1.00 28.28 471 ILE C N 1
ATOM 2725 C CA . ILE C 1 67 ? 14.767 -37.318 16.248 1.00 26.79 471 ILE C CA 1
ATOM 2726 C C . ILE C 1 67 ? 15.728 -36.993 15.106 1.00 29.95 471 ILE C C 1
ATOM 2727 O O . ILE C 1 67 ? 15.321 -36.873 13.939 1.00 25.39 471 ILE C O 1
ATOM 2732 N N . LYS C 1 68 ? 17.016 -36.829 15.429 1.00 30.34 472 LYS C N 1
ATOM 2733 C CA . LYS C 1 68 ? 18.019 -36.521 14.417 1.00 28.14 472 LYS C CA 1
ATOM 2734 C C . LYS C 1 68 ? 18.190 -37.660 13.428 1.00 26.80 472 LYS C C 1
ATOM 2735 O O . LYS C 1 68 ? 18.543 -37.428 12.269 1.00 31.28 472 LYS C O 1
ATOM 2741 N N . ARG C 1 69 ? 17.929 -38.883 13.860 1.00 22.07 473 ARG C N 1
ATOM 2742 C CA . ARG C 1 69 ? 18.063 -40.066 13.040 1.00 25.32 473 ARG C CA 1
ATOM 2743 C C . ARG C 1 69 ? 16.789 -40.431 12.269 1.00 23.59 473 ARG C C 1
ATOM 2744 O O . ARG C 1 69 ? 16.754 -41.474 11.625 1.00 23.86 473 ARG C O 1
ATOM 2752 N N . SER C 1 70 ? 15.751 -39.608 12.316 1.00 26.22 474 SER C N 1
ATOM 2753 C CA . SER C 1 70 ? 14.435 -40.012 11.852 1.00 24.83 474 SER C CA 1
ATOM 2754 C C . SER C 1 70 ? 14.038 -39.176 10.655 1.00 22.50 474 SER C C 1
ATOM 2755 O O . SER C 1 70 ? 14.265 -37.968 10.638 1.00 22.83 474 SER C O 1
ATOM 2758 N N . ARG C 1 71 ? 13.453 -39.833 9.652 1.00 25.67 475 ARG C N 1
ATOM 2759 C CA . ARG C 1 71 ? 12.974 -39.106 8.482 1.00 26.62 475 ARG C CA 1
ATOM 2760 C C . ARG C 1 71 ? 11.678 -38.367 8.785 1.00 24.27 475 ARG C C 1
ATOM 2761 O O . ARG C 1 71 ? 11.444 -37.284 8.245 1.00 26.11 475 ARG C O 1
ATOM 2769 N N . ARG C 1 72 ? 10.839 -38.941 9.655 1.00 28.24 476 ARG C N 1
ATOM 2770 C CA . ARG C 1 72 ? 9.507 -38.449 9.981 1.00 26.69 476 ARG C CA 1
ATOM 2771 C C . ARG C 1 72 ? 9.289 -38.470 11.494 1.00 24.80 476 ARG C C 1
ATOM 2772 O O . ARG C 1 72 ? 9.768 -39.364 12.192 1.00 23.49 476 ARG C O 1
ATOM 2780 N N . GLY C 1 73 ? 8.536 -37.493 11.994 1.00 28.67 477 GLY C N 1
ATOM 2781 C CA . GLY C 1 73 ? 8.046 -37.500 13.371 1.00 28.84 477 GLY C CA 1
ATOM 2782 C C . GLY C 1 73 ? 6.540 -37.711 13.428 1.00 30.23 477 GLY C C 1
ATOM 2783 O O . GLY C 1 73 ? 5.785 -37.033 12.730 1.00 28.21 477 GLY C O 1
ATOM 2784 N N . ILE C 1 74 ? 6.116 -38.658 14.267 1.00 29.47 478 ILE C N 1
ATOM 2785 C CA . ILE C 1 74 ? 4.695 -38.905 14.507 1.00 30.82 478 ILE C CA 1
ATOM 2786 C C . ILE C 1 74 ? 4.352 -38.657 15.972 1.00 30.18 478 ILE C C 1
ATOM 2787 O O . ILE C 1 74 ? 4.954 -39.265 16.861 1.00 32.69 478 ILE C O 1
ATOM 2792 N N . PHE C 1 75 ? 3.332 -37.823 16.208 1.00 26.36 479 PHE C N 1
ATOM 2793 C CA . PHE C 1 75 ? 2.992 -37.298 17.526 1.00 24.12 479 PHE C CA 1
ATOM 2794 C C . PHE C 1 75 ? 1.514 -37.517 17.809 1.00 25.45 479 PHE C C 1
ATOM 2795 O O . PHE C 1 75 ? 0.667 -36.860 17.196 1.00 25.69 479 PHE C O 1
ATOM 2803 N N . ILE C 1 76 ? 1.216 -38.404 18.762 1.00 25.32 480 ILE C N 1
ATOM 2804 C CA . ILE C 1 76 ? -0.149 -38.750 19.156 1.00 21.59 480 ILE C CA 1
ATOM 2805 C C . ILE C 1 76 ? -0.592 -37.747 20.216 1.00 28.87 480 ILE C C 1
ATOM 2806 O O . ILE C 1 76 ? -0.253 -37.871 21.394 1.00 34.22 480 ILE C O 1
ATOM 2811 N N . LEU C 1 77 ? -1.362 -36.750 19.800 1.00 25.81 481 LEU C N 1
ATOM 2812 C CA . LEU C 1 77 ? -1.779 -35.679 20.690 1.00 30.99 481 LEU C CA 1
ATOM 2813 C C . LEU C 1 77 ? -3.058 -36.026 21.452 1.00 33.44 481 LEU C C 1
ATOM 2814 O O . LEU C 1 77 ? -3.914 -36.777 20.981 1.00 30.71 481 LEU C O 1
ATOM 2819 N N . SER C 1 78 ? -3.179 -35.439 22.627 1.00 30.30 482 SER C N 1
ATOM 2820 C CA . SER C 1 78 ? -4.247 -35.667 23.573 1.00 27.21 482 SER C CA 1
ATOM 2821 C C . SER C 1 78 ? -4.012 -34.646 24.677 1.00 32.98 482 SER C C 1
ATOM 2822 O O . SER C 1 78 ? -2.956 -33.997 24.690 1.00 33.83 482 SER C O 1
ATOM 2825 N N . PRO C 1 79 ? -4.966 -34.427 25.586 1.00 35.94 483 PRO C N 1
ATOM 2826 C CA . PRO C 1 79 ? -4.680 -33.526 26.721 1.00 32.45 483 PRO C CA 1
ATOM 2827 C C . PRO C 1 79 ? -3.503 -33.987 27.579 1.00 29.51 483 PRO C C 1
ATOM 2828 O O . PRO C 1 79 ? -2.707 -33.152 28.025 1.00 33.32 483 PRO C O 1
ATOM 2832 N N . ASN C 1 80 ? -3.385 -35.300 27.818 1.00 26.59 484 ASN C N 1
ATOM 2833 C CA . ASN C 1 80 ? -2.224 -35.882 28.488 1.00 27.28 484 ASN C CA 1
ATOM 2834 C C . ASN C 1 80 ? -0.914 -35.432 27.861 1.00 33.57 484 ASN C C 1
ATOM 2835 O O . ASN C 1 80 ? 0.035 -35.051 28.555 1.00 33.73 484 ASN C O 1
ATOM 2840 N N . TYR C 1 81 ? -0.822 -35.530 26.543 1.00 31.88 485 TYR C N 1
ATOM 2841 C CA . TYR C 1 81 ? 0.401 -35.129 25.882 1.00 29.62 485 TYR C CA 1
ATOM 2842 C C . TYR C 1 81 ? 0.674 -33.646 26.114 1.00 29.37 485 TYR C C 1
ATOM 2843 O O . TYR C 1 81 ? 1.666 -33.274 26.751 1.00 31.55 485 TYR C O 1
ATOM 2852 N N . VAL C 1 82 ? -0.232 -32.780 25.667 1.00 27.46 486 VAL C N 1
ATOM 2853 C CA . VAL C 1 82 ? 0.080 -31.358 25.646 1.00 29.93 486 VAL C CA 1
ATOM 2854 C C . VAL C 1 82 ? 0.153 -30.717 27.020 1.00 31.39 486 VAL C C 1
ATOM 2855 O O . VAL C 1 82 ? 0.659 -29.598 27.132 1.00 32.50 486 VAL C O 1
ATOM 2859 N N . ASN C 1 83 ? -0.345 -31.388 28.062 1.00 34.03 487 ASN C N 1
ATOM 2860 C CA . ASN C 1 83 ? -0.305 -30.884 29.435 1.00 36.13 487 ASN C CA 1
ATOM 2861 C C . ASN C 1 83 ? 0.739 -31.578 30.287 1.00 34.98 487 ASN C C 1
ATOM 2862 O O . ASN C 1 83 ? 0.930 -31.194 31.447 1.00 33.75 487 ASN C O 1
ATOM 2867 N N . GLY C 1 84 ? 1.380 -32.605 29.752 1.00 30.53 488 GLY C N 1
ATOM 2868 C CA . GLY C 1 84 ? 2.440 -33.281 30.435 1.00 29.87 488 GLY C CA 1
ATOM 2869 C C . GLY C 1 84 ? 3.774 -32.950 29.812 1.00 28.32 488 GLY C C 1
ATOM 2870 O O . GLY C 1 84 ? 3.871 -32.176 28.855 1.00 29.47 488 GLY C O 1
ATOM 2871 N N . PRO C 1 85 ? 4.831 -33.560 30.345 1.00 26.55 489 PRO C N 1
ATOM 2872 C CA . PRO C 1 85 ? 6.190 -33.271 29.850 1.00 33.56 489 PRO C CA 1
ATOM 2873 C C . PRO C 1 85 ? 6.464 -33.793 28.438 1.00 35.61 489 PRO C C 1
ATOM 2874 O O . PRO C 1 85 ? 7.456 -33.371 27.820 1.00 29.23 489 PRO C O 1
ATOM 2878 N N . SER C 1 86 ? 5.627 -34.705 27.919 1.00 36.10 490 SER C N 1
ATOM 2879 C CA . SER C 1 86 ? 5.814 -35.244 26.579 1.00 27.94 490 SER C CA 1
ATOM 2880 C C . SER C 1 86 ? 5.800 -34.152 25.530 1.00 27.69 490 SER C C 1
ATOM 2881 O O . SER C 1 86 ? 6.338 -34.338 24.436 1.00 29.21 490 SER C O 1
ATOM 2884 N N . ILE C 1 87 ? 5.230 -33.000 25.860 1.00 25.96 491 ILE C N 1
ATOM 2885 C CA . ILE C 1 87 ? 5.213 -31.857 24.968 1.00 30.74 491 ILE C CA 1
ATOM 2886 C C . ILE C 1 87 ? 6.614 -31.402 24.552 1.00 31.96 491 ILE C C 1
ATOM 2887 O O . ILE C 1 87 ? 6.748 -30.595 23.623 1.00 30.23 491 ILE C O 1
ATOM 2892 N N . PHE C 1 88 ? 7.665 -31.894 25.207 1.00 30.43 492 PHE C N 1
ATOM 2893 C CA . PHE C 1 88 ? 9.022 -31.488 24.863 1.00 29.96 492 PHE C CA 1
ATOM 2894 C C . PHE C 1 88 ? 9.660 -32.378 23.809 1.00 28.32 492 PHE C C 1
ATOM 2895 O O . PHE C 1 88 ? 10.708 -32.007 23.267 1.00 31.70 492 PHE C O 1
ATOM 2903 N N . GLU C 1 89 ? 9.065 -33.538 23.517 1.00 26.41 493 GLU C N 1
ATOM 2904 C CA . GLU C 1 89 ? 9.471 -34.299 22.342 1.00 26.83 493 GLU C CA 1
ATOM 2905 C C . GLU C 1 89 ? 9.046 -33.573 21.070 1.00 30.50 493 GLU C C 1
ATOM 2906 O O . GLU C 1 89 ? 9.816 -33.483 20.104 1.00 28.54 493 GLU C O 1
ATOM 2912 N N . LEU C 1 90 ? 7.833 -33.013 21.077 1.00 28.93 494 LEU C N 1
ATOM 2913 C CA . LEU C 1 90 ? 7.343 -32.257 19.936 1.00 25.42 494 LEU C CA 1
ATOM 2914 C C . LEU C 1 90 ? 8.077 -30.932 19.788 1.00 23.83 494 LEU C C 1
ATOM 2915 O O . LEU C 1 90 ? 8.262 -30.453 18.671 1.00 27.34 494 LEU C O 1
ATOM 2920 N N . GLN C 1 91 ? 8.505 -30.321 20.899 1.00 28.25 495 GLN C N 1
ATOM 2921 C CA . GLN C 1 91 ? 9.184 -29.025 20.823 1.00 26.95 495 GLN C CA 1
ATOM 2922 C C . GLN C 1 91 ? 10.568 -29.154 20.205 1.00 27.35 495 GLN C C 1
ATOM 2923 O O . GLN C 1 91 ? 11.003 -28.278 19.448 1.00 29.46 495 GLN C O 1
ATOM 2929 N N . ALA C 1 92 ? 11.289 -30.212 20.562 1.00 23.29 496 ALA C N 1
ATOM 2930 C CA . ALA C 1 92 ? 12.585 -30.483 19.956 1.00 25.37 496 ALA C CA 1
ATOM 2931 C C . ALA C 1 92 ? 12.457 -30.672 18.447 1.00 26.46 496 ALA C C 1
ATOM 2932 O O . ALA C 1 92 ? 13.148 -30.010 17.665 1.00 26.94 496 ALA C O 1
ATOM 2934 N N . ALA C 1 93 ? 11.568 -31.574 18.024 1.00 23.23 497 ALA C N 1
ATOM 2935 C CA . ALA C 1 93 ? 11.430 -31.898 16.609 1.00 22.59 497 ALA C CA 1
ATOM 2936 C C . ALA C 1 93 ? 11.061 -30.673 15.787 1.00 24.58 497 ALA C C 1
ATOM 2937 O O . ALA C 1 93 ? 11.539 -30.498 14.659 1.00 27.16 497 ALA C O 1
ATOM 2939 N N . VAL C 1 94 ? 10.221 -29.806 16.337 1.00 24.26 498 VAL C N 1
ATOM 2940 C CA . VAL C 1 94 ? 9.831 -28.613 15.609 1.00 24.55 498 VAL C CA 1
ATOM 2941 C C . VAL C 1 94 ? 11.030 -27.697 15.415 1.00 29.90 498 VAL C C 1
ATOM 2942 O O . VAL C 1 94 ? 11.188 -27.081 14.357 1.00 31.36 498 VAL C O 1
ATOM 2946 N N . ASN C 1 95 ? 11.915 -27.615 16.410 1.00 30.39 499 ASN C N 1
ATOM 2947 C CA . ASN C 1 95 ? 13.127 -26.817 16.238 1.00 33.43 499 ASN C CA 1
ATOM 2948 C C . ASN C 1 95 ? 14.126 -27.508 15.314 1.00 31.22 499 ASN C C 1
ATOM 2949 O O . ASN C 1 95 ? 14.676 -26.885 14.400 1.00 34.67 499 ASN C O 1
ATOM 2954 N N . LEU C 1 96 ? 14.381 -28.793 15.552 1.00 30.18 500 LEU C N 1
ATOM 2955 C CA . LEU C 1 96 ? 15.262 -29.571 14.683 1.00 29.22 500 LEU C CA 1
ATOM 2956 C C . LEU C 1 96 ? 14.782 -29.573 13.229 1.00 35.32 500 LEU C C 1
ATOM 2957 O O . LEU C 1 96 ? 15.594 -29.412 12.307 1.00 32.54 500 LEU C O 1
ATOM 2962 N N . ALA C 1 97 ? 13.466 -29.765 13.002 1.00 30.54 501 ALA C N 1
ATOM 2963 C CA . ALA C 1 97 ? 12.915 -29.716 11.645 1.00 33.03 501 ALA C CA 1
ATOM 2964 C C . ALA C 1 97 ? 13.100 -28.354 10.990 1.00 34.58 501 ALA C C 1
ATOM 2965 O O . ALA C 1 97 ? 13.061 -28.256 9.760 1.00 36.58 501 ALA C O 1
ATOM 2967 N N . LEU C 1 98 ? 13.270 -27.298 11.776 1.00 34.98 502 LEU C N 1
ATOM 2968 C CA . LEU C 1 98 ? 13.606 -26.012 11.191 1.00 34.04 502 LEU C CA 1
ATOM 2969 C C . LEU C 1 98 ? 14.972 -26.078 10.519 1.00 40.35 502 LEU C C 1
ATOM 2970 O O . LEU C 1 98 ? 15.141 -25.641 9.374 1.00 37.91 502 LEU C O 1
ATOM 2975 N N . ASP C 1 99 ? 15.963 -26.633 11.223 1.00 40.28 503 ASP C N 1
ATOM 2976 C CA . ASP C 1 99 ? 17.305 -26.703 10.664 1.00 41.23 503 ASP C CA 1
ATOM 2977 C C . ASP C 1 99 ? 17.330 -27.613 9.457 1.00 41.39 503 ASP C C 1
ATOM 2978 O O . ASP C 1 99 ? 17.964 -27.302 8.444 1.00 43.92 503 ASP C O 1
ATOM 2983 N N . ASP C 1 100 ? 16.620 -28.730 9.543 1.00 39.69 504 ASP C N 1
ATOM 2984 C CA . ASP C 1 100 ? 16.723 -29.811 8.580 1.00 40.31 504 ASP C CA 1
ATOM 2985 C C . ASP C 1 100 ? 15.388 -30.016 7.880 1.00 44.30 504 ASP C C 1
ATOM 2986 O O . ASP C 1 100 ? 14.382 -30.333 8.526 1.00 43.57 504 ASP C O 1
ATOM 2991 N N . GLN C 1 101 ? 15.392 -29.870 6.558 1.00 45.30 505 GLN C N 1
ATOM 2992 C CA . GLN C 1 101 ? 14.222 -30.141 5.738 1.00 43.83 505 GLN C CA 1
ATOM 2993 C C . GLN C 1 101 ? 14.080 -31.622 5.340 1.00 41.64 505 GLN C C 1
ATOM 2994 O O . GLN C 1 101 ? 13.150 -31.958 4.602 1.00 43.36 505 GLN C O 1
ATOM 3000 N N . THR C 1 102 ? 14.957 -32.520 5.822 1.00 40.38 506 THR C N 1
ATOM 3001 C CA . THR C 1 102 ? 14.767 -33.970 5.689 1.00 40.75 506 THR C CA 1
ATOM 3002 C C . THR C 1 102 ? 13.735 -34.510 6.682 1.00 40.48 506 THR C C 1
ATOM 3003 O O . THR C 1 102 ? 13.241 -35.643 6.516 1.00 37.26 506 THR C O 1
ATOM 3007 N N . LEU C 1 103 ? 13.415 -33.724 7.711 1.00 34.77 507 LEU C N 1
ATOM 3008 C CA . LEU C 1 103 ? 12.476 -34.111 8.755 1.00 34.44 507 LEU C CA 1
ATOM 3009 C C . LEU C 1 103 ? 11.136 -33.423 8.513 1.00 28.89 507 LEU C C 1
ATOM 3010 O O . LEU C 1 103 ? 11.054 -32.183 8.486 1.00 30.91 507 LEU C O 1
ATOM 3015 N N . LYS C 1 104 ? 10.095 -34.236 8.351 1.00 27.82 508 LYS C N 1
ATOM 3016 C CA . LYS C 1 104 ? 8.729 -33.777 8.168 1.00 30.65 508 LYS C CA 1
ATOM 3017 C C . LYS C 1 104 ? 7.873 -34.293 9.315 1.00 23.14 508 LYS C C 1
ATOM 3018 O O . LYS C 1 104 ? 7.958 -35.465 9.677 1.00 20.81 508 LYS C O 1
ATOM 3024 N N . LEU C 1 105 ? 7.051 -33.420 9.885 1.00 25.26 509 LEU C N 1
ATOM 3025 C CA . LEU C 1 105 ? 6.279 -33.739 11.079 1.00 25.18 509 LEU C CA 1
ATOM 3026 C C . LEU C 1 105 ? 4.798 -33.898 10.744 1.00 26.87 509 LEU C C 1
ATOM 3027 O O . LEU C 1 105 ? 4.254 -33.171 9.911 1.00 24.79 509 LEU C O 1
ATOM 3032 N N . ILE C 1 106 ? 4.136 -34.812 11.435 1.00 31.76 510 ILE C N 1
ATOM 3033 C CA . ILE C 1 106 ? 2.717 -35.091 11.239 1.00 35.47 510 ILE C CA 1
ATOM 3034 C C . ILE C 1 106 ? 2.076 -35.104 12.633 1.00 31.82 510 ILE C C 1
ATOM 3035 O O . ILE C 1 106 ? 2.693 -35.593 13.584 1.00 25.85 510 ILE C O 1
ATOM 3040 N N . LEU C 1 107 ? 0.856 -34.577 12.768 1.00 31.32 511 LEU C N 1
ATOM 3041 C CA . LEU C 1 107 ? 0.143 -34.605 14.046 1.00 24.57 511 LEU C CA 1
ATOM 3042 C C . LEU C 1 107 ? -0.985 -35.634 14.009 1.00 28.46 511 LEU C C 1
ATOM 3043 O O . LEU C 1 107 ? -1.678 -35.757 12.999 1.00 31.92 511 LEU C O 1
ATOM 3048 N N . ILE C 1 108 ? -1.172 -36.384 15.103 1.00 27.18 512 ILE C N 1
ATOM 3049 C CA . ILE C 1 108 ? -2.335 -37.260 15.262 1.00 21.99 512 ILE C CA 1
ATOM 3050 C C . ILE C 1 108 ? -3.227 -36.717 16.368 1.00 25.47 512 ILE C C 1
ATOM 3051 O O . ILE C 1 108 ? -2.757 -36.429 17.471 1.00 26.53 512 ILE C O 1
ATOM 3056 N N . LYS C 1 109 ? -4.507 -36.582 16.077 1.00 25.46 513 LYS C N 1
ATOM 3057 C CA . LYS C 1 109 ? -5.492 -36.145 17.053 1.00 24.03 513 LYS C CA 1
ATOM 3058 C C . LYS C 1 109 ? -6.156 -37.417 17.561 1.00 27.88 513 LYS C C 1
ATOM 3059 O O . LYS C 1 109 ? -7.009 -38.003 16.888 1.00 27.01 513 LYS C O 1
ATOM 3065 N N . PHE C 1 110 ? -5.723 -37.870 18.735 1.00 26.12 514 PHE C N 1
ATOM 3066 C CA . PHE C 1 110 ? -6.259 -39.102 19.293 1.00 28.95 514 PHE C CA 1
ATOM 3067 C C . PHE C 1 110 ? -7.638 -38.876 19.891 1.00 31.35 514 PHE C C 1
ATOM 3068 O O . PHE C 1 110 ? -8.515 -39.745 19.794 1.00 31.77 514 PHE C O 1
ATOM 3076 N N . CYS C 1 111 ? -7.823 -37.727 20.537 1.00 36.18 515 CYS C N 1
ATOM 3077 C CA . CYS C 1 111 ? -9.106 -37.298 21.078 1.00 40.93 515 CYS C CA 1
ATOM 3078 C C . CYS C 1 111 ? -9.032 -35.791 21.258 1.00 3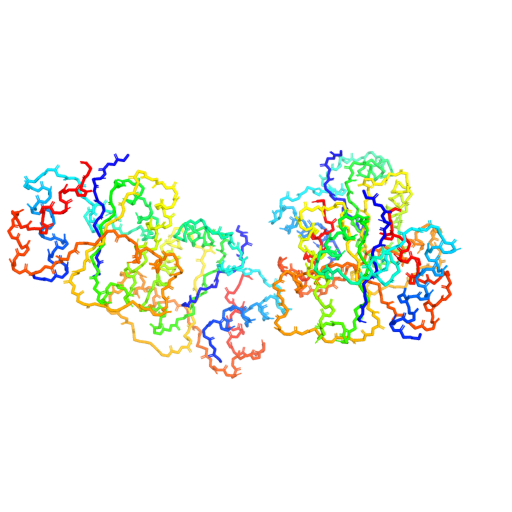7.73 515 CYS C C 1
ATOM 3079 O O . CYS C 1 111 ? -7.959 -35.193 21.153 1.00 37.59 515 CYS C O 1
ATOM 3082 N N . TYR C 1 112 ? -10.190 -35.177 21.515 1.00 40.16 516 TYR C N 1
ATOM 3083 C CA . TYR C 1 112 ? -10.242 -33.722 21.623 1.00 44.19 516 TYR C CA 1
ATOM 3084 C C . TYR C 1 112 ? -9.338 -33.214 22.752 1.00 41.35 516 TYR C C 1
ATOM 3085 O O . TYR C 1 112 ? -9.284 -33.794 23.841 1.00 39.23 516 TYR C O 1
ATOM 3094 N N . PHE C 1 113 ? -8.625 -32.119 22.484 1.00 38.73 517 PHE C N 1
ATOM 3095 C CA . PHE C 1 113 ? -7.892 -31.399 23.517 1.00 38.21 517 PHE C CA 1
ATOM 3096 C C . PHE C 1 113 ? -7.978 -29.907 23.233 1.00 38.48 517 PHE C C 1
ATOM 3097 O O . PHE C 1 113 ? -8.199 -29.481 22.099 1.00 42.02 517 PHE C O 1
ATOM 3105 N N . GLN C 1 114 ? -7.807 -29.111 24.281 1.00 45.80 518 GLN C N 1
ATOM 3106 C CA . GLN C 1 114 ? -7.705 -27.666 24.145 1.00 48.18 518 GLN C CA 1
ATOM 3107 C C . GLN C 1 114 ? -6.235 -27.272 24.127 1.00 44.17 518 GLN C C 1
ATOM 3108 O O . GLN C 1 114 ? -5.426 -27.826 24.873 1.00 44.86 518 GLN C O 1
ATOM 3114 N N . GLU C 1 115 ? -5.898 -26.332 23.261 1.00 48.37 519 GLU C N 1
ATOM 3115 C CA . GLU C 1 115 ? -4.514 -25.929 23.078 1.00 52.08 519 GLU C CA 1
ATOM 3116 C C . GLU C 1 115 ? -4.035 -25.268 24.353 1.00 53.01 519 GLU C C 1
ATOM 3117 O O . GLU C 1 115 ? -4.454 -24.135 24.638 1.00 51.97 519 GLU C O 1
ATOM 3123 N N . PRO C 1 116 ? -3.185 -25.923 25.150 1.00 50.51 520 PRO C N 1
ATOM 3124 C CA . PRO C 1 116 ? -2.832 -25.360 26.451 1.00 47.61 520 PRO C CA 1
ATOM 3125 C C . PRO C 1 116 ? -2.260 -23.970 26.277 1.00 49.22 520 PRO C C 1
ATOM 3126 O O . PRO C 1 116 ? -1.659 -23.633 25.255 1.00 48.73 520 PRO C O 1
ATOM 3130 N N . GLU C 1 117 ? -2.512 -23.146 27.281 1.00 51.24 521 GLU C N 1
ATOM 3131 C CA . GLU C 1 117 ? -2.322 -21.714 27.150 1.00 56.47 521 GLU C CA 1
ATOM 3132 C C . GLU C 1 117 ? -0.843 -21.347 27.132 1.00 52.01 521 GLU C C 1
ATOM 3133 O O . GLU C 1 117 ? -0.484 -20.266 26.656 1.00 47.45 521 GLU C O 1
ATOM 3139 N N . SER C 1 118 ? 0.021 -22.253 27.579 1.00 51.06 522 SER C N 1
ATOM 3140 C CA . SER C 1 118 ? 1.432 -21.989 27.828 1.00 49.04 522 SER C CA 1
ATOM 3141 C C . SER C 1 118 ? 2.313 -23.017 27.132 1.00 44.53 522 SER C C 1
ATOM 3142 O O . SER C 1 118 ? 3.166 -23.661 27.744 1.00 50.63 522 SER C O 1
ATOM 3145 N N . LEU C 1 119 ? 2.129 -23.189 25.862 1.00 44.60 523 LEU C N 1
ATOM 3146 C CA . LEU C 1 119 ? 3.118 -24.009 25.187 1.00 37.70 523 LEU C CA 1
ATOM 3147 C C . LEU C 1 119 ? 4.181 -23.113 24.555 1.00 39.54 523 LEU C C 1
ATOM 3148 O O . LEU C 1 119 ? 3.957 -21.910 24.365 1.00 39.98 523 LEU C O 1
ATOM 3153 N N . PRO C 1 120 ? 5.369 -23.653 24.253 1.00 34.15 524 PRO C N 1
ATOM 3154 C CA . PRO C 1 120 ? 6.397 -22.846 23.578 1.00 34.01 524 PRO C CA 1
ATOM 3155 C C . PRO C 1 120 ? 5.892 -22.295 22.255 1.00 42.28 524 PRO C C 1
ATOM 3156 O O . PRO C 1 120 ? 5.119 -22.945 21.550 1.00 43.24 524 PRO C O 1
ATOM 3160 N N . HIS C 1 121 ? 6.352 -21.080 21.923 1.00 48.66 525 HIS C N 1
ATOM 3161 C CA . HIS C 1 121 ? 5.836 -20.362 20.754 1.00 47.35 525 HIS C CA 1
ATOM 3162 C C . HIS C 1 121 ? 5.863 -21.236 19.508 1.00 47.81 525 HIS C C 1
ATOM 3163 O O . HIS C 1 121 ? 4.887 -21.277 18.752 1.00 50.11 525 HIS C O 1
ATOM 3170 N N . LEU C 1 122 ? 6.948 -21.986 19.304 1.00 46.34 526 LEU C N 1
ATOM 3171 C CA . LEU C 1 122 ? 7.044 -22.800 18.100 1.00 43.38 526 LEU C CA 1
ATOM 3172 C C . LEU C 1 122 ? 6.090 -23.982 18.139 1.00 40.74 526 LEU C C 1
ATOM 3173 O O . LEU C 1 122 ? 5.655 -24.454 17.085 1.00 39.86 526 LEU C O 1
ATOM 3178 N N . VAL C 1 123 ? 5.791 -24.508 19.325 1.00 40.49 527 VAL C N 1
ATOM 3179 C CA . VAL C 1 123 ? 4.851 -25.619 19.396 1.00 38.67 527 VAL C CA 1
ATOM 3180 C C . VAL C 1 123 ? 3.462 -25.151 19.016 1.00 36.38 527 VAL C C 1
ATOM 3181 O O . VAL C 1 123 ? 2.753 -25.823 18.263 1.00 36.14 527 VAL C O 1
ATOM 3185 N N . LYS C 1 124 ? 3.048 -24.001 19.538 1.00 33.59 528 LYS C N 1
ATOM 3186 C CA . LYS C 1 124 ? 1.742 -23.473 19.181 1.00 40.28 528 LYS C CA 1
ATOM 3187 C C . LYS C 1 124 ? 1.644 -23.256 17.668 1.00 43.04 528 LYS C C 1
ATOM 3188 O O . LYS C 1 124 ? 0.637 -23.622 17.041 1.00 42.04 528 LYS C O 1
ATOM 3194 N N . LYS C 1 125 ? 2.708 -22.720 17.060 1.00 40.75 529 LYS C N 1
ATOM 3195 C CA . LYS C 1 125 ? 2.764 -22.551 15.607 1.00 40.20 529 LYS C CA 1
ATOM 3196 C C . LYS C 1 125 ? 2.577 -23.882 14.873 1.00 34.97 529 LYS C C 1
ATOM 3197 O O . LYS C 1 125 ? 1.863 -23.956 13.864 1.00 32.39 529 LYS C O 1
ATOM 3203 N N . ALA C 1 126 ? 3.209 -24.943 15.371 1.00 36.14 530 ALA C N 1
ATOM 3204 C CA . ALA C 1 126 ? 3.147 -26.244 14.719 1.00 31.98 530 ALA C CA 1
ATOM 3205 C C . ALA C 1 126 ? 1.773 -26.884 14.835 1.00 31.10 530 ALA C C 1
ATOM 3206 O O . ALA C 1 126 ? 1.360 -27.639 13.944 1.00 26.27 530 ALA C O 1
ATOM 3208 N N . LEU C 1 127 ? 1.082 -26.659 15.948 1.00 31.58 531 LEU C N 1
ATOM 3209 C CA . LEU C 1 127 ? -0.287 -27.138 16.037 1.00 33.35 531 LEU C CA 1
ATOM 3210 C C . LEU C 1 127 ? -1.135 -26.482 14.974 1.00 33.53 531 LEU C C 1
ATOM 3211 O O . LEU C 1 127 ? -2.019 -27.120 14.390 1.00 33.81 531 LEU C O 1
ATOM 3216 N N . ARG C 1 128 ? -0.822 -25.225 14.673 1.00 32.43 532 ARG C N 1
ATOM 3217 C CA . ARG C 1 128 ? -1.604 -24.437 13.739 1.00 30.81 532 ARG C CA 1
ATOM 3218 C C . ARG C 1 128 ? -1.441 -24.916 12.301 1.00 28.03 532 ARG C C 1
ATOM 3219 O O . ARG C 1 128 ? -2.394 -24.819 11.529 1.00 28.76 532 ARG C O 1
ATOM 3227 N N . VAL C 1 129 ? -0.267 -25.437 11.911 1.00 32.06 533 VAL C N 1
ATOM 3228 C CA . VAL C 1 129 ? -0.002 -25.652 10.485 1.00 27.14 533 VAL C CA 1
ATOM 3229 C C . VAL C 1 129 ? 0.397 -27.069 10.109 1.00 24.34 533 VAL C C 1
ATOM 3230 O O . VAL C 1 129 ? 0.496 -27.382 8.922 1.00 29.03 533 VAL C O 1
ATOM 3234 N N . LEU C 1 130 ? 0.645 -27.911 11.056 1.00 22.59 534 LEU C N 1
ATOM 3235 C CA . LEU C 1 130 ? 1.123 -29.203 10.610 1.00 22.80 534 LEU C CA 1
ATOM 3236 C C . LEU C 1 130 ? -0.016 -30.085 10.117 1.00 27.79 534 LEU C C 1
ATOM 3237 O O . LEU C 1 130 ? -1.159 -29.941 10.555 1.00 27.85 534 LEU C O 1
ATOM 3242 N N . PRO C 1 131 ? 0.284 -31.006 9.207 1.00 29.74 535 PRO C N 1
ATOM 3243 C CA . PRO C 1 131 ? -0.705 -32.008 8.803 1.00 28.77 535 PRO C CA 1
ATOM 3244 C C . PRO C 1 131 ? -1.194 -32.802 10.001 1.00 30.27 535 PRO C C 1
ATOM 3245 O O . PRO C 1 131 ? -0.397 -33.285 10.810 1.00 28.33 535 PRO C O 1
ATOM 3249 N N . THR C 1 132 ? -2.519 -32.964 10.080 1.00 33.07 536 THR C N 1
ATOM 3250 C CA . THR C 1 132 ? -3.204 -33.583 11.213 1.00 30.29 536 THR C CA 1
ATOM 3251 C C . THR C 1 132 ? -4.127 -34.686 10.705 1.00 33.08 536 THR C C 1
ATOM 3252 O O . THR C 1 132 ? -4.999 -34.429 9.869 1.00 38.77 536 THR C O 1
ATOM 3256 N N . VAL C 1 133 ? -3.944 -35.901 11.220 1.00 33.95 537 VAL C N 1
ATOM 3257 C CA . VAL C 1 133 ? -4.753 -37.068 10.875 1.00 31.92 537 VAL C CA 1
ATOM 3258 C C . VAL C 1 133 ? -5.542 -37.477 12.108 1.00 30.68 537 VAL C C 1
ATOM 3259 O O . VAL C 1 133 ? -4.976 -37.584 13.199 1.00 28.89 537 VAL C O 1
ATOM 3263 N N . THR C 1 134 ? -6.836 -37.727 11.935 1.00 31.20 538 THR C N 1
ATOM 3264 C CA . THR C 1 134 ? -7.721 -37.983 13.064 1.00 28.04 538 THR C CA 1
ATOM 3265 C C . THR C 1 134 ? -7.841 -39.476 13.320 1.00 26.19 538 THR C C 1
ATOM 3266 O O . THR C 1 134 ? -8.137 -40.253 12.406 1.00 26.42 538 THR C O 1
ATOM 3270 N N . TRP C 1 135 ? -7.601 -39.869 14.564 1.00 23.64 539 TRP C N 1
ATOM 3271 C CA . TRP C 1 135 ? -7.888 -41.222 15.005 1.00 27.22 539 TRP C CA 1
ATOM 3272 C C . TRP C 1 135 ? -9.390 -41.376 15.248 1.00 26.61 539 TRP C C 1
ATOM 3273 O O . TRP C 1 135 ? -9.998 -40.557 15.943 1.00 26.63 539 TRP C O 1
ATOM 3284 N N . ARG C 1 136 ? -9.995 -42.412 14.674 1.00 25.23 540 ARG C N 1
ATOM 3285 C CA . ARG C 1 136 ? -11.444 -42.557 14.735 1.00 27.94 540 ARG C CA 1
ATOM 3286 C C . ARG C 1 136 ? -11.838 -43.899 15.305 1.00 28.31 540 ARG C C 1
ATOM 3287 O O . ARG C 1 136 ? -12.821 -44.512 14.888 1.00 33.61 540 ARG C O 1
ATOM 3295 N N . GLY C 1 137 ? -11.078 -44.374 16.277 1.00 28.65 541 GLY C N 1
ATOM 3296 C CA . GLY C 1 137 ? -11.526 -45.526 17.021 1.00 26.58 541 GLY C CA 1
ATOM 3297 C C . GLY C 1 137 ? -11.499 -46.774 16.175 1.00 25.96 541 GLY C C 1
ATOM 3298 O O . GLY C 1 137 ? -10.602 -46.978 15.355 1.00 25.78 541 GLY C O 1
ATOM 3299 N N . LEU C 1 138 ? -12.503 -47.627 16.388 1.00 27.60 542 LEU C N 1
ATOM 3300 C CA . LEU C 1 138 ? -12.553 -48.915 15.706 1.00 28.19 542 LEU C CA 1
ATOM 3301 C C . LEU C 1 138 ? -12.447 -48.748 14.203 1.00 23.06 542 LEU C C 1
ATOM 3302 O O . LEU C 1 138 ? -11.895 -49.614 13.524 1.00 27.60 542 LEU C O 1
ATOM 3307 N N . LYS C 1 139 ? -12.945 -47.630 13.674 1.00 25.23 543 LYS C N 1
ATOM 3308 C CA . LYS C 1 139 ? -12.984 -47.420 12.233 1.00 24.51 543 LYS C CA 1
ATOM 3309 C C . LYS C 1 139 ? -11.587 -47.324 11.625 1.00 28.90 543 LYS C C 1
ATOM 3310 O O . LYS C 1 139 ? -11.383 -47.760 10.485 1.00 25.95 543 LYS C O 1
ATOM 3316 N N . SER C 1 140 ? -10.622 -46.743 12.360 1.00 29.02 544 SER C N 1
ATOM 3317 C CA . SER C 1 140 ? -9.266 -46.523 11.871 1.00 21.78 544 SER C CA 1
ATOM 3318 C C . SER C 1 140 ? -8.336 -47.697 12.102 1.00 25.03 544 SER C C 1
ATOM 3319 O O . SER C 1 140 ? -7.283 -47.763 11.465 1.00 27.14 544 SER C O 1
ATOM 3322 N N . VAL C 1 141 ? -8.680 -48.611 12.998 1.00 24.09 545 VAL C N 1
ATOM 3323 C CA . VAL C 1 141 ? -7.795 -49.741 13.270 1.00 20.90 545 VAL C CA 1
ATOM 3324 C C . VAL C 1 141 ? -7.401 -50.507 12.001 1.00 30.99 545 VAL C C 1
ATOM 3325 O O . VAL C 1 141 ? -6.201 -50.722 11.791 1.00 28.88 545 VAL C O 1
ATOM 3329 N N . PRO C 1 142 ? -8.338 -50.924 11.124 1.00 30.16 546 PRO C N 1
ATOM 3330 C CA . PRO C 1 142 ? -7.981 -51.927 10.120 1.00 24.87 546 PRO C CA 1
ATOM 3331 C C . PRO C 1 142 ? -7.012 -51.360 9.102 1.00 24.87 546 PRO C C 1
ATOM 3332 O O . PRO C 1 142 ? -6.998 -50.143 8.845 1.00 23.34 546 PRO C O 1
ATOM 3336 N N . PRO C 1 143 ? -6.194 -52.210 8.476 1.00 23.58 547 PRO C N 1
ATOM 3337 C CA . PRO C 1 143 ? -5.052 -51.696 7.695 1.00 31.11 547 PRO C CA 1
ATOM 3338 C C . PRO C 1 143 ? -5.425 -50.696 6.608 1.00 30.43 547 PRO C C 1
ATOM 3339 O O . PRO C 1 143 ? -4.758 -49.668 6.440 1.00 31.64 547 PRO C O 1
ATOM 3343 N N . ASN C 1 144 ? -6.484 -50.968 5.865 1.00 32.46 548 ASN C N 1
ATOM 3344 C CA . ASN C 1 144 ? -6.894 -50.119 4.762 1.00 30.22 548 ASN C CA 1
ATOM 3345 C C . ASN C 1 144 ? -7.774 -48.947 5.205 1.00 31.34 548 ASN C C 1
ATOM 3346 O O . ASN C 1 144 ? -8.435 -48.329 4.363 1.00 28.52 548 ASN C O 1
ATOM 3351 N N . SER C 1 145 ? -7.778 -48.616 6.496 1.00 25.17 549 SER C N 1
ATOM 3352 C CA . SER C 1 145 ? -8.596 -47.529 6.996 1.00 21.95 549 SER C CA 1
ATOM 3353 C C . SER C 1 145 ? -8.087 -46.190 6.490 1.00 25.69 549 SER C C 1
ATOM 3354 O O . SER C 1 145 ? -6.942 -46.048 6.064 1.00 25.59 549 SER C O 1
ATOM 3357 N N . ARG C 1 146 ? -8.943 -45.180 6.593 1.00 25.68 550 ARG C N 1
ATOM 3358 C CA . ARG C 1 146 ? -8.548 -43.867 6.120 1.00 23.63 550 ARG C CA 1
ATOM 3359 C C . ARG C 1 146 ? -7.346 -43.352 6.886 1.00 27.65 550 ARG C C 1
ATOM 3360 O O . ARG C 1 146 ? -6.551 -42.571 6.349 1.00 26.36 550 ARG C O 1
ATOM 3368 N N . PHE C 1 147 ? -7.202 -43.775 8.141 1.00 25.97 551 PHE C N 1
ATOM 3369 C CA . PHE C 1 147 ? -6.150 -43.246 9.009 1.00 28.31 551 PHE C CA 1
ATOM 3370 C C . PHE C 1 147 ? -4.778 -43.751 8.578 1.00 24.96 551 PHE C C 1
ATOM 3371 O O . PHE C 1 147 ? -3.793 -43.001 8.583 1.00 19.33 551 PHE C O 1
ATOM 3379 N N . TRP C 1 148 ? -4.703 -45.029 8.215 1.00 24.79 552 TRP C N 1
ATOM 3380 C CA . TRP C 1 148 ? -3.467 -45.607 7.727 1.00 25.30 552 TRP C CA 1
ATOM 3381 C C . TRP C 1 148 ? -3.169 -45.182 6.295 1.00 26.45 552 TRP C C 1
ATOM 3382 O O . TRP C 1 148 ? -2.001 -45.008 5.935 1.00 23.72 552 TRP C O 1
ATOM 3393 N N . ALA C 1 149 ? -4.202 -45.018 5.470 1.00 24.58 553 ALA C N 1
ATOM 3394 C CA . ALA C 1 149 ? -4.002 -44.467 4.139 1.00 21.42 553 ALA C CA 1
ATOM 3395 C C . ALA C 1 149 ? -3.265 -43.135 4.208 1.00 24.94 553 ALA C C 1
ATOM 3396 O O . ALA C 1 149 ? -2.216 -42.958 3.580 1.00 27.06 553 ALA C O 1
ATOM 3398 N N . LYS C 1 150 ? -3.782 -42.193 4.998 1.00 28.87 554 LYS C N 1
ATOM 3399 C CA . LYS C 1 150 ? -3.090 -40.921 5.193 1.00 27.48 554 LYS C CA 1
ATOM 3400 C C . LYS C 1 150 ? -1.717 -41.113 5.806 1.00 24.95 554 LYS C C 1
ATOM 3401 O O . LYS C 1 150 ? -0.795 -40.356 5.494 1.00 26.26 554 LYS C O 1
ATOM 3407 N N . MET C 1 151 ? -1.582 -42.091 6.707 1.00 24.88 555 MET C N 1
ATOM 3408 C CA . MET C 1 151 ? -0.302 -42.354 7.350 1.00 28.66 555 MET C CA 1
ATOM 3409 C C . MET C 1 151 ? 0.745 -42.745 6.325 1.00 25.73 555 MET C C 1
ATOM 3410 O O . MET C 1 151 ? 1.841 -42.176 6.296 1.00 25.00 555 MET C O 1
ATOM 3415 N N . ARG C 1 152 ? 0.420 -43.726 5.481 1.00 23.44 556 ARG C N 1
ATOM 3416 C CA . ARG C 1 152 ? 1.348 -44.201 4.470 1.00 24.06 556 ARG C CA 1
ATOM 3417 C C . ARG C 1 152 ? 1.644 -43.143 3.438 1.00 25.97 556 ARG C C 1
ATOM 3418 O O . ARG C 1 152 ? 2.705 -43.183 2.808 1.00 24.46 556 ARG C O 1
ATOM 3426 N N . TYR C 1 153 ? 0.734 -42.196 3.260 1.00 24.74 557 TYR C N 1
ATOM 3427 C CA . TYR C 1 153 ? 1.013 -41.092 2.364 1.00 24.26 557 TYR C CA 1
ATOM 3428 C C . TYR C 1 153 ? 2.139 -40.238 2.913 1.00 25.70 557 TYR C C 1
ATOM 3429 O O . TYR C 1 153 ? 3.016 -39.794 2.166 1.00 26.76 557 TYR C O 1
ATOM 3438 N N . HIS C 1 154 ? 2.132 -40.004 4.215 1.00 24.83 558 HIS C N 1
ATOM 3439 C CA . HIS C 1 154 ? 3.104 -39.118 4.822 1.00 27.54 558 HIS C CA 1
ATOM 3440 C C . HIS C 1 154 ? 4.416 -39.811 5.160 1.00 24.90 558 HIS C C 1
ATOM 3441 O O . HIS C 1 154 ? 5.368 -39.138 5.564 1.00 27.31 558 HIS C O 1
ATOM 3448 N N . MET C 1 155 ? 4.504 -41.115 4.996 1.00 23.03 559 MET C N 1
ATOM 3449 C CA . MET C 1 155 ? 5.772 -41.794 5.168 1.00 28.46 559 MET C CA 1
ATOM 3450 C C . MET C 1 155 ? 6.723 -41.485 4.002 1.00 29.65 559 MET C C 1
ATOM 3451 O O . MET C 1 155 ? 6.316 -40.939 2.972 1.00 28.04 559 MET C O 1
ATOM 3456 N N . PRO C 1 156 ? 8.025 -41.798 4.153 1.00 32.73 560 PRO C N 1
ATOM 3457 C CA . PRO C 1 156 ? 8.967 -41.623 3.042 1.00 31.86 560 PRO C CA 1
ATOM 3458 C C . PRO C 1 156 ? 8.640 -42.464 1.797 1.00 25.32 560 PRO C C 1
ATOM 3459 O O . PRO C 1 156 ? 8.273 -43.633 1.915 1.00 24.92 560 PRO C O 1
ATOM 3463 N N . LYS D 1 2 ? 12.293 -79.749 -16.099 1.00 44.05 406 LYS D N 1
ATOM 3464 C CA . LYS D 1 2 ? 11.026 -80.242 -16.653 1.00 40.46 406 LYS D CA 1
ATOM 3465 C C . LYS D 1 2 ? 11.042 -81.749 -16.849 1.00 38.87 406 LYS D C 1
ATOM 3466 O O . LYS D 1 2 ? 12.082 -82.331 -17.129 1.00 50.13 406 LYS D O 1
ATOM 3472 N N . ASP D 1 3 ? 9.876 -82.379 -16.728 1.00 36.88 407 ASP D N 1
ATOM 3473 C CA . ASP D 1 3 ? 9.818 -83.834 -16.808 1.00 35.29 407 ASP D CA 1
ATOM 3474 C C . ASP D 1 3 ? 8.530 -84.392 -17.417 1.00 38.11 407 ASP D C 1
ATOM 3475 O O . ASP D 1 3 ? 8.333 -85.614 -17.377 1.00 38.00 407 ASP D O 1
ATOM 3480 N N . PHE D 1 4 ? 7.644 -83.562 -17.963 1.00 40.63 408 PHE D N 1
ATOM 3481 C CA . PHE D 1 4 ? 6.511 -84.013 -18.761 1.00 37.66 408 PHE D CA 1
ATOM 3482 C C . PHE D 1 4 ? 6.541 -83.313 -20.108 1.00 31.74 408 PHE D C 1
ATOM 3483 O O . PHE D 1 4 ? 6.793 -82.108 -20.187 1.00 32.60 408 PHE D O 1
ATOM 3491 N N . ASP D 1 5 ? 6.259 -84.072 -21.162 1.00 33.38 409 ASP D N 1
ATOM 3492 C CA . ASP D 1 5 ? 6.180 -83.475 -22.489 1.00 35.00 409 ASP D CA 1
ATOM 3493 C C . ASP D 1 5 ? 4.925 -82.636 -22.629 1.00 33.40 409 ASP D C 1
ATOM 3494 O O . ASP D 1 5 ? 4.943 -81.573 -23.266 1.00 27.03 409 ASP D O 1
ATOM 3499 N N . ALA D 1 6 ? 3.823 -83.101 -22.051 1.00 34.87 410 ALA D N 1
ATOM 3500 C CA . ALA D 1 6 ? 2.600 -82.326 -22.110 1.00 35.17 410 ALA D CA 1
ATOM 3501 C C . ALA D 1 6 ? 1.760 -82.596 -20.874 1.00 36.53 410 ALA D C 1
ATOM 3502 O O . ALA D 1 6 ? 1.719 -83.724 -20.369 1.00 36.17 410 ALA D O 1
ATOM 3504 N N . PHE D 1 7 ? 1.110 -81.540 -20.389 1.00 31.96 411 PHE D N 1
ATOM 3505 C CA . PHE D 1 7 ? 0.022 -81.656 -19.429 1.00 35.05 411 PHE D CA 1
ATOM 3506 C C . PHE D 1 7 ? -1.323 -81.729 -20.160 1.00 33.28 411 PHE D C 1
ATOM 3507 O O . PHE D 1 7 ? -1.623 -80.885 -21.013 1.00 28.48 411 PHE D O 1
ATOM 3515 N N . VAL D 1 8 ? -2.141 -82.714 -19.796 1.00 38.17 412 VAL D N 1
ATOM 3516 C CA . VAL D 1 8 ? -3.449 -82.946 -20.410 1.00 38.40 412 VAL D CA 1
ATOM 3517 C C . VAL D 1 8 ? -4.547 -82.618 -19.392 1.00 40.33 412 VAL D C 1
ATOM 3518 O O . VAL D 1 8 ? -4.615 -83.242 -18.326 1.00 41.04 412 VAL D O 1
ATOM 3522 N N . SER D 1 9 ? -5.426 -81.658 -19.735 1.00 37.05 413 SER D N 1
ATOM 3523 C CA . SER D 1 9 ? -6.478 -81.153 -18.849 1.00 33.47 413 SER D CA 1
ATOM 3524 C C . SER D 1 9 ? -7.848 -81.224 -19.514 1.00 32.11 413 SER D C 1
ATOM 3525 O O . SER D 1 9 ? -8.010 -80.777 -20.653 1.00 31.38 413 SER D O 1
ATOM 3528 N N . TYR D 1 10 ? -8.843 -81.720 -18.779 1.00 32.07 414 TYR D N 1
ATOM 3529 C CA . TYR D 1 10 ? -10.177 -81.944 -19.327 1.00 35.30 414 TYR D CA 1
ATOM 3530 C C . TYR D 1 10 ? -11.230 -81.725 -18.240 1.00 38.78 414 TYR D C 1
ATOM 3531 O O . TYR D 1 10 ? -10.910 -81.531 -17.061 1.00 42.16 414 TYR D O 1
ATOM 3540 N N . ALA D 1 11 ? -12.500 -81.779 -18.656 1.00 39.43 415 ALA D N 1
ATOM 3541 C CA . ALA D 1 11 ? -13.650 -81.536 -17.776 1.00 36.70 415 ALA D CA 1
ATOM 3542 C C . ALA D 1 11 ? -13.817 -82.635 -16.738 1.00 29.58 415 ALA D C 1
ATOM 3543 O O . ALA D 1 11 ? -14.494 -83.622 -16.996 1.00 33.95 415 ALA D O 1
ATOM 3545 N N . LEU D 1 24 ? -15.097 -91.028 -28.626 1.00 37.32 428 LEU D N 1
ATOM 3546 C CA . LEU D 1 24 ? -16.021 -91.236 -27.520 1.00 31.98 428 LEU D CA 1
ATOM 3547 C C . LEU D 1 24 ? -16.111 -89.961 -26.684 1.00 32.58 428 LEU D C 1
ATOM 3548 O O . LEU D 1 24 ? -16.210 -88.883 -27.260 1.00 34.79 428 LEU D O 1
ATOM 3553 N N . SER D 1 25 ? -16.068 -90.072 -25.350 1.00 33.43 429 SER D N 1
ATOM 3554 C CA . SER D 1 25 ? -16.326 -88.947 -24.454 1.00 29.47 429 SER D CA 1
ATOM 3555 C C . SER D 1 25 ? -15.072 -88.105 -24.230 1.00 30.92 429 SER D C 1
ATOM 3556 O O . SER D 1 25 ? -13.963 -88.492 -24.594 1.00 37.37 429 SER D O 1
ATOM 3559 N N . GLU D 1 26 ? -15.260 -86.930 -23.619 1.00 30.93 430 GLU D N 1
ATOM 3560 C CA . GLU D 1 26 ? -14.108 -86.111 -23.248 1.00 32.83 430 GLU D CA 1
ATOM 3561 C C . GLU D 1 26 ? -13.178 -86.882 -22.339 1.00 34.43 430 GLU D C 1
ATOM 3562 O O . GLU D 1 26 ? -11.953 -86.800 -22.475 1.00 33.16 430 GLU D O 1
ATOM 3568 N N . GLU D 1 27 ? -13.749 -87.653 -21.415 1.00 36.85 431 GLU D N 1
ATOM 3569 C CA . GLU D 1 27 ? -12.938 -88.450 -20.507 1.00 39.82 431 GLU D CA 1
ATOM 3570 C C . GLU D 1 27 ? -12.203 -89.552 -21.251 1.00 36.61 431 GLU D C 1
ATOM 3571 O O . GLU D 1 27 ? -11.028 -89.817 -20.974 1.00 37.80 431 GLU D O 1
ATOM 3577 N N . HIS D 1 28 ? -12.864 -90.192 -22.211 1.00 30.13 432 HIS D N 1
ATOM 3578 C CA . HIS D 1 28 ? -12.199 -91.259 -22.940 1.00 34.07 432 HIS D CA 1
ATOM 3579 C C . HIS D 1 28 ? -11.048 -90.720 -23.778 1.00 35.51 432 HIS D C 1
ATOM 3580 O O . HIS D 1 28 ? -9.954 -91.291 -23.783 1.00 37.34 432 HIS D O 1
ATOM 3587 N N . LEU D 1 29 ? -11.280 -89.629 -24.507 1.00 33.48 433 LEU D N 1
ATOM 3588 C CA . LEU D 1 29 ? -10.201 -89.002 -25.262 1.00 34.14 433 LEU D CA 1
ATOM 3589 C C . LEU D 1 29 ? -9.003 -88.723 -24.367 1.00 36.67 433 LEU D C 1
ATOM 3590 O O . LEU D 1 29 ? -7.871 -89.103 -24.682 1.00 38.92 433 LEU D O 1
ATOM 3595 N N . ALA D 1 30 ? -9.239 -88.056 -23.239 1.00 35.98 434 ALA D N 1
ATOM 3596 C CA . ALA D 1 30 ? -8.133 -87.642 -22.387 1.00 37.15 434 ALA D CA 1
ATOM 3597 C C . ALA D 1 30 ? -7.507 -88.833 -21.686 1.00 40.08 434 ALA D C 1
ATOM 3598 O O . ALA D 1 30 ? -6.291 -89.047 -21.769 1.00 41.32 434 ALA D O 1
ATOM 3600 N N . LEU D 1 31 ? -8.329 -89.622 -20.986 1.00 40.94 435 LEU D N 1
ATOM 3601 C CA . LEU D 1 31 ? -7.827 -90.677 -20.118 1.00 38.56 435 LEU D CA 1
ATOM 3602 C C . LEU D 1 31 ? -7.466 -91.948 -20.866 1.00 43.13 435 LEU D C 1
ATOM 3603 O O . LEU D 1 31 ? -6.771 -92.799 -20.303 1.00 52.49 435 LEU D O 1
ATOM 3608 N N . SER D 1 32 ? -7.929 -92.126 -22.097 1.00 42.37 436 SER D N 1
ATOM 3609 C CA . SER D 1 32 ? -7.698 -93.396 -22.774 1.00 43.10 436 SER D CA 1
ATOM 3610 C C . SER D 1 32 ? -6.915 -93.234 -24.065 1.00 44.78 436 SER D C 1
ATOM 3611 O O . SER D 1 32 ? -5.860 -93.857 -24.226 1.00 44.95 436 SER D O 1
ATOM 3614 N N . LEU D 1 33 ? -7.391 -92.390 -24.980 1.00 43.69 437 LEU D N 1
ATOM 3615 C CA . LEU D 1 33 ? -6.745 -92.249 -26.280 1.00 40.90 437 LEU D CA 1
ATOM 3616 C C . LEU D 1 33 ? -5.381 -91.586 -26.164 1.00 38.87 437 LEU D C 1
ATOM 3617 O O . LEU D 1 33 ? -4.386 -92.098 -26.686 1.00 42.48 437 LEU D O 1
ATOM 3622 N N . PHE D 1 34 ? -5.322 -90.436 -25.498 1.00 38.95 438 PHE D N 1
ATOM 3623 C CA . PHE D 1 34 ? -4.083 -89.664 -25.432 1.00 41.54 438 PHE D CA 1
ATOM 3624 C C . PHE D 1 34 ? -2.874 -90.458 -24.948 1.00 42.07 438 PHE D C 1
ATOM 3625 O O . PHE D 1 34 ? -1.783 -90.258 -25.505 1.00 43.35 438 PHE D O 1
ATOM 3633 N N . PRO D 1 35 ? -2.970 -91.346 -23.950 1.00 47.43 439 PRO D N 1
ATOM 3634 C CA . PRO D 1 35 ? -1.812 -92.195 -23.621 1.00 47.60 439 PRO D CA 1
ATOM 3635 C C . PRO D 1 35 ? -1.630 -93.360 -24.583 1.00 44.64 439 PRO D C 1
ATOM 3636 O O . PRO D 1 35 ? -0.501 -93.754 -24.888 1.00 46.39 439 PRO D O 1
ATOM 3640 N N . ASP D 1 36 ? -2.743 -93.930 -25.048 1.00 47.41 440 ASP D N 1
ATOM 3641 C CA . ASP D 1 36 ? -2.671 -94.984 -26.053 1.00 48.69 440 ASP D CA 1
ATOM 3642 C C . ASP D 1 36 ? -1.765 -94.577 -27.194 1.00 44.99 440 ASP D C 1
ATOM 3643 O O . ASP D 1 36 ? -1.002 -95.396 -27.713 1.00 43.61 440 ASP D O 1
ATOM 3648 N N . VAL D 1 37 ? -1.813 -93.300 -27.564 1.00 39.65 441 VAL D N 1
ATOM 3649 C CA . VAL D 1 37 ? -1.234 -92.816 -28.805 1.00 42.67 441 VAL D CA 1
ATOM 3650 C C . VAL D 1 37 ? 0.075 -92.087 -28.521 1.00 41.36 441 VAL D C 1
ATOM 3651 O O . VAL D 1 37 ? 1.146 -92.555 -28.915 1.00 40.57 441 VAL D O 1
ATOM 3655 N N . LEU D 1 38 ? 0.001 -90.945 -27.830 1.00 41.85 442 LEU D N 1
ATOM 3656 C CA . LEU D 1 38 ? 1.196 -90.135 -27.593 1.00 40.79 442 LEU D CA 1
ATOM 3657 C C . LEU D 1 38 ? 2.200 -90.850 -26.705 1.00 38.53 442 LEU D C 1
ATOM 3658 O O . LEU D 1 38 ? 3.411 -90.696 -26.883 1.00 38.22 442 LEU D O 1
ATOM 3663 N N . GLU D 1 39 ? 1.722 -91.614 -25.741 1.00 40.83 443 GLU D N 1
ATOM 3664 C CA . GLU D 1 39 ? 2.613 -92.363 -24.859 1.00 43.52 443 GLU D CA 1
ATOM 3665 C C . GLU D 1 39 ? 2.963 -93.701 -25.500 1.00 45.41 443 GLU D C 1
ATOM 3666 O O . GLU D 1 39 ? 4.077 -93.892 -25.995 1.00 45.14 443 GLU D O 1
ATOM 3672 N N . ASN D 1 40 ? 2.007 -94.628 -25.520 1.00 43.71 444 ASN D N 1
ATOM 3673 C CA . ASN D 1 40 ? 2.349 -96.002 -25.856 1.00 45.54 444 ASN D CA 1
ATOM 3674 C C . ASN D 1 40 ? 2.839 -96.120 -27.295 1.00 46.27 444 ASN D C 1
ATOM 3675 O O . ASN D 1 40 ? 3.747 -96.907 -27.586 1.00 50.04 444 ASN D O 1
ATOM 3680 N N . LYS D 1 41 ? 2.276 -95.331 -28.205 1.00 45.35 445 LYS D N 1
ATOM 3681 C CA . LYS D 1 41 ? 2.704 -95.423 -29.594 1.00 43.81 445 LYS D CA 1
ATOM 3682 C C . LYS D 1 41 ? 3.879 -94.502 -29.901 1.00 44.11 445 LYS D C 1
ATOM 3683 O O . LYS D 1 41 ? 4.745 -94.859 -30.702 1.00 47.79 445 LYS D O 1
ATOM 3689 N N . TYR D 1 42 ? 3.950 -93.338 -29.256 1.00 45.59 446 TYR D N 1
ATOM 3690 C CA . TYR D 1 42 ? 4.893 -92.294 -29.628 1.00 39.01 446 TYR D CA 1
ATOM 3691 C C . TYR D 1 42 ? 5.887 -91.940 -28.534 1.00 42.67 446 TYR D C 1
ATOM 3692 O O . TYR D 1 42 ? 6.760 -91.094 -28.763 1.00 39.27 446 TYR D O 1
ATOM 3701 N N . GLY D 1 43 ? 5.783 -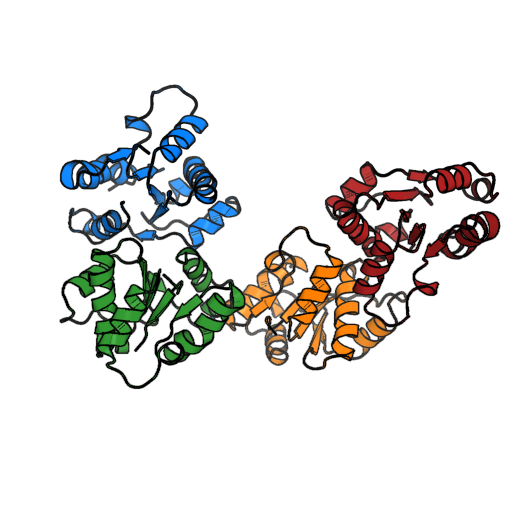92.552 -27.356 1.00 43.49 447 GLY D N 1
ATOM 3702 C CA . GLY D 1 43 ? 6.824 -92.429 -26.352 1.00 42.93 447 GLY D CA 1
ATOM 3703 C C . GLY D 1 43 ? 6.959 -91.085 -25.678 1.00 42.78 447 GLY D C 1
ATOM 3704 O O . GLY D 1 43 ? 8.018 -90.800 -25.109 1.00 41.05 447 GLY D O 1
ATOM 3705 N N . TYR D 1 44 ? 5.921 -90.249 -25.715 1.00 46.41 448 TYR D N 1
ATOM 3706 C CA . TYR D 1 44 ? 5.949 -88.965 -25.026 1.00 40.67 448 TYR D CA 1
ATOM 3707 C C . TYR D 1 44 ? 5.604 -89.140 -23.546 1.00 40.81 448 TYR D C 1
ATOM 3708 O O . TYR D 1 44 ? 5.124 -90.190 -23.110 1.00 41.77 448 TYR D O 1
ATOM 3717 N N . SER D 1 45 ? 5.853 -88.085 -22.771 1.00 39.30 449 SER D N 1
ATOM 3718 C CA . SER D 1 45 ? 5.648 -88.081 -21.324 1.00 40.26 449 SER D CA 1
ATOM 3719 C C . SER D 1 45 ? 4.478 -87.148 -21.035 1.00 38.45 449 SER D C 1
ATOM 3720 O O . SER D 1 45 ? 4.589 -85.929 -21.209 1.00 35.01 449 SER D O 1
ATOM 3723 N N . LEU D 1 46 ? 3.353 -87.720 -20.610 1.00 40.07 450 LEU D N 1
ATOM 3724 C CA . LEU D 1 46 ? 2.136 -86.969 -20.329 1.00 42.06 450 LEU D CA 1
ATOM 3725 C C . LEU D 1 46 ? 1.840 -86.979 -18.837 1.00 42.59 450 LEU D C 1
ATOM 3726 O O . LEU D 1 46 ? 2.264 -87.882 -18.108 1.00 47.12 450 LEU D O 1
ATOM 3731 N N . CYS D 1 47 ? 1.093 -85.972 -18.390 1.00 42.94 451 CYS D N 1
ATOM 3732 C CA . CYS D 1 47 ? 0.664 -85.877 -16.997 1.00 45.50 451 CYS D CA 1
ATOM 3733 C C . CYS D 1 47 ? -0.839 -85.663 -16.971 1.00 40.52 451 CYS D C 1
ATOM 3734 O O . CYS D 1 47 ? -1.330 -84.606 -17.383 1.00 36.82 451 CYS D O 1
ATOM 3737 N N . LEU D 1 48 ? -1.558 -86.675 -16.503 1.00 44.69 452 LEU D N 1
ATOM 3738 C CA . LEU D 1 48 ? -2.963 -86.573 -16.133 1.00 47.24 452 LEU D CA 1
ATOM 3739 C C . LEU D 1 48 ? -3.055 -86.441 -14.616 1.00 45.68 452 LEU D C 1
ATOM 3740 O O . LEU D 1 48 ? -2.342 -87.135 -13.884 1.00 50.06 452 LEU D O 1
ATOM 3745 N N . LEU D 1 49 ? -3.919 -85.528 -14.156 1.00 46.45 453 LEU D N 1
ATOM 3746 C CA . LEU D 1 49 ? -4.030 -85.228 -12.727 1.00 45.75 453 LEU D CA 1
ATOM 3747 C C . LEU D 1 49 ? -4.168 -86.484 -11.896 1.00 47.45 453 LEU D C 1
ATOM 3748 O O . LEU D 1 49 ? -3.496 -86.657 -10.873 1.00 50.90 453 LEU D O 1
ATOM 3753 N N . GLU D 1 50 ? -5.082 -87.353 -12.301 1.00 48.27 454 GLU D N 1
ATOM 3754 C CA . GLU D 1 50 ? -5.433 -88.482 -11.462 1.00 52.60 454 GLU D CA 1
ATOM 3755 C C . GLU D 1 50 ? -4.270 -89.455 -11.308 1.00 57.38 454 GLU D C 1
ATOM 3756 O O . GLU D 1 50 ? -4.113 -90.055 -10.236 1.00 59.09 454 GLU D O 1
ATOM 3762 N N . ARG D 1 51 ? -3.413 -89.587 -12.333 1.00 56.17 455 ARG D N 1
ATOM 3763 C CA . ARG D 1 51 ? -2.352 -90.594 -12.295 1.00 51.82 455 ARG D CA 1
ATOM 3764 C C . ARG D 1 51 ? -1.056 -90.085 -11.687 1.00 50.36 455 ARG D C 1
ATOM 3765 O O . ARG D 1 51 ? -0.372 -90.823 -10.972 1.00 54.99 455 ARG D O 1
ATOM 3773 N N . ASP D 1 52 ? -0.676 -88.857 -11.973 1.00 46.41 456 ASP D N 1
ATOM 3774 C CA . ASP D 1 52 ? 0.663 -88.430 -11.636 1.00 51.01 456 ASP D CA 1
ATOM 3775 C C . ASP D 1 52 ? 0.680 -87.437 -10.488 1.00 51.43 456 ASP D C 1
ATOM 3776 O O . ASP D 1 52 ? 1.764 -87.072 -10.019 1.00 52.31 456 ASP D O 1
ATOM 3781 N N . VAL D 1 53 ? -0.489 -87.020 -9.998 1.00 47.24 457 VAL D N 1
ATOM 3782 C CA . VAL D 1 53 ? -0.593 -86.198 -8.799 1.00 45.64 457 VAL D CA 1
ATOM 3783 C C . VAL D 1 53 ? -0.913 -87.090 -7.610 1.00 53.00 457 VAL D C 1
ATOM 3784 O O . VAL D 1 53 ? -1.676 -88.057 -7.732 1.00 55.13 457 VAL D O 1
ATOM 3788 N N . ALA D 1 54 ? -0.318 -86.780 -6.462 1.00 56.11 458 ALA D N 1
ATOM 3789 C CA . ALA D 1 54 ? -0.706 -87.435 -5.223 1.00 54.72 458 ALA D CA 1
ATOM 3790 C C . ALA D 1 54 ? -2.125 -87.004 -4.859 1.00 53.94 458 ALA D C 1
ATOM 3791 O O . ALA D 1 54 ? -2.383 -85.793 -4.739 1.00 46.55 458 ALA D O 1
ATOM 3793 N N . PRO D 1 55 ? -3.073 -87.937 -4.702 1.00 50.57 459 PRO D N 1
ATOM 3794 C CA . PRO D 1 55 ? -4.405 -87.562 -4.222 1.00 45.44 459 PRO D CA 1
ATOM 3795 C C . PRO D 1 55 ? -4.307 -86.990 -2.825 1.00 44.27 459 PRO D C 1
ATOM 3796 O O . PRO D 1 55 ? -3.288 -87.095 -2.139 1.00 42.26 459 PRO D O 1
ATOM 3800 N N . GLY D 1 56 ? -5.397 -86.389 -2.397 1.00 43.07 460 GLY D N 1
ATOM 3801 C CA . GLY D 1 56 ? -5.128 -85.448 -1.356 1.00 40.25 460 GLY D CA 1
ATOM 3802 C C . GLY D 1 56 ? -4.399 -84.300 -2.020 1.00 42.25 460 GLY D C 1
ATOM 3803 O O . GLY D 1 56 ? -4.427 -84.122 -3.249 1.00 47.82 460 GLY D O 1
ATOM 3804 N N . GLY D 1 57 ? -3.726 -83.518 -1.193 1.00 36.84 461 GLY D N 1
ATOM 3805 C CA . GLY D 1 57 ? -3.000 -82.386 -1.716 1.00 34.78 461 GLY D CA 1
ATOM 3806 C C . GLY D 1 57 ? -3.916 -81.230 -2.045 1.00 35.21 461 GLY D C 1
ATOM 3807 O O . GLY D 1 57 ? -5.072 -81.396 -2.450 1.00 36.24 461 GLY D O 1
ATOM 3808 N N . VAL D 1 58 ? -3.405 -80.035 -1.836 1.00 33.89 462 VAL D N 1
ATOM 3809 C CA . VAL D 1 58 ? -4.112 -78.837 -2.235 1.00 33.66 462 VAL D CA 1
ATOM 3810 C C . VAL D 1 58 ? -4.221 -78.886 -3.750 1.00 39.33 462 VAL D C 1
ATOM 3811 O O . VAL D 1 58 ? -3.203 -78.866 -4.450 1.00 39.08 462 VAL D O 1
ATOM 3815 N N . TYR D 1 59 ? -5.441 -78.985 -4.276 1.00 36.03 463 TYR D N 1
ATOM 3816 C CA . TYR D 1 59 ? -5.591 -79.021 -5.727 1.00 38.61 463 TYR D CA 1
ATOM 3817 C C . TYR D 1 59 ? -4.834 -77.873 -6.401 1.00 37.65 463 TYR D C 1
ATOM 3818 O O . TYR D 1 59 ? -4.253 -78.055 -7.473 1.00 36.01 463 TYR D O 1
ATOM 3827 N N . ALA D 1 60 ? -4.784 -76.700 -5.760 1.00 37.35 464 ALA D N 1
ATOM 3828 C CA . ALA D 1 60 ? -4.195 -75.517 -6.393 1.00 39.48 464 ALA D CA 1
ATOM 3829 C C . ALA D 1 60 ? -2.680 -75.628 -6.502 1.00 37.21 464 ALA D C 1
ATOM 3830 O O . ALA D 1 60 ? -2.087 -75.245 -7.517 1.00 38.28 464 ALA D O 1
ATOM 3832 N N . GLU D 1 61 ? -2.032 -76.106 -5.445 1.00 36.93 465 GLU D N 1
ATOM 3833 C CA . GLU D 1 61 ? -0.592 -76.301 -5.496 1.00 34.35 465 GLU D CA 1
ATOM 3834 C C . GLU D 1 61 ? -0.235 -77.412 -6.464 1.00 31.53 465 GLU D C 1
ATOM 3835 O O . GLU D 1 61 ? 0.761 -77.317 -7.182 1.00 35.68 465 GLU D O 1
ATOM 3841 N N . ASP D 1 62 ? -1.040 -78.469 -6.494 1.00 33.08 466 ASP D N 1
ATOM 3842 C CA . ASP D 1 62 ? -0.766 -79.587 -7.385 1.00 35.43 466 ASP D CA 1
ATOM 3843 C C . ASP D 1 62 ? -0.756 -79.136 -8.848 1.00 42.37 466 ASP D C 1
ATOM 3844 O O . ASP D 1 62 ? 0.141 -79.519 -9.611 1.00 41.79 466 ASP D O 1
ATOM 3849 N N . ILE D 1 63 ? -1.718 -78.297 -9.258 1.00 33.89 467 ILE D N 1
ATOM 3850 C CA . ILE D 1 63 ? -1.775 -77.961 -10.678 1.00 36.27 467 ILE D CA 1
ATOM 3851 C C . ILE D 1 63 ? -0.740 -76.890 -11.040 1.00 37.42 467 ILE D C 1
ATOM 3852 O O . ILE D 1 63 ? -0.267 -76.843 -12.179 1.00 36.67 467 ILE D O 1
ATOM 3857 N N . VAL D 1 64 ? -0.334 -76.038 -10.097 1.00 36.54 468 VAL D N 1
ATOM 3858 C CA . VAL D 1 64 ? 0.763 -75.130 -10.404 1.00 33.97 468 VAL D CA 1
ATOM 3859 C C . VAL D 1 64 ? 2.091 -75.886 -10.513 1.00 37.52 468 VAL D C 1
ATOM 3860 O O . VAL D 1 64 ? 3.006 -75.425 -11.207 1.00 33.47 468 VAL D O 1
ATOM 3864 N N . SER D 1 65 ? 2.189 -77.081 -9.917 1.00 34.14 469 SER D N 1
ATOM 3865 C CA . SER D 1 65 ? 3.427 -77.858 -9.952 1.00 37.41 469 SER D CA 1
ATOM 3866 C C . SER D 1 65 ? 3.584 -78.640 -11.257 1.00 35.30 469 SER D C 1
ATOM 3867 O O . SER D 1 65 ? 4.676 -78.687 -11.830 1.00 34.41 469 SER D O 1
ATOM 3870 N N . ILE D 1 66 ? 2.517 -79.297 -11.720 1.00 32.77 470 ILE D N 1
ATOM 3871 C CA . ILE D 1 66 ? 2.632 -80.136 -12.910 1.00 38.48 470 ILE D CA 1
ATOM 3872 C C . ILE D 1 66 ? 2.581 -79.310 -14.180 1.00 35.35 470 ILE D C 1
ATOM 3873 O O . ILE D 1 66 ? 2.924 -79.819 -15.254 1.00 34.93 470 ILE D O 1
ATOM 3878 N N . ILE D 1 67 ? 2.126 -78.062 -14.093 1.00 34.54 471 ILE D N 1
ATOM 3879 C CA . ILE D 1 67 ? 2.349 -77.144 -15.197 1.00 37.45 471 ILE D CA 1
ATOM 3880 C C . ILE D 1 67 ? 3.822 -76.760 -15.252 1.00 37.60 471 ILE D C 1
ATOM 3881 O O . ILE D 1 67 ? 4.434 -76.755 -16.325 1.00 36.57 471 ILE D O 1
ATOM 3886 N N . LYS D 1 68 ? 4.415 -76.443 -14.093 1.00 36.05 472 LYS D N 1
ATOM 3887 C CA . LYS D 1 68 ? 5.813 -76.033 -14.058 1.00 31.72 472 LYS D CA 1
ATOM 3888 C C . LYS D 1 68 ? 6.727 -77.156 -14.513 1.00 30.81 472 LYS D C 1
ATOM 3889 O O . LYS D 1 68 ? 7.804 -76.902 -15.054 1.00 33.65 472 LYS D O 1
ATOM 3895 N N . ARG D 1 69 ? 6.301 -78.395 -14.322 1.00 31.24 473 ARG D N 1
ATOM 3896 C CA . ARG D 1 69 ? 7.037 -79.583 -14.713 1.00 33.45 473 ARG D CA 1
ATOM 3897 C C . ARG D 1 69 ? 6.611 -80.119 -16.062 1.00 32.71 473 ARG D C 1
ATOM 3898 O O . ARG D 1 69 ? 6.809 -81.308 -16.328 1.00 36.63 473 ARG D O 1
ATOM 3906 N N . SER D 1 70 ? 6.003 -79.288 -16.904 1.00 36.19 474 SER D N 1
ATOM 3907 C CA . SER D 1 70 ? 5.454 -79.729 -18.179 1.00 33.90 474 SER D CA 1
ATOM 3908 C C . SER D 1 70 ? 5.897 -78.770 -19.267 1.00 27.93 474 SER D C 1
ATOM 3909 O O . SER D 1 70 ? 5.901 -77.554 -19.069 1.00 29.29 474 SER D O 1
ATOM 3912 N N . ARG D 1 71 ? 6.230 -79.331 -20.429 1.00 33.77 475 ARG D N 1
ATOM 3913 C CA . ARG D 1 71 ? 6.647 -78.520 -21.571 1.00 36.77 475 ARG D CA 1
ATOM 3914 C C . ARG D 1 71 ? 5.444 -77.948 -22.340 1.00 30.49 475 ARG D C 1
ATOM 3915 O O . ARG D 1 71 ? 5.505 -76.820 -22.846 1.00 29.36 475 ARG D O 1
ATOM 3923 N N . ARG D 1 72 ? 4.346 -78.703 -22.448 1.00 34.16 476 ARG D N 1
ATOM 3924 C CA . ARG D 1 72 ? 3.166 -78.258 -23.187 1.00 31.95 476 ARG D CA 1
ATOM 3925 C C . ARG D 1 72 ? 1.895 -78.431 -22.365 1.00 31.01 476 ARG D C 1
ATOM 3926 O O . ARG D 1 72 ? 1.733 -79.420 -21.639 1.00 28.52 476 ARG D O 1
ATOM 3934 N N . GLY D 1 73 ? 0.987 -77.469 -22.519 1.00 31.98 477 GLY D N 1
ATOM 3935 C CA . GLY D 1 73 ? -0.348 -77.562 -21.974 1.00 30.38 477 GLY D CA 1
ATOM 3936 C C . GLY D 1 73 ? -1.365 -77.885 -23.050 1.00 27.93 477 GLY D C 1
ATOM 3937 O O . GLY D 1 73 ? -1.530 -77.135 -24.013 1.00 26.57 477 GLY D O 1
ATOM 3938 N N . ILE D 1 74 ? -2.060 -79.000 -22.862 1.00 27.81 478 ILE D N 1
ATOM 3939 C CA . ILE D 1 74 ? -3.132 -79.456 -23.738 1.00 29.08 478 ILE D CA 1
ATOM 3940 C C . ILE D 1 74 ? -4.438 -79.371 -22.949 1.00 32.30 478 ILE D C 1
ATOM 3941 O O . ILE D 1 74 ? -4.544 -79.953 -21.861 1.00 31.71 478 ILE D O 1
ATOM 3946 N N . PHE D 1 75 ? -5.429 -78.649 -23.496 1.00 32.70 479 PHE D N 1
ATOM 3947 C CA . PHE D 1 75 ? -6.727 -78.414 -22.860 1.00 28.04 479 PHE D CA 1
ATOM 3948 C C . PHE D 1 75 ? -7.850 -78.828 -23.792 1.00 29.20 479 PHE D C 1
ATOM 3949 O O . PHE D 1 75 ? -7.938 -78.326 -24.919 1.00 28.72 479 PHE D O 1
ATOM 3957 N N . ILE D 1 76 ? -8.735 -79.686 -23.297 1.00 31.49 480 ILE D N 1
ATOM 3958 C CA . ILE D 1 76 ? -9.785 -80.309 -24.102 1.00 32.50 480 ILE D CA 1
ATOM 3959 C C . ILE D 1 76 ? -11.077 -79.531 -23.877 1.00 30.97 480 ILE D C 1
ATOM 3960 O O . ILE D 1 76 ? -11.789 -79.760 -22.893 1.00 34.20 480 ILE D O 1
ATOM 3965 N N . LEU D 1 77 ? -11.396 -78.638 -24.818 1.00 27.92 481 LEU D N 1
ATOM 3966 C CA . LEU D 1 77 ? -12.420 -77.621 -24.635 1.00 26.20 481 LEU D CA 1
ATOM 3967 C C . LEU D 1 77 ? -13.792 -78.074 -25.113 1.00 31.42 481 LEU D C 1
ATOM 3968 O O . LEU D 1 77 ? -13.946 -78.629 -26.204 1.00 32.96 481 LEU D O 1
ATOM 3973 N N . SER D 1 78 ? -14.788 -77.765 -24.296 1.00 36.11 482 SER D N 1
ATOM 3974 C CA . SER D 1 78 ? -16.154 -78.248 -24.430 1.00 36.97 482 SER D CA 1
ATOM 3975 C C . SER D 1 78 ? -17.038 -77.318 -23.610 1.00 40.27 482 SER D C 1
ATOM 3976 O O . SER D 1 78 ? -16.526 -76.452 -22.885 1.00 39.63 482 SER D O 1
ATOM 3979 N N . PRO D 1 79 ? -18.371 -77.440 -23.710 1.00 44.76 483 PRO D N 1
ATOM 3980 C CA . PRO D 1 79 ? -19.196 -76.610 -22.814 1.00 44.94 483 PRO D CA 1
ATOM 3981 C C . PRO D 1 79 ? -18.928 -76.919 -21.347 1.00 39.78 483 PRO D C 1
ATOM 3982 O O . PRO D 1 79 ? -18.788 -75.991 -20.542 1.00 38.13 483 PRO D O 1
ATOM 3986 N N . ASN D 1 80 ? -18.791 -78.204 -20.990 1.00 38.74 484 ASN D N 1
ATOM 3987 C CA . ASN D 1 80 ? -18.572 -78.566 -19.592 1.00 41.06 484 ASN D CA 1
ATOM 3988 C C . ASN D 1 80 ? -17.222 -78.073 -19.079 1.00 39.44 484 ASN D C 1
ATOM 3989 O O . ASN D 1 80 ? -17.085 -77.794 -17.884 1.00 39.61 484 ASN D O 1
ATOM 3994 N N . TYR D 1 81 ? -16.225 -77.934 -19.955 1.00 40.54 485 TYR D N 1
ATOM 3995 C CA . TYR D 1 81 ? -14.954 -77.352 -19.536 1.00 35.81 485 TYR D CA 1
ATOM 3996 C C . TYR D 1 81 ? -15.108 -75.870 -19.193 1.00 34.43 485 TYR D C 1
ATOM 3997 O O . TYR D 1 81 ? -14.956 -75.475 -18.030 1.00 30.82 485 TYR D O 1
ATOM 4006 N N . VAL D 1 82 ? -15.409 -75.031 -20.193 1.00 32.97 486 VAL D N 1
ATOM 4007 C CA . VAL D 1 82 ? -15.408 -73.586 -19.979 1.00 33.76 486 VAL D CA 1
ATOM 4008 C C . VAL D 1 82 ? -16.558 -73.102 -19.099 1.00 37.75 486 VAL D C 1
ATOM 4009 O O . VAL D 1 82 ? -16.595 -71.917 -18.747 1.00 38.68 486 VAL D O 1
ATOM 4013 N N . ASN D 1 83 ? -17.491 -73.979 -18.723 1.00 38.94 487 ASN D N 1
ATOM 4014 C CA . ASN D 1 83 ? -18.619 -73.605 -17.879 1.00 38.16 487 ASN D CA 1
ATOM 4015 C C . ASN D 1 83 ? -18.488 -74.102 -16.448 1.00 40.24 487 ASN D C 1
ATOM 4016 O O . ASN D 1 83 ? -19.249 -73.653 -15.579 1.00 41.39 487 ASN D O 1
ATOM 4021 N N . GLY D 1 84 ? -17.561 -75.020 -16.190 1.00 40.26 488 GLY D N 1
ATOM 4022 C CA . GLY D 1 84 ? -17.397 -75.614 -14.886 1.00 37.87 488 GLY D CA 1
ATOM 4023 C C . GLY D 1 84 ? -16.113 -75.198 -14.202 1.00 31.65 488 GLY D C 1
ATOM 4024 O O . GLY D 1 84 ? -15.473 -74.204 -14.561 1.00 32.58 488 GLY D O 1
ATOM 4025 N N . PRO D 1 85 ? -15.718 -75.955 -13.181 1.00 31.77 489 PRO D N 1
ATOM 4026 C CA . PRO D 1 85 ? -14.537 -75.575 -12.405 1.00 31.74 489 PRO D CA 1
ATOM 4027 C C . PRO D 1 85 ? -13.228 -75.891 -13.101 1.00 35.30 489 PRO D C 1
ATOM 4028 O O . PRO D 1 85 ? -12.192 -75.353 -12.685 1.00 39.15 489 PRO D O 1
ATOM 4032 N N . SER D 1 86 ? -13.245 -76.721 -14.157 1.00 34.40 490 SER D N 1
ATOM 4033 C CA . SER D 1 86 ? -12.022 -77.117 -14.851 1.00 29.15 490 SER D CA 1
ATOM 4034 C C . SER D 1 86 ? -11.363 -75.976 -15.586 1.00 30.85 490 SER D C 1
ATOM 4035 O O . SER D 1 86 ? -10.206 -76.113 -15.970 1.00 37.26 490 SER D O 1
ATOM 4038 N N . ILE D 1 87 ? -12.074 -74.874 -15.819 1.00 31.99 491 ILE D N 1
ATOM 4039 C CA . ILE D 1 87 ? -11.476 -73.685 -16.396 1.00 31.21 491 ILE D CA 1
ATOM 4040 C C . ILE D 1 87 ? -10.450 -73.056 -15.464 1.00 32.89 491 ILE D C 1
ATOM 4041 O O . ILE D 1 87 ? -9.715 -72.150 -15.865 1.00 28.08 491 ILE D O 1
ATOM 4046 N N . PHE D 1 88 ? -10.385 -73.522 -14.219 1.00 33.00 492 PHE D N 1
ATOM 4047 C CA . PHE D 1 88 ? -9.288 -73.141 -13.343 1.00 34.33 492 PHE D CA 1
ATOM 4048 C C . PHE D 1 88 ? -7.949 -73.665 -13.858 1.00 30.17 492 PHE D C 1
ATOM 4049 O O . PHE D 1 88 ? -6.918 -73.011 -13.680 1.00 29.21 492 PHE D O 1
ATOM 4057 N N . GLU D 1 89 ? -7.935 -74.853 -14.466 1.00 25.60 493 GLU D N 1
ATOM 4058 C CA . GLU D 1 89 ? -6.690 -75.374 -15.014 1.00 23.10 493 GLU D CA 1
ATOM 4059 C C . GLU D 1 89 ? -6.140 -74.482 -16.125 1.00 30.33 493 GLU D C 1
ATOM 4060 O O . GLU D 1 89 ? -4.924 -74.276 -16.215 1.00 24.69 493 GLU D O 1
ATOM 4066 N N . LEU D 1 90 ? -7.011 -73.906 -16.956 1.00 29.01 494 LEU D N 1
ATOM 4067 C CA . LEU D 1 90 ? -6.494 -73.087 -18.043 1.00 26.22 494 LEU D CA 1
ATOM 4068 C C . LEU D 1 90 ? -6.019 -71.729 -17.558 1.00 27.87 494 LEU D C 1
ATOM 4069 O O . LEU D 1 90 ? -5.032 -71.202 -18.075 1.00 27.51 494 LEU D O 1
ATOM 4074 N N . GLN D 1 91 ? -6.717 -71.133 -16.591 1.00 24.32 495 GLN D N 1
ATOM 4075 C CA . GLN D 1 91 ? -6.298 -69.827 -16.104 1.00 26.38 495 GLN D CA 1
ATOM 4076 C C . GLN D 1 91 ? -4.880 -69.890 -15.541 1.00 27.90 495 GLN D C 1
ATOM 4077 O O . GLN D 1 91 ? -4.055 -69.014 -15.820 1.00 31.76 495 GLN D O 1
ATOM 4083 N N . ALA D 1 92 ? -4.562 -70.945 -14.794 1.00 27.01 496 ALA D N 1
ATOM 4084 C CA . ALA D 1 92 ? -3.240 -71.031 -14.183 1.00 31.40 496 ALA D CA 1
ATOM 4085 C C . ALA D 1 92 ? -2.142 -71.115 -15.240 1.00 32.87 496 ALA D C 1
ATOM 4086 O O . ALA D 1 92 ? -1.093 -70.482 -15.102 1.00 32.34 496 ALA D O 1
ATOM 4088 N N . ALA D 1 93 ? -2.371 -71.884 -16.306 1.00 30.64 497 ALA D N 1
ATOM 4089 C CA . ALA D 1 93 ? -1.330 -72.112 -17.306 1.00 29.38 497 ALA D CA 1
ATOM 4090 C C . ALA D 1 93 ? -1.035 -70.858 -18.113 1.00 30.62 497 ALA D C 1
ATOM 4091 O O . ALA D 1 93 ? 0.130 -70.556 -18.389 1.00 30.12 497 ALA D O 1
ATOM 4093 N N . VAL D 1 94 ? -2.080 -70.134 -18.528 1.00 33.42 498 VAL D N 1
ATOM 4094 C CA . VAL D 1 94 ? -1.894 -68.846 -19.196 1.00 29.18 498 VAL D CA 1
ATOM 4095 C C . VAL D 1 94 ? -1.133 -67.893 -18.285 1.00 33.31 498 VAL D C 1
ATOM 4096 O O . VAL D 1 94 ? -0.231 -67.175 -18.728 1.00 31.86 498 VAL D O 1
ATOM 4100 N N . ASN D 1 95 ? -1.498 -67.873 -16.998 1.00 34.68 499 ASN D N 1
ATOM 4101 C CA . ASN D 1 95 ? -0.752 -67.141 -15.977 1.00 33.21 499 ASN D CA 1
ATOM 4102 C C . ASN D 1 95 ? 0.699 -67.573 -15.940 1.00 30.54 499 ASN D C 1
ATOM 4103 O O . ASN D 1 95 ? 1.611 -66.748 -15.826 1.00 35.79 499 ASN D O 1
ATOM 4108 N N . LEU D 1 96 ? 0.921 -68.881 -15.978 1.00 28.00 500 LEU D N 1
ATOM 4109 C CA . LEU D 1 96 ? 2.264 -69.426 -15.896 1.00 31.41 500 LEU D CA 1
ATOM 4110 C C . LEU D 1 96 ? 2.989 -69.333 -17.238 1.00 36.32 500 LEU D C 1
ATOM 4111 O O . LEU D 1 96 ? 4.217 -69.192 -17.266 1.00 34.63 500 LEU D O 1
ATOM 4116 N N . ALA D 1 97 ? 2.249 -69.402 -18.351 1.00 35.14 501 ALA D N 1
ATOM 4117 C CA . ALA D 1 97 ? 2.870 -69.277 -19.663 1.00 31.83 501 ALA D CA 1
ATOM 4118 C C . ALA D 1 97 ? 3.362 -67.858 -19.903 1.00 37.57 501 ALA D C 1
ATOM 4119 O O . ALA D 1 97 ? 4.405 -67.660 -20.529 1.00 45.73 501 ALA D O 1
ATOM 4121 N N . LEU D 1 98 ? 2.638 -66.854 -19.415 1.00 35.05 502 LEU D N 1
ATOM 4122 C CA . LEU D 1 98 ? 3.167 -65.495 -19.466 1.00 40.55 502 LEU D CA 1
ATOM 4123 C C . LEU D 1 98 ? 4.497 -65.392 -18.734 1.00 43.24 502 LEU D C 1
ATOM 4124 O O . LEU D 1 98 ? 5.311 -64.511 -19.038 1.00 44.25 502 LEU D O 1
ATOM 4129 N N . ASP D 1 99 ? 4.720 -66.274 -17.756 1.00 46.20 503 ASP D N 1
ATOM 4130 C CA . ASP D 1 99 ? 5.966 -66.305 -16.997 1.00 50.26 503 ASP D CA 1
ATOM 4131 C C . ASP D 1 99 ? 7.089 -66.972 -17.788 1.00 51.97 503 ASP D C 1
ATOM 4132 O O . ASP D 1 99 ? 8.243 -66.532 -17.715 1.00 52.75 503 ASP D O 1
ATOM 4137 N N . ASP D 1 100 ? 6.772 -68.021 -18.559 1.00 47.41 504 ASP D N 1
ATOM 4138 C CA . ASP D 1 100 ? 7.794 -68.888 -19.146 1.00 45.27 504 ASP D CA 1
ATOM 4139 C C . ASP D 1 100 ? 7.451 -69.282 -20.576 1.00 45.15 504 ASP D C 1
ATOM 4140 O O . ASP D 1 100 ? 6.459 -69.980 -20.813 1.00 41.92 504 ASP D O 1
ATOM 4145 N N . GLN D 1 101 ? 8.332 -68.925 -21.513 1.00 48.60 505 GLN D N 1
ATOM 4146 C CA . GLN D 1 101 ? 8.088 -69.164 -22.931 1.00 45.42 505 GLN D CA 1
ATOM 4147 C C . GLN D 1 101 ? 8.544 -70.537 -23.419 1.00 45.41 505 GLN D C 1
ATOM 4148 O O . GLN D 1 101 ? 8.232 -70.898 -24.556 1.00 48.27 505 GLN D O 1
ATOM 4154 N N . THR D 1 102 ? 9.268 -71.316 -22.611 1.00 43.95 506 THR D N 1
ATOM 4155 C CA . THR D 1 102 ? 9.385 -72.737 -22.924 1.00 44.41 506 THR D CA 1
ATOM 4156 C C . THR D 1 102 ? 8.037 -73.433 -22.824 1.00 41.70 506 THR D C 1
ATOM 4157 O O . THR D 1 102 ? 7.880 -74.547 -23.340 1.00 38.79 506 THR D O 1
ATOM 4161 N N . LEU D 1 103 ? 7.068 -72.805 -22.158 1.00 41.42 507 LEU D N 1
ATOM 4162 C CA . LEU D 1 103 ? 5.742 -73.372 -21.994 1.00 35.86 507 LEU D CA 1
ATOM 4163 C C . LEU D 1 103 ? 4.854 -72.882 -23.131 1.00 33.35 507 LEU D C 1
ATOM 4164 O O . LEU D 1 103 ? 4.584 -71.680 -23.244 1.00 32.67 507 LEU D O 1
ATOM 4169 N N . LYS D 1 104 ? 4.422 -73.815 -23.977 1.00 28.55 508 LYS D N 1
ATOM 4170 C CA . LYS D 1 104 ? 3.521 -73.545 -25.084 1.00 28.17 508 LYS D CA 1
ATOM 4171 C C . LYS D 1 104 ? 2.187 -74.227 -24.833 1.00 23.12 508 LYS D C 1
ATOM 4172 O O . LYS D 1 104 ? 2.144 -75.371 -24.374 1.00 23.10 508 LYS D O 1
ATOM 4178 N N . LEU D 1 105 ? 1.102 -73.526 -25.147 1.00 26.30 509 LEU D N 1
ATOM 4179 C CA . LEU D 1 105 ? -0.250 -74.000 -24.865 1.00 28.50 509 LEU D CA 1
ATOM 4180 C C . LEU D 1 105 ? -1.020 -74.246 -26.159 1.00 27.69 509 LEU D C 1
ATOM 4181 O O . LEU D 1 105 ? -1.020 -73.393 -27.052 1.00 28.45 509 LEU D O 1
ATOM 4186 N N . ILE D 1 106 ? -1.711 -75.390 -26.229 1.00 27.56 510 ILE D N 1
ATOM 4187 C CA . ILE D 1 106 ? -2.512 -75.801 -27.381 1.00 29.53 510 ILE D CA 1
ATOM 4188 C C . ILE D 1 106 ? -3.922 -76.151 -26.913 1.00 28.57 510 ILE D C 1
ATOM 4189 O O . ILE D 1 106 ? -4.095 -76.842 -25.904 1.00 28.30 510 ILE D O 1
ATOM 4194 N N . LEU D 1 107 ? -4.924 -75.709 -27.678 1.00 31.32 511 LEU D N 1
ATOM 4195 C CA . LEU D 1 107 ? -6.337 -75.946 -27.408 1.00 25.31 511 LEU D CA 1
ATOM 4196 C C . LEU D 1 107 ? -6.899 -77.006 -28.335 1.00 28.08 511 LEU D C 1
ATOM 4197 O O . LEU D 1 107 ? -6.623 -77.000 -29.533 1.00 29.21 511 LEU D O 1
ATOM 4202 N N . ILE D 1 108 ? -7.721 -77.891 -27.787 1.00 30.05 512 ILE D N 1
ATOM 4203 C CA . ILE D 1 108 ? -8.484 -78.846 -28.577 1.00 26.84 512 ILE D CA 1
ATOM 4204 C C . ILE D 1 108 ? -9.948 -78.464 -28.509 1.00 32.81 512 ILE D C 1
ATOM 4205 O O . ILE D 1 108 ? -10.509 -78.325 -27.414 1.00 30.83 512 ILE D O 1
ATOM 4210 N N . LYS D 1 109 ? -10.567 -78.301 -29.674 1.00 30.34 513 LYS D N 1
ATOM 4211 C CA . LYS D 1 109 ? -12.004 -78.080 -29.753 1.00 30.78 513 LYS D CA 1
ATOM 4212 C C . LYS D 1 109 ? -12.687 -79.430 -29.886 1.00 33.09 513 LYS D C 1
ATOM 4213 O O . LYS D 1 109 ? -12.823 -79.968 -30.991 1.00 32.97 513 LYS D O 1
ATOM 4219 N N . PHE D 1 110 ? -13.115 -79.979 -28.742 1.00 34.98 514 PHE D N 1
ATOM 4220 C CA . PHE D 1 110 ? -13.731 -81.302 -28.714 1.00 32.86 514 PHE D CA 1
ATOM 4221 C C . PHE D 1 110 ? -15.093 -81.286 -29.393 1.00 33.30 514 PHE D C 1
A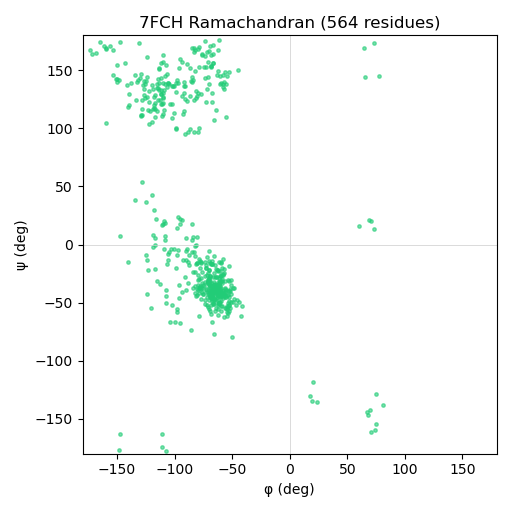TOM 4222 O O . PHE D 1 110 ? -15.411 -82.177 -30.190 1.00 35.94 514 PHE D O 1
ATOM 4230 N N . CYS D 1 111 ? -15.907 -80.285 -29.082 1.00 32.18 515 CYS D N 1
ATOM 4231 C CA . CYS D 1 111 ? -17.209 -80.105 -29.705 1.00 35.74 515 CYS D CA 1
ATOM 4232 C C . CYS D 1 111 ? -17.478 -78.610 -29.744 1.00 36.23 515 CYS D C 1
ATOM 4233 O O . CYS D 1 111 ? -16.620 -77.803 -29.372 1.00 40.71 515 CYS D O 1
ATOM 4236 N N . TYR D 1 112 ? -18.664 -78.232 -30.217 1.00 38.77 516 TYR D N 1
ATOM 4237 C CA . TYR D 1 112 ? -19.003 -76.817 -30.231 1.00 40.84 516 TYR D CA 1
ATOM 4238 C C . TYR D 1 112 ? -19.227 -76.316 -28.820 1.00 41.82 516 TYR D C 1
ATOM 4239 O O . TYR D 1 112 ? -19.894 -76.962 -28.008 1.00 43.33 516 TYR D O 1
ATOM 4248 N N . PHE D 1 113 ? -18.703 -75.130 -28.553 1.00 39.97 517 PHE D N 1
ATOM 4249 C CA . PHE D 1 113 ? -18.972 -74.441 -27.311 1.00 42.13 517 PHE D CA 1
ATOM 4250 C C . PHE D 1 113 ? -18.899 -72.953 -27.615 1.00 44.22 517 PHE D C 1
ATOM 4251 O O . PHE D 1 113 ? -18.260 -72.541 -28.587 1.00 42.73 517 PHE D O 1
ATOM 4259 N N . GLN D 1 114 ? -19.590 -72.152 -26.815 1.00 46.13 518 GLN D N 1
ATOM 4260 C CA . GLN D 1 114 ? -19.405 -70.711 -26.876 1.00 51.04 518 GLN D CA 1
ATOM 4261 C C . GLN D 1 114 ? -18.775 -70.216 -25.576 1.00 52.98 518 GLN D C 1
ATOM 4262 O O . GLN D 1 114 ? -18.948 -70.812 -24.507 1.00 48.54 518 GLN D O 1
ATOM 4268 N N . GLU D 1 115 ? -18.027 -69.129 -25.686 1.00 53.30 519 GLU D N 1
ATOM 4269 C CA . GLU D 1 115 ? -17.175 -68.687 -24.592 1.00 54.40 519 GLU D CA 1
ATOM 4270 C C . GLU D 1 115 ? -17.987 -67.907 -23.567 1.00 51.59 519 GLU D C 1
ATOM 4271 O O . GLU D 1 115 ? -18.657 -66.936 -23.930 1.00 45.67 519 GLU D O 1
ATOM 4277 N N . PRO D 1 116 ? -17.947 -68.298 -22.291 1.00 52.93 520 PRO D N 1
ATOM 4278 C CA . PRO D 1 116 ? -18.644 -67.528 -21.261 1.00 53.92 520 PRO D CA 1
ATOM 4279 C C . PRO D 1 116 ? -18.402 -66.035 -21.405 1.00 51.82 520 PRO D C 1
ATOM 4280 O O . PRO D 1 116 ? -17.390 -65.585 -21.942 1.00 54.55 520 PRO D O 1
ATOM 4284 N N . GLU D 1 117 ? -19.389 -65.279 -20.981 1.00 52.40 521 GLU D N 1
ATOM 4285 C CA . GLU D 1 117 ? -19.257 -63.859 -20.750 1.00 55.95 521 GLU D CA 1
ATOM 4286 C C . GLU D 1 117 ? -18.627 -63.592 -19.387 1.00 58.29 521 GLU D C 1
ATOM 4287 O O . GLU D 1 117 ? -18.354 -62.437 -19.046 1.00 61.85 521 GLU D O 1
ATOM 4293 N N . SER D 1 118 ? -18.316 -64.655 -18.642 1.00 53.70 522 SER D N 1
ATOM 4294 C CA . SER D 1 118 ? -17.783 -64.559 -17.292 1.00 52.14 522 SER D CA 1
ATOM 4295 C C . SER D 1 118 ? -16.313 -64.949 -17.202 1.00 48.54 522 SER D C 1
ATOM 4296 O O . SER D 1 118 ? -15.774 -65.027 -16.097 1.00 50.02 522 SER D O 1
ATOM 4299 N N . LEU D 1 119 ? -15.648 -65.187 -18.328 1.00 48.56 523 LEU D N 1
ATOM 4300 C CA . LEU D 1 119 ? -14.253 -65.601 -18.293 1.00 44.49 523 LEU D CA 1
ATOM 4301 C C . LEU D 1 119 ? -13.324 -64.432 -17.940 1.00 41.12 523 LEU D C 1
ATOM 4302 O O . LEU D 1 119 ? -13.646 -63.270 -18.189 1.00 43.82 523 LEU D O 1
ATOM 4307 N N . PRO D 1 120 ? -12.166 -64.717 -17.350 1.00 38.49 524 PRO D N 1
ATOM 4308 C CA . PRO D 1 120 ? -11.198 -63.652 -17.068 1.00 40.26 524 PRO D CA 1
ATOM 4309 C C . PRO D 1 120 ? -10.643 -63.056 -18.351 1.00 42.50 524 PRO D C 1
ATOM 4310 O O . PRO D 1 120 ? -10.745 -63.637 -19.433 1.00 45.48 524 PRO D O 1
ATOM 4314 N N . HIS D 1 121 ? -10.021 -61.884 -18.209 1.00 41.85 525 HIS D N 1
ATOM 4315 C CA . HIS D 1 121 ? -9.520 -61.160 -19.377 1.00 44.24 525 HIS D CA 1
ATOM 4316 C C . HIS D 1 121 ? -8.457 -61.954 -20.139 1.00 43.67 525 HIS D C 1
ATOM 4317 O O . HIS D 1 121 ? -8.440 -61.951 -21.377 1.00 40.04 525 HIS D O 1
ATOM 4324 N N . LEU D 1 122 ? -7.547 -62.619 -19.425 1.00 38.70 526 LEU D N 1
ATOM 4325 C CA . LEU D 1 122 ? -6.441 -63.299 -20.082 1.00 33.27 526 LEU D CA 1
ATOM 4326 C C . LEU D 1 122 ? -6.794 -64.694 -20.575 1.00 35.69 526 LEU D C 1
ATOM 4327 O O . LEU D 1 122 ? -6.124 -65.196 -21.487 1.00 35.74 526 LEU D O 1
ATOM 4332 N N . VAL D 1 123 ? -7.815 -65.336 -19.990 1.00 34.27 527 VAL D N 1
ATOM 4333 C CA . VAL D 1 123 ? -8.358 -66.573 -20.556 1.00 40.98 527 VAL D CA 1
ATOM 4334 C C . VAL D 1 123 ? -9.111 -66.281 -21.858 1.00 36.44 527 VAL D C 1
ATOM 4335 O O . VAL D 1 123 ? -9.023 -67.046 -22.825 1.00 31.83 527 VAL D O 1
ATOM 4339 N N . LYS D 1 124 ? -9.806 -65.140 -21.923 1.00 33.17 528 LYS D N 1
ATOM 4340 C CA . LYS D 1 124 ? -10.445 -64.709 -23.163 1.00 34.08 528 LYS D CA 1
ATOM 4341 C C . LYS D 1 124 ? -9.413 -64.466 -24.259 1.00 34.78 528 LYS D C 1
ATOM 4342 O O . LYS D 1 124 ? -9.609 -64.863 -25.412 1.00 36.51 528 LYS D O 1
ATOM 4348 N N . LYS D 1 125 ? -8.299 -63.811 -23.910 1.00 37.54 529 LYS D N 1
ATOM 4349 C CA . LYS D 1 125 ? -7.233 -63.550 -24.876 1.00 33.33 529 LYS D CA 1
ATOM 4350 C C . LYS D 1 125 ? -6.622 -64.846 -25.383 1.00 33.17 529 LYS D C 1
ATOM 4351 O O . LYS D 1 125 ? -6.320 -64.978 -26.574 1.00 35.92 529 LYS D O 1
ATOM 4357 N N . ALA D 1 126 ? -6.441 -65.820 -24.492 1.00 33.25 530 ALA D N 1
ATOM 4358 C CA . ALA D 1 126 ? -5.810 -67.071 -24.881 1.00 29.81 530 ALA D CA 1
ATOM 4359 C C . ALA D 1 126 ? -6.669 -67.832 -25.869 1.00 31.61 530 ALA D C 1
ATOM 4360 O O . ALA D 1 126 ? -6.157 -68.383 -26.848 1.00 31.01 530 ALA D O 1
ATOM 4362 N N . LEU D 1 127 ? -7.978 -67.882 -25.622 1.00 30.98 531 LEU D N 1
ATOM 4363 C CA . LEU D 1 127 ? -8.868 -68.592 -26.525 1.00 32.77 531 LEU D CA 1
ATOM 4364 C C . LEU D 1 127 ? -8.863 -67.952 -27.897 1.00 28.89 531 LEU D C 1
ATOM 4365 O O . LEU D 1 127 ? -9.090 -68.634 -28.900 1.00 30.74 531 LEU D O 1
ATOM 4370 N N . ARG D 1 128 ? -8.589 -66.649 -27.954 1.00 28.29 532 ARG D N 1
ATOM 4371 C CA . ARG D 1 128 ? -8.620 -65.939 -29.222 1.00 30.47 532 ARG D CA 1
ATOM 4372 C C . ARG D 1 128 ? -7.419 -66.281 -30.093 1.00 31.30 532 ARG D C 1
ATOM 4373 O O . ARG D 1 128 ? -7.549 -66.322 -31.323 1.00 26.61 532 ARG D O 1
ATOM 4381 N N . VAL D 1 129 ? -6.256 -66.556 -29.486 1.00 35.07 533 VAL D N 1
ATOM 4382 C CA . VAL D 1 129 ? -5.001 -66.613 -30.240 1.00 32.87 533 VAL D CA 1
ATOM 4383 C C . VAL D 1 129 ? -4.356 -67.999 -30.256 1.00 28.97 533 VAL D C 1
ATOM 4384 O O . VAL D 1 129 ? -3.698 -68.364 -31.236 1.00 34.21 533 VAL D O 1
ATOM 4388 N N . LEU D 1 130 ? -4.534 -68.784 -29.197 1.00 28.02 534 LEU D N 1
ATOM 4389 C CA . LEU D 1 130 ? -3.779 -70.020 -29.079 1.00 29.44 534 LEU D CA 1
ATOM 4390 C C . LEU D 1 130 ? -4.098 -70.986 -30.221 1.00 33.05 534 LEU D C 1
ATOM 4391 O O . LEU D 1 130 ? -5.210 -70.987 -30.751 1.00 35.96 534 LEU D O 1
ATOM 4396 N N . PRO D 1 131 ? -3.134 -71.816 -30.621 1.00 34.13 535 PRO D N 1
ATOM 4397 C CA . PRO D 1 131 ? -3.411 -72.833 -31.644 1.00 34.98 535 PRO D CA 1
ATOM 4398 C C . PRO D 1 131 ? -4.504 -73.798 -31.205 1.00 33.46 535 PRO D C 1
ATOM 4399 O O . PRO D 1 131 ? -4.547 -74.234 -30.054 1.00 29.94 535 PRO D O 1
ATOM 4403 N N . THR D 1 132 ? -5.385 -74.143 -32.140 1.00 31.29 536 THR D N 1
ATOM 4404 C CA . THR D 1 132 ? -6.489 -75.054 -31.872 1.00 34.13 536 THR D CA 1
ATOM 4405 C C . THR D 1 132 ? -6.425 -76.242 -32.810 1.00 28.49 536 THR D C 1
ATOM 4406 O O . THR D 1 132 ? -6.240 -76.080 -34.016 1.00 35.51 536 THR D O 1
ATOM 4410 N N . VAL D 1 133 ? -6.564 -77.429 -32.255 1.00 29.90 537 VAL D N 1
ATOM 4411 C CA . VAL D 1 133 ? -6.830 -78.627 -33.029 1.00 30.70 537 VAL D CA 1
ATOM 4412 C C . VAL D 1 133 ? -8.281 -79.003 -32.789 1.00 32.50 537 VAL D C 1
ATOM 4413 O O . VAL D 1 133 ? -8.825 -78.768 -31.707 1.00 33.68 537 VAL D O 1
ATOM 4417 N N . THR D 1 134 ? -8.915 -79.556 -33.800 1.00 33.42 538 THR D N 1
ATOM 4418 C CA . THR D 1 134 ? -10.332 -79.855 -33.742 1.00 32.25 538 THR D CA 1
ATOM 4419 C C . THR D 1 134 ? -10.486 -81.365 -33.682 1.00 31.94 538 THR D C 1
ATOM 4420 O O . THR D 1 134 ? -9.986 -82.078 -34.560 1.00 34.26 538 THR D O 1
ATOM 4424 N N . TRP D 1 135 ? -11.135 -81.852 -32.630 1.00 26.25 539 TRP D N 1
ATOM 4425 C CA . TRP D 1 135 ? -11.442 -83.269 -32.555 1.00 26.48 539 TRP D CA 1
ATOM 4426 C C . TRP D 1 135 ? -12.677 -83.566 -33.394 1.00 33.16 539 TRP D C 1
ATOM 4427 O O . TRP D 1 135 ? -13.724 -82.938 -33.210 1.00 32.00 539 TRP D O 1
ATOM 4438 N N . ARG D 1 136 ? -12.556 -84.551 -34.295 1.00 36.33 540 ARG D N 1
ATOM 4439 C CA . ARG D 1 136 ? -13.561 -84.839 -35.315 1.00 32.33 540 ARG D CA 1
ATOM 4440 C C . ARG D 1 136 ? -14.181 -86.221 -35.145 1.00 31.48 540 ARG D C 1
ATOM 4441 O O . ARG D 1 136 ? -14.715 -86.780 -36.107 1.00 38.40 540 ARG D O 1
ATOM 4449 N N . GLY D 1 137 ? -14.111 -86.787 -33.949 1.00 32.29 541 GLY D N 1
ATOM 4450 C CA . GLY D 1 137 ? -14.791 -88.031 -33.665 1.00 32.04 541 GLY D CA 1
ATOM 4451 C C . GLY D 1 137 ? -14.065 -89.270 -34.134 1.00 34.19 541 GLY D C 1
ATOM 4452 O O . GLY D 1 137 ? -12.844 -89.391 -33.978 1.00 34.00 541 GLY D O 1
ATOM 4453 N N . LEU D 1 138 ? -14.840 -90.204 -34.697 1.00 37.00 542 LEU D N 1
ATOM 4454 C CA . LEU D 1 138 ? -14.299 -91.448 -35.234 1.00 35.37 542 LEU D CA 1
ATOM 4455 C C . LEU D 1 138 ? -13.163 -91.209 -36.220 1.00 32.94 542 LEU D C 1
ATOM 4456 O O . LEU D 1 138 ? -12.247 -92.030 -36.323 1.00 35.32 542 LEU D O 1
ATOM 4461 N N . LYS D 1 139 ? -13.207 -90.097 -36.954 1.00 34.50 543 LYS D N 1
ATOM 4462 C CA . LYS D 1 139 ? -12.161 -89.808 -37.926 1.00 35.20 543 LYS D CA 1
ATOM 4463 C C . LYS D 1 139 ? -10.835 -89.459 -37.255 1.00 32.44 543 LYS D C 1
ATOM 4464 O O . LYS D 1 139 ? -9.770 -89.681 -37.841 1.00 36.45 543 LYS D O 1
ATOM 4470 N N . SER D 1 140 ? -10.869 -88.902 -36.050 1.00 30.18 544 SER D N 1
ATOM 4471 C CA . SER D 1 140 ? -9.644 -88.501 -35.376 1.00 29.66 544 SER D CA 1
ATOM 4472 C C . SER D 1 140 ? -9.050 -89.602 -34.521 1.00 31.79 544 SER D C 1
ATOM 4473 O O . SER D 1 140 ? -7.962 -89.421 -33.971 1.00 35.64 544 SER D O 1
ATOM 4476 N N . VAL D 1 141 ? -9.737 -90.725 -34.388 1.00 31.11 545 VAL D N 1
ATOM 4477 C CA . VAL D 1 141 ? -9.277 -91.806 -33.531 1.00 30.66 545 VAL D CA 1
ATOM 4478 C C . VAL D 1 141 ? -8.007 -92.452 -34.079 1.00 37.76 545 VAL D C 1
ATOM 4479 O O . VAL D 1 141 ? -7.064 -92.637 -33.295 1.00 40.38 545 VAL D O 1
ATOM 4483 N N . PRO D 1 142 ? -7.901 -92.791 -35.375 1.00 39.94 546 PRO D N 1
ATOM 4484 C CA . PRO D 1 142 ? -6.683 -93.505 -35.868 1.00 39.89 546 PRO D CA 1
ATOM 4485 C C . PRO D 1 142 ? -5.409 -92.722 -35.594 1.00 37.49 546 PRO D C 1
ATOM 4486 O O . PRO D 1 142 ? -5.380 -91.493 -35.767 1.00 38.17 546 PRO D O 1
ATOM 4490 N N . PRO D 1 143 ? -4.333 -93.394 -35.151 1.00 39.80 547 PRO D N 1
ATOM 4491 C CA . PRO D 1 143 ? -3.097 -92.657 -34.813 1.00 43.37 547 PRO D CA 1
ATOM 4492 C C . PRO D 1 143 ? -2.531 -91.825 -35.958 1.00 43.33 547 PRO D C 1
ATOM 4493 O O . PRO D 1 143 ? -1.815 -90.846 -35.706 1.00 41.63 547 PRO D O 1
ATOM 4497 N N . ASN D 1 144 ? -2.842 -92.188 -37.207 1.00 44.30 548 ASN D N 1
ATOM 4498 C CA . ASN D 1 144 ? -2.432 -91.483 -38.416 1.00 37.85 548 ASN D CA 1
ATOM 4499 C C . ASN D 1 144 ? -3.351 -90.324 -38.763 1.00 40.51 548 ASN D C 1
ATOM 4500 O O . ASN D 1 144 ? -3.185 -89.708 -39.824 1.00 42.56 548 ASN D O 1
ATOM 4505 N N . SER D 1 145 ? -4.308 -90.014 -37.895 1.00 37.15 549 SER D N 1
ATOM 4506 C CA . SER D 1 145 ? -5.309 -89.020 -38.216 1.00 32.61 549 SER D CA 1
ATOM 4507 C C . SER D 1 145 ? -4.715 -87.631 -38.192 1.00 31.57 549 SER D C 1
ATOM 4508 O O . SER D 1 145 ? -3.742 -87.350 -37.488 1.00 28.31 549 SER D O 1
ATOM 4511 N N . ARG D 1 146 ? -5.336 -86.758 -38.979 1.00 32.34 550 ARG D N 1
ATOM 4512 C CA . ARG D 1 146 ? -4.962 -85.356 -39.014 1.00 32.72 550 ARG D CA 1
ATOM 4513 C C . ARG D 1 146 ? -4.913 -84.759 -37.610 1.00 35.47 550 ARG D C 1
ATOM 4514 O O . ARG D 1 146 ? -4.109 -83.863 -37.340 1.00 34.49 550 ARG D O 1
ATOM 4522 N N . PHE D 1 147 ? -5.737 -85.273 -36.695 1.00 37.81 551 PHE D N 1
ATOM 4523 C CA . PHE D 1 147 ? -5.705 -84.824 -35.308 1.00 30.49 551 PHE D CA 1
ATOM 4524 C C . PHE D 1 147 ? -4.402 -85.202 -34.627 1.00 27.52 551 PHE D C 1
ATOM 4525 O O . PHE D 1 147 ? -3.766 -84.374 -33.974 1.00 31.42 551 PHE D O 1
ATOM 4533 N N . TRP D 1 148 ? -4.026 -86.473 -34.714 1.00 32.35 552 TRP D N 1
ATOM 4534 C CA . TRP D 1 148 ? -2.818 -86.927 -34.040 1.00 34.46 552 TRP D CA 1
ATOM 4535 C C . TRP D 1 148 ? -1.568 -86.446 -34.747 1.00 35.30 552 TRP D C 1
ATOM 4536 O O . TRP D 1 148 ? -0.517 -86.291 -34.115 1.00 36.84 552 TRP D O 1
ATOM 4547 N N . ALA D 1 149 ? -1.655 -86.213 -36.049 1.00 35.07 553 ALA D N 1
ATOM 4548 C CA . ALA D 1 149 ? -0.581 -85.512 -36.729 1.00 27.75 553 ALA D CA 1
ATOM 4549 C C . ALA D 1 149 ? -0.310 -84.187 -36.033 1.00 29.50 553 ALA D C 1
ATOM 4550 O O . ALA D 1 149 ? 0.785 -83.964 -35.509 1.00 35.47 553 ALA D O 1
ATOM 4552 N N . LYS D 1 150 ? -1.336 -83.333 -35.940 1.00 27.92 554 LYS D N 1
ATOM 4553 C CA . LYS D 1 150 ? -1.183 -81.998 -35.353 1.00 31.50 554 LYS D CA 1
ATOM 4554 C C . LYS D 1 150 ? -0.666 -82.041 -33.913 1.00 33.38 554 LYS D C 1
ATOM 4555 O O . LYS D 1 150 ? 0.144 -81.195 -33.509 1.00 30.26 554 LYS D O 1
ATOM 4561 N N . MET D 1 151 ? -1.173 -82.973 -33.106 1.00 34.40 555 MET D N 1
ATOM 4562 C CA . MET D 1 151 ? -0.668 -83.125 -31.750 1.00 32.53 555 MET D CA 1
ATOM 4563 C C . MET D 1 151 ? 0.836 -83.324 -31.773 1.00 27.86 555 MET D C 1
ATOM 4564 O O . MET D 1 151 ? 1.594 -82.492 -31.269 1.00 27.82 555 MET D O 1
ATOM 4569 N N . ARG D 1 152 ? 1.277 -84.402 -32.410 1.00 27.86 556 ARG D N 1
ATOM 4570 C CA . ARG D 1 152 ? 2.697 -84.682 -32.537 1.00 28.89 556 ARG D CA 1
ATOM 4571 C C . ARG D 1 152 ? 3.486 -83.488 -33.034 1.00 33.85 556 ARG D C 1
ATOM 4572 O O . ARG D 1 152 ? 4.624 -83.270 -32.605 1.00 37.31 556 ARG D O 1
ATOM 4580 N N . TYR D 1 153 ? 2.923 -82.705 -33.950 1.00 30.35 557 TYR D N 1
ATOM 4581 C CA . TYR D 1 153 ? 3.657 -81.522 -34.368 1.00 27.79 557 TYR D CA 1
ATOM 4582 C C . TYR D 1 153 ? 3.835 -80.566 -33.202 1.00 30.54 557 TYR D C 1
ATOM 4583 O O . TYR D 1 153 ? 4.890 -79.939 -33.057 1.00 33.22 557 TYR D O 1
ATOM 4592 N N . HIS D 1 154 ? 2.817 -80.428 -32.358 1.00 29.10 558 HIS D N 1
ATOM 4593 C CA . HIS D 1 154 ? 2.962 -79.477 -31.274 1.00 30.05 558 HIS D CA 1
ATOM 4594 C C . HIS D 1 154 ? 3.710 -80.067 -30.083 1.00 25.31 558 HIS D C 1
ATOM 4595 O O . HIS D 1 154 ? 4.054 -79.324 -29.165 1.00 30.68 558 HIS D O 1
ATOM 4602 N N . MET D 1 155 ? 4.015 -81.359 -30.103 1.00 30.28 559 MET D N 1
ATOM 4603 C CA . MET D 1 155 ? 4.886 -81.959 -29.100 1.00 31.34 559 MET D CA 1
ATOM 4604 C C . MET D 1 155 ? 6.325 -81.453 -29.262 1.00 32.49 559 MET D C 1
ATOM 4605 O O . MET D 1 155 ? 6.727 -81.054 -30.358 1.00 37.37 559 MET D O 1
ATOM 4610 N N . PRO D 1 156 ? 7.129 -81.449 -28.170 1.00 35.43 560 PRO D N 1
ATOM 4611 C CA . PRO D 1 156 ? 8.525 -80.956 -28.158 1.00 36.56 560 PRO D CA 1
ATOM 4612 C C . PRO D 1 156 ? 9.490 -81.614 -29.163 1.00 25.71 560 PRO D C 1
ATOM 4613 O O . PRO D 1 156 ? 9.471 -82.839 -29.301 1.00 26.52 560 PRO D O 1
#

B-factor: mean 35.51, std 9.03, range [17.23, 75.79]

Sequence (572 aa):
KDFDAFVSYALSEEHLALSLFPDVLENKYGYSLCLLERDVAPGGVYAEDIVSIIKRSRRGIFILSPNYVNGPSIFELQAAVNLALDDQTLKLILIKFCYFQEPESLPHLVKKALRVLPTVTWRGLKSVPPNSRFWAKMRYHMPKDFDAFVSYALSEEHLALSLFPDVLENKYGYSLCLLERDVAPGGVYAEDIVSIIKRSRRGIFILSPNYVNGPSIFELQAAVNLALDDQTLKLILIKFCYFQEPESLPHLVKKALRVLPTVTWRGLKSVPPNSRFWAKMRYHMPKDFDAFVSYALSEEHLALSLFPDVLENKYGYSLCLLERDVAPGGVYAEDIVSIIKRSRRGIFILSPNYVNGPSIFELQAAVNLALDDQTLKLILIKFCYFQEPESLPHLVKKALRVLPTVTWRGLKSVPPNSRFWAKMRYHMPKDFDAFVSYALSEEHLALSLFPDVLENKYGYSLCLLERDVAPGGVYAEDIVSIIKRSRRGIFILSPNYVNGPSIFELQAAVNLALDDQTLKLILIKFCYFQEPESLPHLVKKALRVLPTVTWRGLKSVPPNSRFWAKMRYHMP

=== Feature glossary ===
Legend for the data blocks above and below:

— What the protein is —

The amino-acid sequence is the protein's primary structure: the linear order of residues from the N-terminus to the C-terminus, written in one-letter code. Everything else here — the 3D coordinates, the secondary structure, the domain annotations — is ultimately a consequence of this string.

Functional annotations link the protein to curated databases. InterPro entries identify conserved domains and families by matching the sequence against member-database signatures (Pfam, PROSITE, CDD, …). Gene Ontology (GO) terms describe molecular function, biological process, and cellular component in a controlled vocabulary. CATH places the structure in a hierarchical fold classification (Class/Architecture/Topology/Homologous-superfamily). The organism is the source species.

— Where its atoms are —

Atomic coordinates in PDBx/mmCIF format — the same representation the Protein Data Bank distributes. Each line of the _atom_site loop places one backbone atom in Cartesian space (units: ångströms, origin: arbitrary).

The six renders are orthographic views along the three Cartesian axes in both directions. Representation (cartoon, sticks, or surface) and color scheme (sequence-rainbow or by-chain) vary across proteins so the training set covers all the common visualization conventions.

— Local backbone conformation —

Eight-state secondary structure (DSSP): H is the canonical α-helix, G the tighter 3₁₀-helix, I the wider π-helix; E/B are β-structure, T and S are turns and bends, and '-' is everything else. DSSP derives these from the pattern of main-chain N–H···O=C hydrogen bonds, not from the sequence.

Three-state secondary structure (P-SEA) collapses the eight DSSP classes into helix (a), strand (b), and coil (c). P-SEA assigns these from Cα geometry alone — distances and angles — without requiring backbone oxygens, so it works on any Cα trace.

φ (phi) and ψ (psi) are the two rotatable backbone dihedrals per residue: φ is the C(i-1)–N–Cα–C torsion, ψ is the N–Cα–C–N(i+1) torsion, both in degrees on (−180°, 180°]. α-helical residues cluster near (−60°, −45°); β-strand residues near (−120°, +130°). A Ramachandran plot is simply a scatter of (φ, ψ) for every residue.

— Global shape and packing —

The geometric summary reports three shape descriptors. Rg (radius of gyration) measures how spread out the Cα atoms are about their centre of mass; compact globular proteins have small Rg, elongated or unfolded ones large. Cα contacts (<8 Å, |i−j|>4) count long-range residue pairs in spatial proximity — high for tightly packed folds, near zero for rods or random coil. The bounding-box extents give the protein's footprint along x, y, z in Å.

SASA measures how much of the protein is reachable by solvent. It is computed by rolling a water-sized probe over the atomic surface and summing the exposed area (Å²). Per-residue SASA distinguishes core (buried, low SASA) from surface (exposed, high SASA) residues; total SASA is a whole-molecule size measure.

Plot images: a contact map (which residues are close in 3D, as an N×N binary image), a Ramachandran scatter (backbone torsion angles, revealing secondary-structure composition at a glance), and — for AlphaFold structures — a PAE heatmap (pairwise prediction confidence).

— Structural neighborhood —

A 3Di character summarizes, for each residue, the relative orientation of the Cα frame of its nearest spatial neighbor. Because it encodes fold topology rather than chemistry, 3Di alignments detect remote structural similarity that sequence alignment misses.

The Foldseek neighbor list gives the closest experimentally determined structures in the PDB, ranked by structural alignment. TM-score near 1 means near-identical fold; near 0.3 means only rough topology match. This is how one finds what a novel AlphaFold prediction most resembles in the solved-structure universe.

— Confidence and disorder —

For AlphaFold models, the B-factor field carries pLDDT — the model's own estimate of local accuracy on a 0–100 scale. Regions with pLDDT<50 should be treated as essentially unmodeled; they often correspond to intrinsically disordered segments.

Crystallographic B-factors measure how much each atom's electron density is smeared out, in Å². They rise in mobile loops and surface residues and fall in the buried interior. In AlphaFold models this column is repurposed to hold pLDDT instead.

Predicted Aligned Error (PAE) is an AlphaFold confidence matrix: entry (i, j) is the expected error in the position of residue j, in ångströms, when the prediction is superimposed on the true structure at residue i. Low PAE within a block of residues means that block is internally rigid and well-predicted; high PAE between two blocks means their relative placement is uncertain even if each block individually is confident.